Protein AF-A0A2H0S3C9-F1 (afdb_monomer_lite)

pLDDT: mean 88.2, std 12.89, range [34.41, 98.5]

Secondary structure (DSSP, 8-state):
-----------TTTS-STT-SEEEEETTEEEEEEEESSEEEEEEEEPBTEEPPPEEESS--EEEEEEES-EEEEETTEEEEE-TT-EEEE-TT--EEEEESSSEEEEEEEEPP-GGGEEESS--EESSHHHHHHHHHHHHGGGG-EEEEEE-EEEEEEEEEEEEEE-SSSSSEEEEEEEEEEEEEEHHHHHHHHHHTT-EEEEEEEE-SSHHHHHHHHHHHHTT-EEEEEE-TTSPPEEEEEEEETTTTEEEEEEEE---SPPPHHHHHHHHHHHHSTTTTTT-SEEEEE--SSSSS-HHHHHHHHHHHHHTT--EEEE----SSSGGGGGTT-SEE--BHHHHHHHH-TT--GGGHHHHHHTS-SSEEEEE-GGG-EEEEETTEEEEEE----SS-S--TTHHHHHHHHHHHHHHTT--HHHHHHHHHHHHHHHTTSSSS----HHHHHTT-

Foldseek 3Di:
DDPDDDDPDADPVGPPDPPPQPWDQFQQGIWGWPDADQKTKIKDFGAAQWKAFFKFFQQKKKKKAWQAAWKWKDKDHDIDIDHHGDMDTAGHPITMMIHGNHRTIIIMIMGGDDPVRIDGPGHIHGNCVVLLVVLLVLLVCLLVAEEEEEEAKAKEKEWEAAFDDADPVDRHTDGPPTDMDIAIDFSRLLQLQSLQSNHAYEYEYEAEPDPRVVVSVVRCVVSNYHYDYDYDPVWHGWYWYWYAHPVVRDTRDIDIRAALAADDPVSLVVSLVVLVPPPSQLSGLAYEYGYPSRRRDDPVNLVSNLVSCVVNVHAYEYADDDDDDCRLVSQASHQEYEYEQVRLDSQLDPPDDSVQSLLSSQLSHQHWYFYQHDQQATFIYHNSDGPDGDGQPADDQDAQAQLSSQLSSLLSSCSSSVHDVRSSRHLSSQQSSVCRNDPHSDHDHSVRSSVRD

Radius of gyration: 27.6 Å; chains: 1; bounding box: 65×61×86 Å

Structure (mmCIF, N/CA/C/O backbone):
data_AF-A0A2H0S3C9-F1
#
_entry.id   AF-A0A2H0S3C9-F1
#
loop_
_atom_site.group_PDB
_atom_site.id
_atom_site.type_symbol
_atom_site.label_atom_id
_atom_site.label_alt_id
_atom_site.label_comp_id
_atom_site.label_asym_id
_atom_site.label_entity_id
_atom_site.label_seq_id
_atom_site.pdbx_PDB_ins_code
_atom_site.Cartn_x
_atom_site.Cartn_y
_atom_site.Cartn_z
_atom_site.occupancy
_atom_site.B_iso_or_equiv
_atom_site.auth_seq_id
_atom_site.auth_comp_id
_atom_site.auth_asym_id
_atom_site.auth_atom_id
_atom_site.pdbx_PDB_model_num
ATOM 1 N N . MET A 1 1 ? -27.220 -30.182 58.171 1.00 41.06 1 MET A N 1
ATOM 2 C CA . MET A 1 1 ? -26.423 -30.740 57.059 1.00 41.06 1 MET A CA 1
ATOM 3 C C . MET A 1 1 ? -25.009 -30.215 57.213 1.00 41.06 1 MET A C 1
ATOM 5 O O . MET A 1 1 ? -24.832 -29.012 57.350 1.00 41.06 1 MET A O 1
ATOM 9 N N . THR A 1 2 ? -24.034 -31.103 57.353 1.00 39.31 2 THR A N 1
ATOM 10 C CA . THR A 1 2 ? -22.642 -30.779 57.681 1.00 39.31 2 THR A CA 1
ATOM 11 C C . THR A 1 2 ? -22.016 -29.982 56.534 1.00 39.31 2 THR A C 1
ATOM 13 O O . THR A 1 2 ? -21.840 -30.524 55.446 1.00 39.31 2 THR A O 1
ATOM 16 N N . LYS A 1 3 ? -21.692 -28.700 56.762 1.00 47.69 3 LYS A N 1
ATOM 17 C CA . LYS A 1 3 ? -20.822 -27.906 55.880 1.00 47.69 3 LYS A CA 1
ATOM 18 C C . LYS A 1 3 ? -19.419 -28.517 55.938 1.00 47.69 3 LYS A C 1
ATOM 20 O O . LYS A 1 3 ? -18.623 -28.173 56.806 1.00 47.69 3 LYS A O 1
ATOM 25 N N . GLY A 1 4 ? -19.166 -29.517 55.099 1.00 41.50 4 GLY A N 1
ATOM 26 C CA . GLY A 1 4 ? -17.850 -30.127 54.964 1.00 41.50 4 GLY A CA 1
ATOM 27 C C . GLY A 1 4 ? -16.903 -29.173 54.243 1.00 41.50 4 GLY A C 1
ATOM 28 O O . GLY A 1 4 ? -17.251 -28.630 53.199 1.00 41.50 4 GLY A O 1
ATOM 29 N N . LEU A 1 5 ? -15.705 -28.973 54.788 1.00 42.50 5 LEU A N 1
ATOM 30 C CA . LEU A 1 5 ? -14.590 -28.389 54.052 1.00 42.50 5 LEU A CA 1
ATOM 31 C C . LEU A 1 5 ? -14.176 -29.402 52.972 1.00 42.50 5 LEU A C 1
ATOM 33 O O . LEU A 1 5 ? -13.629 -30.457 53.295 1.00 42.50 5 LEU A O 1
ATOM 37 N N . PHE A 1 6 ? -14.457 -29.113 51.703 1.00 49.44 6 PHE A N 1
ATOM 38 C CA . PHE A 1 6 ? -14.046 -29.963 50.588 1.00 49.44 6 PHE A CA 1
ATOM 39 C C . PHE A 1 6 ? -12.880 -29.311 49.848 1.00 49.44 6 PHE A C 1
ATOM 41 O O . PHE A 1 6 ? -13.048 -28.319 49.148 1.00 49.44 6 PHE A O 1
ATOM 48 N N . VAL A 1 7 ? -11.693 -29.902 49.973 1.00 47.12 7 VAL A N 1
ATOM 49 C CA . VAL A 1 7 ? -10.601 -29.703 49.015 1.00 47.12 7 VAL A CA 1
ATOM 50 C C . VAL A 1 7 ? -10.644 -30.900 48.077 1.00 47.12 7 VAL A C 1
ATOM 52 O O . VAL A 1 7 ? -10.312 -32.016 48.486 1.00 47.12 7 VAL A O 1
ATOM 55 N N . GLN A 1 8 ? -11.065 -30.701 46.828 1.00 47.06 8 GLN A N 1
ATOM 56 C CA . GLN A 1 8 ? -10.957 -31.750 45.817 1.00 47.06 8 GLN A CA 1
ATOM 57 C C . GLN A 1 8 ? -9.477 -31.906 45.453 1.00 47.06 8 GLN A C 1
ATOM 59 O O . GLN A 1 8 ? -8.941 -31.182 44.619 1.00 47.06 8 GLN A O 1
ATOM 64 N N . LYS A 1 9 ? -8.781 -32.835 46.119 1.00 46.94 9 LYS A N 1
ATOM 65 C CA . LYS A 1 9 ? -7.435 -33.238 45.701 1.00 46.94 9 LYS A CA 1
ATOM 66 C C . LYS A 1 9 ? -7.552 -33.893 44.329 1.00 46.94 9 LYS A C 1
ATOM 68 O O . LYS A 1 9 ? -8.347 -34.819 44.172 1.00 46.94 9 LYS A O 1
ATOM 73 N N . GLY A 1 10 ? -6.783 -33.377 43.366 1.00 41.94 10 GLY A N 1
ATOM 74 C CA . GLY A 1 10 ? -6.819 -33.767 41.957 1.00 41.94 10 GLY A CA 1
ATOM 75 C C . GLY A 1 10 ? -6.985 -35.272 41.789 1.00 41.94 10 GLY A C 1
ATOM 76 O O . GLY A 1 10 ? -6.138 -36.061 42.212 1.00 41.94 10 GLY A O 1
ATOM 77 N N . SER A 1 11 ? -8.123 -35.667 41.223 1.00 38.72 11 SER A N 1
ATOM 78 C CA . SER A 1 11 ? -8.387 -37.063 40.918 1.00 38.72 11 SER A CA 1
ATOM 79 C C . SER A 1 11 ? -7.364 -37.525 39.874 1.00 38.72 11 SER A C 1
ATOM 81 O O . SER A 1 11 ? -7.056 -36.793 38.933 1.00 38.72 11 SER A O 1
ATOM 83 N N . LYS A 1 12 ? -6.826 -38.741 40.037 1.00 41.59 12 LYS A N 1
ATOM 84 C CA . LYS A 1 12 ? -5.917 -39.380 39.066 1.00 41.59 12 LYS A CA 1
ATOM 85 C C . LYS A 1 12 ? -6.598 -39.738 37.729 1.00 41.59 12 LYS A C 1
ATOM 87 O O . LYS A 1 12 ? -5.947 -40.306 36.862 1.00 41.59 12 LYS A O 1
ATOM 92 N N . ALA A 1 13 ? -7.864 -39.367 37.540 1.00 39.88 13 ALA A N 1
ATOM 93 C CA . ALA A 1 13 ? -8.445 -39.086 36.233 1.00 39.88 13 ALA A CA 1
ATOM 94 C C . ALA A 1 13 ? -8.419 -37.556 36.055 1.00 39.88 13 ALA A C 1
ATOM 96 O O . ALA A 1 13 ? -9.128 -36.831 36.755 1.00 39.88 13 ALA A O 1
ATOM 97 N N . GLY A 1 14 ? -7.482 -37.080 35.235 1.00 34.41 14 GLY A N 1
ATOM 98 C CA . GLY A 1 14 ? -6.967 -35.712 35.249 1.00 34.41 14 GLY A CA 1
ATOM 99 C C . GLY A 1 14 ? -8.024 -34.608 35.266 1.00 34.41 14 GLY A C 1
ATOM 100 O O . GLY A 1 14 ? -8.568 -34.258 34.232 1.00 34.41 14 GLY A O 1
ATOM 101 N N . PHE A 1 15 ? -8.185 -33.969 36.428 1.00 36.31 15 PHE A N 1
ATOM 102 C CA . PHE A 1 15 ? -8.797 -32.637 36.569 1.00 36.31 15 PHE A CA 1
ATOM 103 C C . PHE A 1 15 ? -7.746 -31.510 36.498 1.00 36.31 15 PHE A C 1
ATOM 105 O O . PHE A 1 15 ? -7.883 -30.454 37.101 1.00 36.31 15 PHE A O 1
ATOM 112 N N . PHE A 1 16 ? -6.670 -31.797 35.765 1.00 41.84 16 PHE A N 1
ATOM 113 C CA . PHE A 1 16 ? -5.716 -30.864 35.175 1.00 41.84 16 PHE A CA 1
ATOM 114 C C . PHE A 1 16 ? -5.230 -31.503 33.872 1.00 41.84 16 PHE A C 1
ATOM 116 O O . PHE A 1 16 ? -4.081 -31.913 33.733 1.00 41.84 16 PHE A O 1
ATOM 123 N N . SER A 1 17 ? -6.147 -31.656 32.923 1.00 35.12 17 SER A N 1
ATOM 124 C CA . SER A 1 17 ? -5.777 -31.443 31.531 1.00 35.12 17 SER A CA 1
ATOM 125 C C . SER A 1 17 ? -6.304 -30.056 31.174 1.00 35.12 17 SER A C 1
ATOM 127 O O . SER A 1 17 ? -7.373 -29.657 31.632 1.00 35.12 17 SER A O 1
ATOM 129 N N . ALA A 1 18 ? -5.533 -29.276 30.426 1.00 43.50 18 ALA A N 1
ATOM 130 C CA . ALA A 1 18 ? -5.880 -27.913 30.032 1.00 43.50 18 ALA A CA 1
ATOM 131 C C . ALA A 1 18 ? -7.098 -27.828 29.072 1.00 43.50 18 ALA A C 1
ATOM 133 O O . ALA A 1 18 ? -7.233 -26.838 28.355 1.00 43.50 18 ALA A O 1
ATOM 134 N N . SER A 1 19 ? -7.948 -28.863 29.010 1.00 38.41 19 SER A N 1
ATOM 135 C CA . SER A 1 19 ? -9.003 -29.029 28.005 1.00 38.41 19 SER A CA 1
ATOM 136 C C . SER A 1 19 ? -10.437 -28.837 28.503 1.00 38.41 19 SER A C 1
ATOM 138 O O . SER A 1 19 ? -11.306 -28.678 27.655 1.00 38.41 19 SER A O 1
ATOM 140 N N . ASP A 1 20 ? -10.697 -28.797 29.817 1.00 43.88 20 ASP A N 1
ATOM 141 C CA . ASP A 1 20 ? -12.077 -28.779 30.350 1.00 43.88 20 ASP A CA 1
ATOM 142 C C . ASP A 1 20 ? -12.478 -27.447 31.019 1.00 43.88 20 ASP A C 1
ATOM 144 O O . ASP A 1 20 ? -13.497 -27.368 31.705 1.00 43.88 20 ASP A O 1
ATOM 148 N N . THR A 1 21 ? -11.711 -26.368 30.828 1.00 56.44 21 THR A N 1
ATOM 149 C CA . THR A 1 21 ? -12.240 -25.015 31.056 1.00 56.44 21 THR A CA 1
ATOM 150 C C . THR A 1 21 ? -13.310 -24.757 30.003 1.00 56.44 21 THR A C 1
ATOM 152 O O . THR A 1 21 ? -13.019 -24.798 28.807 1.00 56.44 21 THR A O 1
ATOM 155 N N . HIS A 1 22 ? -14.549 -24.492 30.424 1.00 73.31 22 HIS A N 1
ATOM 156 C CA . HIS A 1 22 ? -15.570 -24.029 29.489 1.00 73.31 22 HIS A CA 1
ATOM 157 C C . HIS A 1 22 ? -15.107 -22.679 28.934 1.00 73.31 22 HIS A C 1
ATOM 159 O O . HIS A 1 22 ? -15.022 -21.689 29.666 1.00 73.31 22 HIS A O 1
ATOM 165 N N . LYS A 1 23 ? -14.714 -22.692 27.659 1.00 83.19 23 LYS A N 1
ATOM 166 C CA . LYS A 1 23 ? -14.299 -21.513 26.910 1.00 83.19 23 LYS A CA 1
ATOM 167 C C . LYS A 1 23 ? -15.485 -21.028 26.113 1.00 83.19 23 LYS A C 1
ATOM 169 O O . LYS A 1 23 ? -15.982 -21.744 25.245 1.00 83.19 23 LYS A O 1
ATOM 174 N N . GLU A 1 24 ? -15.904 -19.813 26.399 1.00 80.38 24 GLU A N 1
ATOM 175 C CA . GLU A 1 24 ? -16.979 -19.172 25.676 1.00 80.38 24 GLU A CA 1
ATOM 176 C C . GLU A 1 24 ? -16.401 -18.014 24.853 1.00 80.38 24 GLU A C 1
ATOM 178 O O . GLU A 1 24 ? -15.906 -17.039 25.430 1.00 80.38 24 GLU A O 1
ATOM 183 N N . PRO A 1 25 ? -16.407 -18.100 23.511 1.00 82.56 25 PRO A N 1
ATOM 184 C CA . PRO A 1 25 ? -15.967 -16.995 22.676 1.00 82.56 25 PRO A CA 1
ATOM 185 C C . PRO A 1 25 ? -16.966 -15.838 22.783 1.00 82.56 25 PRO A C 1
ATOM 187 O O . PRO A 1 25 ? -18.182 -16.030 22.711 1.00 82.56 25 PRO A O 1
ATOM 190 N N . LYS A 1 26 ? -16.455 -14.617 22.927 1.00 81.88 26 LYS A N 1
ATOM 191 C CA . LYS A 1 26 ? -17.243 -13.382 22.976 1.00 81.88 26 LYS A CA 1
ATOM 192 C C . LYS A 1 26 ? -16.775 -12.428 21.884 1.00 81.88 26 LYS A C 1
ATOM 194 O O . LYS A 1 26 ? -15.639 -12.470 21.430 1.00 81.88 26 LYS A O 1
ATOM 199 N N . VAL A 1 27 ? -17.631 -11.475 21.515 1.00 74.00 27 VAL A N 1
ATOM 200 C CA . VAL A 1 27 ? -17.269 -10.408 20.558 1.00 74.00 27 VAL A CA 1
ATOM 201 C C . VAL A 1 27 ? -16.033 -9.629 21.025 1.00 74.00 27 VAL A C 1
ATOM 203 O O . VAL A 1 27 ? -15.258 -9.152 20.197 1.00 74.00 27 VAL A O 1
ATOM 206 N N . TRP A 1 28 ? -15.830 -9.520 22.341 1.00 81.50 28 TRP A N 1
ATOM 207 C CA . TRP A 1 28 ? -14.723 -8.784 22.941 1.00 81.50 28 TRP A CA 1
ATOM 208 C C . TRP A 1 28 ? -13.484 -9.615 23.291 1.00 81.50 28 TRP A C 1
ATOM 210 O O . TRP A 1 28 ? -12.490 -9.045 23.738 1.00 81.50 28 TRP A O 1
ATOM 220 N N . GLY A 1 29 ? -13.520 -10.930 23.067 1.00 88.56 29 GLY A N 1
ATOM 221 C CA . GLY A 1 29 ? -12.441 -11.841 23.430 1.00 88.56 29 GLY A CA 1
ATOM 222 C C . GLY A 1 29 ? -12.974 -13.197 23.881 1.00 88.56 29 GLY A C 1
ATOM 223 O O . GLY A 1 29 ? -13.756 -13.815 23.165 1.00 88.56 29 GLY A O 1
ATOM 224 N N . GLU A 1 30 ? -12.566 -13.684 25.049 1.00 90.56 30 GLU A N 1
ATOM 225 C CA . GLU A 1 30 ? -12.957 -15.016 25.534 1.00 90.56 30 GLU A CA 1
ATOM 226 C C . GLU A 1 30 ? -13.251 -15.021 27.038 1.00 90.56 30 GLU A C 1
ATOM 228 O O . GLU A 1 30 ? -12.567 -14.360 27.819 1.00 90.56 30 GLU A O 1
ATOM 233 N N . GLU A 1 31 ? -14.223 -15.833 27.455 1.00 89.69 31 GLU A N 1
ATOM 234 C CA . GLU A 1 31 ? -14.450 -16.182 28.860 1.00 89.69 31 GLU A CA 1
ATOM 235 C C . GLU A 1 31 ? -13.984 -17.607 29.131 1.00 89.69 31 GLU A C 1
ATOM 237 O O . GLU A 1 31 ? -14.405 -18.550 28.464 1.00 89.69 31 GLU A O 1
ATOM 242 N N . HIS A 1 32 ? -13.116 -17.786 30.123 1.00 91.00 32 HIS A N 1
ATOM 243 C CA . HIS A 1 32 ? -12.655 -19.093 30.581 1.00 91.00 32 HIS A CA 1
ATOM 244 C C . HIS A 1 32 ? -13.202 -19.323 31.987 1.00 91.00 32 HIS A C 1
ATOM 246 O O . HIS A 1 32 ? -12.760 -18.701 32.956 1.00 91.00 32 HIS A O 1
ATOM 252 N N . TRP A 1 33 ? -14.178 -20.214 32.106 1.00 86.00 33 TRP A N 1
ATOM 253 C CA . TRP A 1 33 ? -14.859 -20.475 33.370 1.00 86.00 33 TRP A CA 1
ATOM 254 C C . TRP A 1 33 ? -14.067 -21.460 34.225 1.00 86.00 33 TRP A C 1
ATOM 256 O O . TRP A 1 33 ? -13.832 -22.598 33.818 1.00 86.00 33 TRP A O 1
ATOM 266 N N . ILE A 1 34 ? -13.674 -21.024 35.422 1.00 85.94 34 ILE A N 1
ATOM 267 C CA . ILE A 1 34 ? -12.892 -21.824 36.372 1.00 85.94 34 ILE A CA 1
ATOM 268 C C . ILE A 1 34 ? -13.839 -22.600 37.292 1.00 85.94 34 ILE A C 1
ATOM 270 O O . ILE A 1 34 ? -13.675 -23.800 37.504 1.00 85.94 34 ILE A O 1
ATOM 274 N N . VAL A 1 35 ? -14.841 -21.913 37.844 1.00 85.19 35 VAL A N 1
ATOM 275 C CA . VAL A 1 35 ? -15.861 -22.492 38.725 1.00 85.19 35 VAL A CA 1
ATOM 276 C C . VAL A 1 35 ? -17.133 -21.647 38.667 1.00 85.19 35 VAL A C 1
ATOM 278 O O . VAL A 1 35 ? -17.047 -20.432 38.544 1.00 85.19 35 VAL A O 1
ATOM 281 N N . ASN A 1 36 ? -18.302 -22.279 38.778 1.00 85.12 36 ASN A N 1
ATOM 282 C CA . ASN A 1 36 ? -19.572 -21.606 39.057 1.00 85.12 36 ASN A CA 1
ATOM 283 C C . ASN A 1 36 ? -20.455 -22.538 39.898 1.00 85.12 36 ASN A C 1
ATOM 285 O O . ASN A 1 36 ? -20.974 -23.532 39.389 1.00 85.12 36 ASN A O 1
ATOM 289 N N . LYS A 1 37 ? -20.516 -22.290 41.209 1.00 81.88 37 LYS A N 1
ATOM 290 C CA . LYS A 1 37 ? -21.350 -23.035 42.170 1.00 81.88 37 LYS A CA 1
ATOM 291 C C . LYS A 1 37 ? -22.003 -22.046 43.135 1.00 81.88 37 LYS A C 1
ATOM 293 O O . LYS A 1 37 ? -22.887 -21.316 42.740 1.00 81.88 37 LYS A O 1
ATOM 298 N N . GLU A 1 38 ? -21.524 -21.970 44.378 1.00 79.38 38 GLU A N 1
ATOM 299 C CA . GLU A 1 38 ? -21.907 -20.907 45.325 1.00 79.38 38 GLU A CA 1
ATOM 300 C C . GLU A 1 38 ? -21.187 -19.583 45.012 1.00 79.38 38 GLU A C 1
ATOM 302 O O . GLU A 1 38 ? -21.688 -18.503 45.312 1.00 79.38 38 GLU A O 1
ATOM 307 N N . TYR A 1 39 ? -20.019 -19.689 44.374 1.00 83.75 39 TYR A N 1
ATOM 308 C CA . TYR A 1 39 ? -19.199 -18.589 43.888 1.00 83.75 39 TYR A CA 1
ATOM 309 C C . TYR A 1 39 ? -18.767 -18.886 42.456 1.00 83.75 39 TYR A C 1
ATOM 311 O O . TYR A 1 39 ? -18.641 -20.056 42.061 1.00 83.75 39 TYR A O 1
ATOM 319 N N . CYS A 1 40 ? -18.531 -17.824 41.700 1.00 87.75 40 CYS A N 1
ATOM 320 C CA . CYS A 1 40 ? -18.060 -17.869 40.335 1.00 87.75 40 CYS A CA 1
ATOM 321 C C . CYS A 1 40 ? -16.635 -17.315 40.247 1.00 87.75 40 CYS A C 1
ATOM 323 O O . CYS A 1 40 ? -16.269 -16.343 40.906 1.00 87.75 40 CYS A O 1
ATOM 325 N N . GLY A 1 41 ? -15.815 -17.983 39.444 1.00 91.62 41 GLY A N 1
ATOM 326 C CA . GLY A 1 41 ? -14.475 -17.544 39.094 1.00 91.62 41 GLY A CA 1
ATOM 327 C C . GLY A 1 41 ? -14.297 -17.672 37.593 1.00 91.62 41 GLY A C 1
ATOM 328 O O . GLY A 1 41 ? -14.438 -18.774 37.049 1.00 91.62 41 GLY A O 1
ATOM 329 N N . LYS A 1 42 ? -13.977 -16.566 36.927 1.00 92.69 42 LYS A N 1
ATOM 330 C CA . LYS A 1 42 ? -13.713 -16.541 35.489 1.00 92.69 42 LYS A CA 1
ATOM 331 C C . LYS A 1 42 ? -12.397 -15.847 35.203 1.00 92.69 42 LYS A C 1
ATOM 333 O O . LYS A 1 42 ? -11.972 -14.945 35.919 1.00 92.69 42 LYS A O 1
ATOM 338 N N . LYS A 1 43 ? -11.783 -16.256 34.104 1.00 93.00 43 LYS A N 1
ATOM 339 C CA . LYS A 1 43 ? -10.698 -15.531 33.461 1.00 93.00 43 LYS A CA 1
ATOM 340 C C . LYS A 1 43 ? -11.238 -14.933 32.167 1.00 93.00 43 LYS A C 1
ATOM 342 O O . LYS A 1 43 ? -11.694 -15.669 31.295 1.00 93.00 43 LYS A O 1
ATOM 347 N N . LEU A 1 44 ? -11.219 -13.612 32.070 1.00 94.38 44 LEU A N 1
ATOM 348 C CA . LEU A 1 44 ? -11.687 -12.858 30.914 1.00 94.38 44 LEU A CA 1
ATOM 349 C C . LEU A 1 44 ? -10.461 -12.419 30.112 1.00 94.38 44 LEU A C 1
ATOM 351 O O . LEU A 1 44 ? -9.618 -11.673 30.612 1.00 94.38 44 LEU A O 1
ATOM 355 N N . LEU A 1 45 ? -10.353 -12.896 28.877 1.00 93.12 45 LEU A N 1
ATOM 356 C CA . LEU A 1 45 ? -9.323 -12.474 27.935 1.00 93.12 45 LEU A CA 1
ATOM 357 C C . LEU A 1 45 ? -9.923 -11.389 27.053 1.00 93.12 45 LEU A C 1
ATOM 359 O O . LEU A 1 45 ? -10.687 -11.693 26.141 1.00 93.12 45 LEU A O 1
ATOM 363 N N . VAL A 1 46 ? -9.618 -10.129 27.343 1.00 91.00 46 VAL A N 1
ATOM 364 C CA . VAL A 1 46 ? -10.165 -8.975 26.624 1.00 91.00 46 VAL A CA 1
ATOM 365 C C . VAL A 1 46 ? -9.192 -8.566 25.532 1.00 91.00 46 VAL A C 1
ATOM 367 O O . VAL A 1 46 ? -8.013 -8.347 25.799 1.00 91.00 46 VAL A O 1
ATOM 370 N N . LYS A 1 47 ? -9.674 -8.455 24.296 1.00 86.00 47 LYS A N 1
ATOM 371 C CA . LYS A 1 47 ? -8.857 -8.008 23.167 1.00 86.00 47 LYS A CA 1
ATOM 372 C C . LYS A 1 47 ? -8.763 -6.486 23.109 1.00 86.00 47 LYS A C 1
ATOM 374 O O . LYS A 1 47 ? -9.733 -5.788 23.421 1.00 86.00 47 LYS A O 1
ATOM 379 N N . LYS A 1 48 ? -7.608 -5.975 22.675 1.00 81.25 48 LYS A N 1
ATOM 380 C CA . LYS A 1 48 ? -7.388 -4.542 22.445 1.00 81.25 48 LYS A CA 1
ATOM 381 C C . LYS A 1 48 ? -8.493 -3.968 21.555 1.00 81.25 48 LYS A C 1
ATOM 383 O O . LYS A 1 48 ? -8.887 -4.575 20.562 1.00 81.25 48 LYS A O 1
ATOM 388 N N . ASN A 1 49 ? -8.978 -2.787 21.921 1.00 76.44 49 ASN A N 1
ATOM 389 C CA . ASN A 1 49 ? -10.065 -2.052 21.279 1.00 76.44 49 ASN A CA 1
ATOM 390 C C . ASN A 1 49 ? -11.400 -2.801 21.216 1.00 76.44 49 ASN A C 1
ATOM 392 O O . ASN A 1 49 ? -12.286 -2.423 20.449 1.00 76.44 49 ASN A O 1
ATOM 396 N N . ARG A 1 50 ? -11.596 -3.838 22.030 1.00 81.06 50 ARG A N 1
ATOM 397 C CA . ARG A 1 50 ? -12.899 -4.479 22.170 1.00 81.06 50 ARG A CA 1
ATOM 398 C C . ARG A 1 50 ? -13.509 -4.162 23.522 1.00 81.06 50 ARG A C 1
ATOM 400 O O . ARG A 1 50 ? -12.812 -4.040 24.526 1.00 81.06 50 ARG A O 1
ATOM 407 N N . ARG A 1 51 ? -14.831 -4.035 23.534 1.00 82.50 51 ARG A N 1
ATOM 408 C CA . ARG A 1 51 ? -15.619 -3.701 24.717 1.00 82.50 51 ARG A CA 1
ATOM 409 C C . ARG A 1 51 ? -16.746 -4.698 24.922 1.00 82.50 51 ARG A C 1
ATOM 411 O O . ARG A 1 51 ? -17.377 -5.149 23.958 1.00 82.50 51 ARG A O 1
ATOM 418 N N . CYS A 1 52 ? -17.028 -5.018 26.176 1.00 84.38 52 CYS A N 1
ATOM 419 C CA . CYS A 1 52 ? -18.238 -5.755 26.509 1.00 84.38 52 CYS A CA 1
ATOM 420 C C . CYS A 1 52 ? -19.479 -4.851 26.442 1.00 84.38 52 CYS A C 1
ATOM 422 O O . CYS A 1 52 ? -19.391 -3.629 26.299 1.00 84.38 52 CYS A O 1
ATOM 424 N N . SER A 1 53 ? -20.656 -5.469 26.492 1.00 79.00 53 SER A N 1
ATOM 425 C CA . SER A 1 53 ? -21.927 -4.767 26.653 1.00 79.00 53 SER A CA 1
ATOM 426 C C . SER A 1 53 ? -21.919 -3.920 27.921 1.00 79.00 53 SER A C 1
ATOM 428 O O . SER A 1 53 ? -21.441 -4.387 28.954 1.00 79.00 53 SER A O 1
ATOM 430 N N . VAL A 1 54 ? -22.549 -2.744 27.893 1.00 80.56 54 VAL A N 1
ATOM 431 C CA . VAL A 1 54 ? -22.959 -2.093 29.146 1.00 80.56 54 VAL A CA 1
ATOM 432 C C . VAL A 1 54 ? -24.020 -2.973 29.786 1.00 80.56 54 VAL A C 1
ATOM 434 O O . VAL A 1 54 ? -25.066 -3.229 29.176 1.00 80.56 54 VAL A O 1
ATOM 437 N N . HIS A 1 55 ? -23.745 -3.459 30.988 1.00 84.75 55 HIS A N 1
ATOM 438 C CA . HIS A 1 55 ? -24.643 -4.361 31.690 1.00 84.75 55 HIS A CA 1
ATOM 439 C C . HIS A 1 55 ? -24.641 -4.108 33.192 1.00 84.75 55 HIS A C 1
ATOM 441 O O . HIS A 1 55 ? -23.808 -3.375 33.720 1.00 84.75 55 HIS A O 1
ATOM 447 N N . LEU A 1 56 ? -25.635 -4.684 33.856 1.00 88.56 56 LEU A N 1
ATOM 448 C CA . LEU A 1 56 ? -25.725 -4.754 35.305 1.00 88.56 56 LEU A CA 1
ATOM 449 C C . LEU A 1 56 ? -26.203 -6.143 35.709 1.00 88.56 56 LEU A C 1
ATOM 451 O O . LEU A 1 56 ? -26.876 -6.831 34.931 1.00 88.56 56 LEU A O 1
ATOM 455 N N . HIS A 1 57 ? -25.905 -6.499 36.949 1.00 85.50 57 HIS A N 1
ATOM 456 C CA . HIS A 1 57 ? -26.422 -7.689 37.603 1.00 85.50 57 HIS A CA 1
ATOM 457 C C . HIS A 1 57 ? -27.306 -7.296 38.783 1.00 85.50 57 HIS A C 1
ATOM 459 O O . HIS A 1 57 ? -26.942 -6.375 39.503 1.00 85.50 57 HIS A O 1
ATOM 465 N N . LYS A 1 58 ? -28.477 -7.913 38.989 1.00 85.75 58 LYS A N 1
ATOM 466 C CA . LYS A 1 58 ? -29.353 -7.545 40.121 1.00 85.75 58 LYS A CA 1
ATOM 467 C C . LYS A 1 58 ? -28.920 -8.201 41.422 1.00 85.75 58 LYS A C 1
ATOM 469 O O . LYS A 1 58 ? -29.105 -7.600 42.478 1.00 85.75 58 LYS A O 1
ATOM 474 N N . GLU A 1 59 ? -28.405 -9.422 41.344 1.00 85.94 59 GLU A N 1
ATOM 475 C CA . GLU A 1 59 ? -28.038 -10.229 42.510 1.00 85.94 59 GLU A CA 1
ATOM 476 C C . GLU A 1 59 ? -26.531 -10.475 42.593 1.00 85.94 59 GLU A C 1
ATOM 478 O O . GLU A 1 59 ? -25.987 -10.571 43.696 1.00 85.94 59 GLU A O 1
ATOM 483 N N . LYS A 1 60 ? -25.851 -10.572 41.445 1.00 87.50 60 LYS A N 1
ATOM 484 C CA . LYS A 1 60 ? -24.414 -10.835 41.394 1.00 87.50 60 LYS A CA 1
ATOM 485 C C . LYS A 1 60 ? -23.615 -9.688 42.011 1.00 87.50 60 LYS A C 1
ATOM 487 O O . LYS A 1 60 ? -23.790 -8.528 41.648 1.00 87.50 60 LYS A O 1
ATOM 492 N N . ASP A 1 61 ? -22.711 -10.054 42.909 1.00 90.69 61 ASP A N 1
ATOM 493 C CA . ASP A 1 61 ? -21.713 -9.176 43.507 1.00 90.69 61 ASP A CA 1
ATOM 494 C C . ASP A 1 61 ? -20.345 -9.626 42.989 1.00 90.69 61 ASP A C 1
ATOM 496 O O . ASP A 1 61 ? -20.015 -10.814 43.104 1.00 90.69 61 ASP A O 1
ATOM 500 N N . GLU A 1 62 ? -19.588 -8.735 42.348 1.00 93.38 62 GLU A N 1
ATOM 501 C CA . GLU A 1 62 ? -18.394 -9.124 41.599 1.00 93.38 62 GLU A CA 1
ATOM 502 C C . GLU A 1 62 ? -17.199 -8.200 41.786 1.00 93.38 62 GLU A C 1
ATOM 504 O O . GLU A 1 62 ? -17.309 -6.995 41.987 1.00 93.38 62 GLU A O 1
ATOM 509 N N . VAL A 1 63 ? -16.014 -8.789 41.694 1.00 95.62 63 VAL A N 1
ATOM 510 C CA . VAL A 1 63 ? -14.736 -8.098 41.759 1.00 95.62 63 VAL A CA 1
ATOM 511 C C . VAL A 1 63 ? -13.927 -8.469 40.530 1.00 95.62 63 VAL A C 1
ATOM 513 O O . VAL A 1 63 ? -13.690 -9.647 40.255 1.00 95.62 63 VAL A O 1
ATOM 516 N N . PHE A 1 64 ? -13.452 -7.449 39.829 1.00 96.25 64 PHE A N 1
ATOM 517 C CA . PHE A 1 64 ? -12.471 -7.581 38.767 1.00 96.25 64 PHE A CA 1
ATOM 518 C C . PHE A 1 64 ? -11.085 -7.296 39.320 1.00 96.25 64 PHE A C 1
ATOM 520 O O . PHE A 1 64 ? -10.880 -6.287 39.985 1.00 96.25 64 PHE A O 1
ATOM 527 N N . TYR A 1 65 ? -10.125 -8.159 39.016 1.00 94.69 65 TYR A N 1
ATOM 528 C CA . TYR A 1 65 ? -8.707 -7.948 39.277 1.00 94.69 65 TYR A CA 1
ATOM 529 C C . TYR A 1 65 ? -7.951 -8.012 37.954 1.00 94.69 65 TYR A C 1
ATOM 531 O O . TYR A 1 65 ? -8.024 -9.019 37.247 1.00 94.69 65 TYR A O 1
ATOM 539 N N . LEU A 1 66 ? -7.231 -6.947 37.600 1.00 94.00 66 LEU A N 1
ATOM 540 C CA . LEU A 1 66 ? -6.479 -6.907 36.350 1.00 94.00 66 LEU A CA 1
ATOM 541 C C . LEU A 1 66 ? -5.118 -7.582 36.544 1.00 94.00 66 LEU A C 1
ATOM 543 O O . LEU A 1 66 ? -4.260 -7.085 37.272 1.00 94.00 66 LEU A O 1
ATOM 547 N N . GLN A 1 67 ? -4.907 -8.715 35.878 1.00 92.81 67 GLN A N 1
ATOM 548 C CA . GLN A 1 67 ? -3.678 -9.498 35.997 1.00 92.81 67 GLN A CA 1
ATOM 549 C C . GLN A 1 67 ? -2.590 -9.023 35.025 1.00 92.81 67 GLN A C 1
ATOM 551 O O . GLN A 1 67 ? -1.414 -8.985 35.387 1.00 92.81 67 GLN A O 1
ATOM 556 N N . SER A 1 68 ? -2.963 -8.663 33.796 1.00 90.69 68 SER A N 1
ATOM 557 C CA . SER A 1 68 ? -2.054 -8.120 32.780 1.00 90.69 68 SER A CA 1
ATOM 558 C C . SER A 1 68 ? -2.804 -7.269 31.753 1.00 90.69 68 SER A C 1
ATOM 560 O O . SER A 1 68 ? -4.020 -7.397 31.601 1.00 90.69 68 SER A O 1
ATOM 562 N N . GLY A 1 69 ? -2.067 -6.416 31.039 1.00 91.19 69 GLY A N 1
ATOM 563 C CA . GLY A 1 69 ? -2.614 -5.489 30.048 1.00 91.19 69 GLY A CA 1
ATOM 564 C C . GLY A 1 69 ? -3.129 -4.199 30.679 1.00 91.19 69 GLY A C 1
ATOM 565 O O . GLY A 1 69 ? -2.647 -3.767 31.729 1.00 91.19 69 GLY A O 1
ATOM 566 N N . LYS A 1 70 ? -4.109 -3.579 30.028 1.00 88.56 70 LYS A N 1
ATOM 567 C CA . LYS A 1 70 ? -4.663 -2.280 30.400 1.00 88.56 70 LYS A CA 1
ATOM 568 C C . LYS A 1 70 ? -6.124 -2.205 29.983 1.00 88.56 70 LYS A C 1
ATOM 570 O O . LYS A 1 70 ? -6.458 -2.426 28.817 1.00 88.56 70 LYS A O 1
ATOM 575 N N . VAL A 1 71 ? -6.997 -1.855 30.922 1.00 90.75 71 VAL A N 1
ATOM 576 C CA . VAL A 1 71 ? -8.451 -1.882 30.715 1.00 90.75 71 VAL A CA 1
ATOM 577 C C . VAL A 1 71 ? -9.060 -0.550 31.122 1.00 90.75 71 VAL A C 1
ATOM 579 O O . VAL A 1 71 ? -8.762 -0.025 32.188 1.00 90.75 71 VAL A O 1
ATOM 582 N N . LEU A 1 72 ? -9.930 -0.003 30.279 1.00 86.75 72 LEU A N 1
ATOM 583 C CA . LEU A 1 72 ? -10.827 1.078 30.662 1.00 86.75 72 LEU A CA 1
ATOM 584 C C . LEU A 1 72 ? -12.088 0.455 31.259 1.00 86.75 72 LEU A C 1
ATOM 586 O O . LEU A 1 72 ? -12.828 -0.227 30.552 1.00 86.75 72 LEU A O 1
ATOM 590 N N . LEU A 1 73 ? -12.316 0.680 32.545 1.00 89.00 73 LEU A N 1
ATOM 591 C CA . LEU A 1 73 ? -13.519 0.286 33.257 1.00 89.00 73 LEU A CA 1
ATOM 592 C C . LEU A 1 73 ? -14.426 1.505 33.421 1.00 89.00 73 LEU A C 1
ATOM 594 O O . LEU A 1 73 ? -14.038 2.512 34.002 1.00 89.00 73 LEU A O 1
ATOM 598 N N . GLU A 1 74 ? -15.643 1.410 32.918 1.00 85.69 74 GLU A N 1
ATOM 599 C CA . GLU A 1 74 ? -16.672 2.431 33.063 1.00 85.69 74 GLU A CA 1
ATOM 600 C C . GLU A 1 74 ? -17.694 1.937 34.078 1.00 85.69 74 GLU A C 1
ATOM 602 O O . GLU A 1 74 ? -18.204 0.826 33.937 1.00 85.69 74 GLU A O 1
ATOM 607 N N . ILE A 1 75 ? -17.968 2.747 35.098 1.00 87.00 75 ILE A N 1
ATOM 608 C CA . ILE A 1 75 ? -18.919 2.457 36.171 1.00 87.00 75 ILE A CA 1
ATOM 609 C C . ILE A 1 75 ? -19.871 3.645 36.258 1.00 87.00 75 ILE A C 1
ATOM 611 O O . ILE A 1 75 ? -19.447 4.763 36.547 1.00 87.00 75 ILE A O 1
ATOM 615 N N . GLU A 1 76 ? -21.157 3.412 36.004 1.00 85.12 76 GLU A N 1
ATOM 616 C CA . GLU A 1 76 ? -22.192 4.451 35.921 1.00 85.12 76 GLU A CA 1
ATOM 617 C C . GLU A 1 76 ? -21.827 5.602 34.956 1.00 85.12 76 GLU A C 1
ATOM 619 O O . GLU A 1 76 ? -22.061 5.504 33.751 1.00 85.12 76 GLU A O 1
ATOM 624 N N . HIS A 1 77 ? -21.270 6.700 35.476 1.00 77.50 77 HIS A N 1
ATOM 625 C CA . HIS A 1 77 ? -20.888 7.903 34.725 1.00 77.50 77 HIS A CA 1
ATOM 626 C C . HIS A 1 77 ? -19.392 8.221 34.815 1.00 77.50 77 HIS A C 1
ATOM 628 O O . HIS A 1 77 ? -18.951 9.261 34.327 1.00 77.50 77 HIS A O 1
ATOM 634 N N . GLU A 1 78 ? -18.618 7.347 35.452 1.00 74.69 78 GLU A N 1
ATOM 635 C CA . GLU A 1 78 ? -17.194 7.532 35.682 1.00 74.69 78 GLU A CA 1
ATOM 636 C C . GLU A 1 78 ? -16.383 6.495 34.906 1.00 74.69 78 GLU A C 1
ATOM 638 O O . GLU A 1 78 ? -16.835 5.381 34.633 1.00 74.69 78 GLU A O 1
ATOM 643 N N . SER A 1 79 ? -15.164 6.877 34.529 1.00 81.44 79 SER A N 1
ATOM 644 C CA . SER A 1 79 ? -14.254 6.034 33.760 1.00 81.44 79 SER A CA 1
ATOM 645 C C . SER A 1 79 ? -12.919 5.920 34.480 1.00 81.44 79 SER A C 1
ATOM 647 O O . SER A 1 79 ? -12.307 6.918 34.857 1.00 81.44 79 SER A O 1
ATOM 649 N N . TYR A 1 80 ? -12.454 4.687 34.626 1.00 85.69 80 TYR A N 1
ATOM 650 C CA . TYR A 1 80 ? -11.272 4.307 35.377 1.00 85.69 80 TYR A CA 1
ATOM 651 C C . TYR A 1 80 ? -10.334 3.517 34.473 1.00 85.69 80 TYR A C 1
ATOM 653 O O . TYR A 1 80 ? -10.728 2.529 33.862 1.00 85.69 80 TYR A O 1
ATOM 661 N N . THR A 1 81 ? -9.076 3.933 34.373 1.00 89.12 81 THR A N 1
ATOM 662 C CA . THR A 1 81 ? -8.057 3.129 33.687 1.00 89.12 81 THR A CA 1
ATOM 663 C C . THR A 1 81 ? -7.413 2.192 34.698 1.00 89.12 81 THR A C 1
ATOM 665 O O . THR A 1 81 ? -6.683 2.656 35.568 1.00 89.12 81 THR A O 1
ATOM 668 N N . MET A 1 82 ? -7.678 0.895 34.573 1.00 90.38 82 MET A N 1
ATOM 669 C CA . MET A 1 82 ? -7.065 -0.149 35.388 1.00 90.38 82 MET A CA 1
ATOM 670 C C . MET A 1 82 ? -5.700 -0.547 34.816 1.00 90.38 82 MET A C 1
ATOM 672 O O . MET A 1 82 ? -5.557 -0.763 33.607 1.00 90.38 82 MET A O 1
ATOM 676 N N . MET A 1 83 ? -4.723 -0.687 35.708 1.00 91.88 83 MET A N 1
ATOM 677 C CA . MET A 1 83 ? -3.376 -1.206 35.471 1.00 91.88 83 MET A CA 1
ATOM 678 C C . MET A 1 83 ? -3.186 -2.566 36.171 1.00 91.88 83 MET A C 1
ATOM 680 O O . MET A 1 83 ? -3.948 -2.900 37.081 1.00 91.88 83 MET A O 1
ATOM 684 N N . PRO A 1 84 ? -2.192 -3.386 35.776 1.00 94.12 84 PRO A N 1
ATOM 685 C CA . PRO A 1 84 ? -1.965 -4.680 36.412 1.00 94.12 84 PRO A CA 1
ATOM 686 C C . PRO A 1 84 ? -1.768 -4.544 37.927 1.00 94.12 84 PRO A C 1
ATOM 688 O O . PRO A 1 84 ? -0.912 -3.786 38.382 1.00 94.12 84 PRO A O 1
ATOM 691 N N . GLY A 1 85 ? -2.551 -5.297 38.700 1.00 89.12 85 GLY A N 1
ATOM 692 C CA . GLY A 1 85 ? -2.607 -5.215 40.160 1.00 89.12 85 GLY A CA 1
ATOM 693 C C . GLY A 1 85 ? -3.796 -4.426 40.710 1.00 89.12 85 GLY A C 1
ATOM 694 O O . GLY A 1 85 ? -4.129 -4.607 41.884 1.00 89.12 85 GLY A O 1
ATOM 695 N N . ASP A 1 86 ? -4.463 -3.616 39.887 1.00 91.50 86 ASP A N 1
ATOM 696 C CA . ASP A 1 86 ? -5.681 -2.914 40.284 1.00 91.50 86 ASP A CA 1
ATOM 697 C C . ASP A 1 86 ? -6.861 -3.883 40.397 1.00 91.50 86 ASP A C 1
ATOM 699 O O . ASP A 1 86 ? -6.959 -4.885 39.679 1.00 91.50 86 ASP A O 1
ATOM 703 N N . TYR A 1 87 ? -7.797 -3.549 41.282 1.00 95.25 87 TYR A N 1
ATOM 704 C CA . TYR A 1 87 ? -9.072 -4.240 41.392 1.00 95.25 87 TYR A CA 1
ATOM 705 C C . TYR A 1 87 ? -10.229 -3.249 41.453 1.00 95.25 87 TYR A C 1
ATOM 707 O O . TYR A 1 87 ? -10.079 -2.123 41.925 1.00 95.25 87 TYR A O 1
ATOM 715 N N . ALA A 1 88 ? -11.392 -3.691 40.994 1.00 92.62 88 ALA A N 1
ATOM 716 C CA . ALA A 1 88 ? -12.635 -2.946 41.061 1.00 92.62 88 ALA A CA 1
ATOM 717 C C . ALA A 1 88 ? -13.729 -3.852 41.611 1.00 92.62 88 ALA A C 1
ATOM 719 O O . ALA A 1 88 ? -13.943 -4.953 41.110 1.00 92.62 88 ALA A O 1
ATOM 720 N N . HIS A 1 89 ? -14.406 -3.384 42.653 1.00 95.44 89 HIS A N 1
ATOM 721 C CA . HIS A 1 89 ? -15.589 -4.032 43.200 1.00 95.44 89 HIS A CA 1
ATOM 722 C C . HIS A 1 89 ? -16.824 -3.413 42.551 1.00 95.44 89 HIS A C 1
ATOM 724 O O . HIS A 1 89 ? -16.976 -2.193 42.562 1.00 95.44 89 HIS A O 1
ATOM 730 N N . ILE A 1 90 ? -17.676 -4.255 41.977 1.00 93.75 90 ILE A N 1
ATOM 731 C CA . ILE A 1 90 ? -18.920 -3.894 41.312 1.00 93.75 90 ILE A CA 1
ATOM 732 C C . ILE A 1 90 ? -20.075 -4.494 42.123 1.00 93.75 90 ILE A C 1
ATOM 734 O O . ILE A 1 90 ? -20.353 -5.694 42.028 1.00 93.75 90 ILE A O 1
ATOM 738 N N . PRO A 1 91 ? -20.747 -3.674 42.945 1.00 92.19 91 PRO A N 1
ATOM 739 C CA . PRO A 1 91 ? -21.901 -4.123 43.704 1.00 92.19 91 PRO A CA 1
ATOM 740 C C . PRO A 1 91 ? -23.089 -4.502 42.802 1.00 92.19 91 PRO A C 1
ATOM 742 O O . PRO A 1 91 ? -23.210 -4.010 41.673 1.00 92.19 91 PRO A O 1
ATOM 745 N N . PRO A 1 92 ? -24.042 -5.296 43.321 1.00 93.06 92 PRO A N 1
ATOM 746 C CA . PRO A 1 92 ? -25.291 -5.556 42.621 1.00 93.06 92 PRO A CA 1
ATOM 747 C C . PRO A 1 92 ? -26.031 -4.257 42.272 1.00 93.06 92 PRO A C 1
ATOM 749 O O . PRO A 1 92 ? -26.150 -3.333 43.079 1.00 93.06 92 PRO A O 1
ATOM 752 N N . GLY A 1 93 ? -26.561 -4.200 41.056 1.00 88.88 93 GLY A N 1
ATOM 753 C CA . GLY A 1 93 ? -27.284 -3.069 40.481 1.00 88.88 93 GLY A CA 1
ATOM 754 C C . GLY A 1 93 ? -26.397 -2.046 39.773 1.00 88.88 93 GLY A C 1
ATOM 755 O O . GLY A 1 93 ? -26.939 -1.163 39.109 1.00 88.88 93 GLY A O 1
ATOM 756 N N . THR A 1 94 ? -25.071 -2.166 39.868 1.00 89.88 94 THR A N 1
ATOM 757 C CA . THR A 1 94 ? -24.130 -1.213 39.274 1.00 89.88 94 THR A CA 1
ATOM 758 C C . THR A 1 94 ? -23.934 -1.466 37.780 1.00 89.88 94 THR A C 1
ATOM 760 O O . THR A 1 94 ? -23.509 -2.546 37.354 1.00 89.88 94 THR A O 1
ATOM 763 N N . LYS A 1 95 ? -24.221 -0.447 36.964 1.00 88.94 95 LYS A N 1
ATOM 764 C CA . LYS A 1 95 ? -23.950 -0.475 35.526 1.00 88.94 95 LYS A CA 1
ATOM 765 C C . LYS A 1 95 ? -22.467 -0.342 35.274 1.00 88.94 95 LYS A C 1
ATOM 767 O O . LYS A 1 95 ? -21.841 0.612 35.734 1.00 88.94 95 LYS A O 1
ATOM 772 N N . HIS A 1 96 ? -21.931 -1.252 34.478 1.00 89.19 96 HIS A N 1
ATOM 773 C CA . HIS A 1 96 ? -20.522 -1.224 34.152 1.00 89.19 96 HIS A CA 1
ATOM 774 C C . HIS A 1 96 ? -20.216 -1.795 32.762 1.00 89.19 96 HIS A C 1
ATOM 776 O O . HIS A 1 96 ? -21.036 -2.470 32.126 1.00 89.19 96 HIS A O 1
ATOM 782 N N . ARG A 1 97 ? -19.017 -1.470 32.275 1.00 88.69 97 ARG A N 1
ATOM 783 C CA . ARG A 1 97 ? -18.425 -1.967 31.028 1.00 88.69 97 ARG A CA 1
ATOM 784 C C . ARG A 1 97 ? -16.909 -1.956 31.152 1.00 88.69 97 ARG A C 1
ATOM 786 O O . ARG A 1 97 ? -16.348 -1.017 31.699 1.00 88.69 97 ARG A O 1
ATOM 793 N N . PHE A 1 98 ? -16.247 -2.947 30.572 1.00 89.75 98 PHE A N 1
ATOM 794 C CA . PHE A 1 98 ? -14.809 -2.906 30.344 1.00 89.75 98 PHE A CA 1
ATOM 795 C C . PHE A 1 98 ? -14.494 -2.831 28.848 1.00 89.75 98 PHE A C 1
ATOM 797 O O . PHE A 1 98 ? -15.165 -3.448 28.013 1.00 89.75 98 PHE A O 1
ATOM 804 N N . THR A 1 99 ? -13.443 -2.084 28.529 1.00 86.56 99 THR A N 1
ATOM 805 C CA . THR A 1 99 ? -12.862 -1.948 27.195 1.00 86.56 99 THR A CA 1
ATOM 806 C C . THR A 1 99 ? -11.372 -2.253 27.283 1.00 86.56 99 THR A C 1
ATOM 808 O O . THR A 1 99 ? -10.658 -1.631 28.069 1.00 86.56 99 THR A O 1
ATOM 811 N N . GLY A 1 100 ? -10.884 -3.202 26.485 1.00 87.50 100 GLY A N 1
ATOM 812 C CA . GLY A 1 100 ? -9.454 -3.482 26.401 1.00 87.50 100 GLY A CA 1
ATOM 813 C C . GLY A 1 100 ? -8.734 -2.309 25.746 1.00 87.50 100 GLY A C 1
ATOM 814 O O . GLY A 1 100 ? -8.938 -2.053 24.563 1.00 87.50 100 GLY A O 1
ATOM 815 N N . LEU A 1 101 ? -7.893 -1.592 26.490 1.00 77.44 101 LEU A N 1
ATOM 816 C CA . LEU A 1 101 ? -6.947 -0.633 25.904 1.00 77.44 101 LEU A CA 1
ATOM 817 C C . LEU A 1 101 ? -5.709 -1.366 25.352 1.00 77.44 101 LEU A C 1
ATOM 819 O O . LEU A 1 101 ? -5.040 -0.876 24.443 1.00 77.44 101 LEU A O 1
ATOM 823 N N . GLU A 1 102 ? -5.450 -2.568 25.870 1.00 83.56 102 GLU A N 1
ATOM 824 C CA . GLU A 1 102 ? -4.476 -3.556 25.406 1.00 83.56 102 GLU A CA 1
ATOM 825 C C . GLU A 1 102 ? -5.114 -4.958 25.439 1.00 83.56 102 GLU A C 1
ATOM 827 O O . GLU A 1 102 ? -6.183 -5.141 26.031 1.00 83.56 102 GLU A O 1
ATOM 832 N N . ASP A 1 103 ? -4.460 -5.960 24.844 1.00 86.44 103 ASP A N 1
ATOM 833 C CA . ASP A 1 103 ? -4.804 -7.359 25.123 1.00 86.44 103 ASP A CA 1
ATOM 834 C C . ASP A 1 103 ? -4.585 -7.618 26.622 1.00 86.44 103 ASP A C 1
ATOM 836 O O . ASP A 1 103 ? -3.477 -7.466 27.136 1.00 86.44 103 ASP A O 1
ATOM 840 N N . SER A 1 104 ? -5.664 -7.942 27.330 1.00 92.94 104 SER A N 1
ATOM 841 C CA . SER A 1 104 ? -5.718 -7.895 28.789 1.00 92.94 104 SER A CA 1
ATOM 842 C C . SER A 1 104 ? -6.312 -9.161 29.384 1.00 92.94 104 SER A C 1
ATOM 844 O O . SER A 1 104 ? -7.189 -9.798 28.799 1.00 92.94 104 SER A O 1
ATOM 846 N N . GLU A 1 105 ? -5.852 -9.503 30.581 1.00 95.38 105 GLU A N 1
ATOM 847 C CA . GLU A 1 105 ? -6.342 -10.639 31.353 1.00 95.38 105 GLU A CA 1
ATOM 848 C C . GLU A 1 105 ? -6.957 -10.141 32.659 1.00 95.38 105 GLU A C 1
ATOM 850 O O . GLU A 1 105 ? -6.255 -9.614 33.524 1.00 95.38 105 GLU A O 1
ATOM 855 N N . ILE A 1 106 ? -8.270 -10.316 32.801 1.00 95.25 106 ILE A N 1
ATOM 856 C CA . ILE A 1 106 ? -9.013 -9.964 34.012 1.00 95.25 106 ILE A CA 1
ATOM 857 C C . ILE A 1 106 ? -9.411 -11.250 34.730 1.00 95.25 106 ILE A C 1
ATOM 859 O O . ILE A 1 106 ? -9.987 -12.160 34.132 1.00 95.25 106 ILE A O 1
ATOM 863 N N . MET A 1 107 ? -9.143 -11.304 36.028 1.00 95.94 107 MET A N 1
ATOM 864 C CA . MET A 1 107 ? -9.704 -12.309 36.919 1.00 95.94 107 MET A CA 1
ATOM 865 C C . MET A 1 107 ? -10.995 -11.757 37.518 1.00 95.94 107 MET A C 1
ATOM 867 O O . MET A 1 107 ? -10.974 -10.756 38.232 1.00 95.94 107 MET A O 1
ATOM 871 N N . GLU A 1 108 ? -12.116 -12.400 37.212 1.00 95.19 108 GLU A N 1
ATOM 872 C CA . GLU A 1 108 ? -13.415 -12.099 37.806 1.00 95.19 108 GLU A CA 1
ATOM 873 C C . GLU A 1 108 ? -13.686 -13.082 38.945 1.00 95.19 108 GLU A C 1
ATOM 875 O O . GLU A 1 108 ? -13.644 -14.303 38.754 1.00 95.19 108 GLU A O 1
ATOM 880 N N . PHE A 1 109 ? -14.017 -12.542 40.113 1.00 94.25 109 PHE A N 1
ATOM 881 C CA . PHE A 1 109 ? -14.504 -13.297 41.260 1.00 94.25 109 PHE A CA 1
ATOM 882 C C . PHE A 1 109 ? -15.870 -12.764 41.649 1.00 94.25 109 PHE A C 1
ATOM 884 O O . PHE A 1 109 ? -16.026 -11.565 41.853 1.00 94.25 109 PHE A O 1
ATOM 891 N N . SER A 1 110 ? -16.858 -13.639 41.766 1.00 91.31 110 SER A N 1
ATOM 892 C CA . SER A 1 110 ? -18.225 -13.209 42.024 1.00 91.31 110 SER A CA 1
ATOM 893 C C . SER A 1 110 ? -19.027 -14.224 42.827 1.00 91.31 110 SER A C 1
ATOM 895 O O . SER A 1 110 ? -18.596 -15.360 43.058 1.00 91.31 110 SER A O 1
ATOM 897 N N . THR A 1 111 ? -20.212 -13.819 43.278 1.00 90.38 111 THR A N 1
ATOM 898 C CA . THR A 1 111 ? -21.272 -14.776 43.625 1.00 90.38 111 THR A CA 1
ATOM 899 C C . THR A 1 111 ? -21.670 -15.605 42.392 1.00 90.38 111 THR A C 1
ATOM 901 O O . THR A 1 111 ? -21.172 -15.381 41.288 1.00 90.38 111 THR A O 1
ATOM 904 N N . GLU A 1 112 ? -22.504 -16.634 42.571 1.00 86.75 112 GLU A N 1
ATOM 905 C CA . GLU A 1 112 ? -22.956 -17.497 41.467 1.00 86.75 112 GLU A CA 1
ATOM 906 C C . GLU A 1 112 ? -23.404 -16.688 40.234 1.00 86.75 112 GLU A C 1
ATOM 908 O O . GLU A 1 112 ? -24.254 -15.803 40.323 1.00 86.75 112 GLU A O 1
ATOM 913 N N . HIS A 1 113 ? -22.854 -17.019 39.064 1.00 80.62 113 HIS A N 1
ATOM 914 C CA . HIS A 1 113 ? -23.248 -16.391 37.811 1.00 80.62 113 HIS A CA 1
ATOM 915 C C . HIS A 1 113 ? -24.481 -17.090 37.235 1.00 80.62 113 HIS A C 1
ATOM 917 O O . HIS A 1 113 ? -24.461 -18.301 36.997 1.00 80.62 113 HIS A O 1
ATOM 923 N N . ARG A 1 114 ? -25.526 -16.312 36.934 1.00 79.06 114 ARG A N 1
ATOM 924 C CA . ARG A 1 114 ? -26.744 -16.761 36.246 1.00 79.06 114 ARG A CA 1
ATOM 925 C C . ARG A 1 114 ? -27.024 -15.840 35.064 1.00 79.06 114 ARG A C 1
ATOM 927 O O . ARG A 1 114 ? -27.024 -14.624 35.231 1.00 79.06 114 ARG A O 1
ATOM 934 N N . GLU A 1 115 ? -27.287 -16.397 33.882 1.00 70.88 115 GLU A N 1
ATOM 935 C CA . GLU A 1 115 ? -27.546 -15.572 32.688 1.00 70.88 115 GLU A CA 1
ATOM 936 C C . GLU A 1 115 ? -28.785 -14.682 32.845 1.00 70.88 115 GLU A C 1
ATOM 938 O O . GLU A 1 115 ? -28.780 -13.532 32.414 1.00 70.88 115 GLU A O 1
ATOM 943 N N . GLU A 1 116 ? -29.816 -15.187 33.523 1.00 76.38 116 GLU A N 1
ATOM 944 C CA . GLU A 1 116 ? -31.072 -14.478 33.813 1.00 76.38 116 GLU A CA 1
ATOM 945 C C . GLU A 1 116 ? -30.875 -13.220 34.678 1.00 76.38 116 GLU A C 1
ATOM 947 O O . GLU A 1 116 ? -31.738 -12.341 34.702 1.00 76.38 116 GLU A O 1
ATOM 952 N N . ASP A 1 117 ? -29.737 -13.123 35.373 1.00 73.00 117 ASP A N 1
ATOM 953 C CA . ASP A 1 117 ? -29.367 -11.979 36.204 1.00 73.00 117 ASP A CA 1
ATOM 954 C C . ASP A 1 117 ? -28.595 -10.901 35.420 1.00 73.00 117 ASP A C 1
ATOM 956 O O . ASP A 1 117 ? -28.306 -9.839 35.956 1.00 73.00 117 ASP A O 1
ATOM 960 N N . SER A 1 118 ? -28.245 -11.129 34.149 1.00 72.56 118 SER A N 1
ATOM 961 C CA . SER A 1 118 ? -27.507 -10.158 33.331 1.00 72.56 118 SER A CA 1
ATOM 962 C C . SER A 1 118 ? -28.450 -9.301 32.484 1.00 72.56 118 SER A C 1
ATOM 964 O O . SER A 1 118 ? -29.042 -9.765 31.508 1.00 72.56 118 SER A O 1
ATOM 966 N N . PHE A 1 119 ? -28.555 -8.012 32.811 1.00 75.81 119 PHE A N 1
ATOM 967 C CA . PHE A 1 119 ? -29.370 -7.052 32.063 1.00 75.81 119 PHE A CA 1
ATOM 968 C C . PHE A 1 119 ? -28.470 -6.167 31.204 1.00 75.81 119 PHE A C 1
ATOM 970 O O . PHE A 1 119 ? -27.690 -5.369 31.723 1.00 75.81 119 PHE A O 1
ATOM 977 N N . ARG A 1 120 ? -28.573 -6.304 29.877 1.00 76.06 120 ARG A N 1
ATOM 978 C CA . ARG A 1 120 ? -27.733 -5.583 28.908 1.00 76.06 120 ARG A CA 1
ATOM 979 C C . ARG A 1 120 ? -28.470 -4.376 28.336 1.00 76.06 120 ARG A C 1
ATOM 981 O O . ARG A 1 120 ? -29.591 -4.505 27.851 1.00 76.06 120 ARG A O 1
ATOM 988 N N . HIS A 1 121 ? -27.818 -3.218 28.374 1.00 52.88 121 HIS A N 1
ATOM 989 C CA . HIS A 1 121 ? -28.321 -1.969 27.797 1.00 52.88 121 HIS A CA 1
ATOM 990 C C . HIS A 1 121 ? -27.762 -1.699 26.394 1.00 52.88 121 HIS A C 1
ATOM 992 O O . HIS A 1 121 ? -28.452 -1.109 25.569 1.00 52.88 121 HIS A O 1
ATOM 998 N N . GLU A 1 122 ? -26.544 -2.165 26.112 1.00 64.50 122 GLU A N 1
ATOM 999 C CA . GLU A 1 122 ? -25.880 -2.060 24.807 1.00 64.50 122 GLU A CA 1
ATOM 1000 C C . GLU A 1 122 ? -25.239 -3.398 24.428 1.00 64.50 122 GLU A C 1
ATOM 1002 O O . GLU A 1 122 ? -24.970 -4.225 25.296 1.00 64.50 122 GLU A O 1
ATOM 1007 N N . LEU A 1 123 ? -24.966 -3.622 23.141 1.00 68.56 123 LEU A N 1
ATOM 1008 C CA . LEU A 1 123 ? -24.259 -4.817 22.676 1.00 68.56 123 LEU A CA 1
ATOM 1009 C C . LEU A 1 123 ? -22.737 -4.662 22.819 1.00 68.56 123 LEU A C 1
ATOM 1011 O O . LEU A 1 123 ? -22.184 -3.568 22.694 1.00 68.56 123 LEU A O 1
ATOM 1015 N N . SER A 1 124 ? -22.059 -5.786 23.053 1.00 60.03 124 SER A N 1
ATOM 1016 C CA . SER A 1 124 ? -20.599 -5.896 22.958 1.00 60.03 124 SER A CA 1
ATOM 1017 C C . SER A 1 124 ? -20.110 -5.547 21.549 1.00 60.03 124 SER A C 1
ATOM 1019 O O . SER A 1 124 ? -20.808 -5.820 20.574 1.00 60.03 124 SER A O 1
ATOM 1021 N N . GLY A 1 125 ? -18.901 -5.000 21.417 1.00 60.16 125 GLY A N 1
ATOM 1022 C CA . GLY A 1 125 ? -18.389 -4.574 20.113 1.00 60.16 125 GLY A CA 1
ATOM 1023 C C . GLY A 1 125 ? -16.992 -3.965 20.164 1.00 60.16 125 GLY A C 1
ATOM 1024 O O . GLY A 1 125 ? -16.214 -4.241 21.075 1.00 60.16 125 GLY A O 1
ATOM 1025 N N . HIS A 1 126 ? -16.674 -3.132 19.178 1.00 59.28 126 HIS A N 1
ATOM 1026 C CA . HIS A 1 126 ? -15.443 -2.344 19.160 1.00 59.28 126 HIS A CA 1
ATOM 1027 C C . HIS A 1 126 ? -15.550 -1.142 20.119 1.00 59.28 126 HIS A C 1
ATOM 1029 O O . HIS A 1 126 ? -16.649 -0.646 20.374 1.00 59.28 126 HIS A O 1
ATOM 1035 N N . ALA A 1 127 ? -14.418 -0.671 20.646 1.00 59.25 127 ALA A N 1
ATOM 1036 C CA . ALA A 1 127 ? -14.311 0.511 21.506 1.00 59.25 127 ALA A CA 1
ATOM 1037 C C . ALA A 1 127 ? -14.836 1.779 20.807 1.00 59.25 127 ALA A C 1
ATOM 1039 O O . ALA A 1 127 ? -15.459 2.631 21.435 1.00 59.25 127 ALA A O 1
ATOM 1040 N N . GLU A 1 128 ? -14.651 1.838 19.487 1.00 68.00 128 GLU A N 1
ATOM 1041 C CA . GLU A 1 128 ? -15.119 2.903 18.595 1.00 68.00 128 GLU A CA 1
ATOM 1042 C C . GLU A 1 128 ? -16.104 2.328 17.556 1.00 68.00 128 GLU A C 1
ATOM 1044 O O . GLU A 1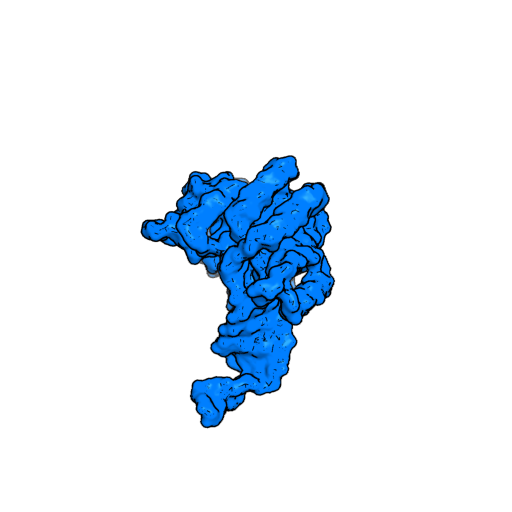 128 ? -15.736 2.126 16.395 1.00 68.00 128 GLU A O 1
ATOM 1049 N N . PRO A 1 129 ? -17.350 2.002 17.945 1.00 65.06 129 PRO A N 1
ATOM 1050 C CA . PRO A 1 129 ? -18.289 1.295 17.072 1.00 65.06 129 PRO A CA 1
ATOM 1051 C C . PRO A 1 129 ? -18.697 2.126 15.849 1.00 65.06 129 PRO A C 1
ATOM 1053 O O . PRO A 1 129 ? -18.886 1.575 14.769 1.00 65.06 129 PRO A O 1
ATOM 1056 N N . GLU A 1 130 ? -18.784 3.451 15.991 1.00 75.06 130 GLU A N 1
ATOM 1057 C CA . GLU A 1 130 ? -19.115 4.359 14.886 1.00 75.06 130 GLU A CA 1
ATOM 1058 C C . GLU A 1 130 ? -18.010 4.411 13.828 1.00 75.06 130 GLU A C 1
ATOM 1060 O O . GLU A 1 130 ? -18.295 4.444 12.632 1.00 75.06 130 GLU A O 1
ATOM 1065 N N . ARG A 1 131 ? -16.742 4.388 14.258 1.00 80.12 131 ARG A N 1
ATOM 1066 C CA . ARG A 1 131 ? -15.595 4.340 13.349 1.00 80.12 131 ARG A CA 1
ATOM 1067 C C . ARG A 1 131 ? -15.566 3.028 12.583 1.00 80.12 131 ARG A C 1
ATOM 1069 O O . ARG A 1 131 ? -15.478 3.065 11.362 1.00 80.12 131 ARG A O 1
ATOM 1076 N N . TYR A 1 132 ? -15.704 1.901 13.281 1.00 77.94 132 TYR A N 1
ATOM 1077 C CA . TYR A 1 132 ? -15.746 0.586 12.643 1.00 77.94 132 TYR A CA 1
ATOM 1078 C C . TYR A 1 132 ? -16.896 0.492 11.632 1.00 77.94 132 TYR A C 1
ATOM 1080 O O . TYR A 1 132 ? -16.676 0.137 10.478 1.00 77.94 132 TYR A O 1
ATOM 1088 N N . ALA A 1 133 ? -18.112 0.895 12.021 1.00 79.12 133 ALA A N 1
ATOM 1089 C CA . ALA A 1 133 ? -19.263 0.890 11.119 1.00 79.12 133 ALA A CA 1
ATOM 1090 C C . ALA A 1 133 ? -19.025 1.766 9.876 1.00 79.12 133 ALA A C 1
ATOM 1092 O O . ALA A 1 133 ? -19.362 1.366 8.763 1.00 79.12 133 ALA A O 1
ATOM 1093 N N . ARG A 1 134 ? -18.399 2.938 10.051 1.00 90.19 134 ARG A N 1
ATOM 1094 C CA . ARG A 1 134 ? -18.018 3.826 8.946 1.00 90.19 134 ARG A CA 1
ATOM 1095 C C . ARG A 1 134 ? -16.965 3.191 8.032 1.00 90.19 134 ARG A C 1
ATOM 1097 O O . ARG A 1 134 ? -17.134 3.232 6.819 1.00 90.19 134 ARG A O 1
ATOM 1104 N N . GLN A 1 135 ? -15.908 2.596 8.582 1.00 91.12 135 GLN A N 1
ATOM 1105 C CA . GLN A 1 135 ? -14.836 1.958 7.807 1.00 91.12 135 GLN A CA 1
ATOM 1106 C C . GLN A 1 135 ? -15.320 0.698 7.071 1.00 91.12 135 GLN A C 1
ATOM 1108 O O . GLN A 1 135 ? -14.981 0.507 5.906 1.00 91.12 135 GLN A O 1
ATOM 1113 N N . SER A 1 136 ? -16.177 -0.115 7.695 1.00 87.56 136 SER A N 1
ATOM 1114 C CA . SER A 1 136 ? -16.802 -1.274 7.045 1.00 87.56 136 SER A CA 1
ATOM 1115 C C . SER A 1 136 ? -17.743 -0.839 5.907 1.00 87.56 136 SER A C 1
ATOM 1117 O O . SER A 1 136 ? -17.714 -1.406 4.814 1.00 87.56 136 SER A O 1
ATOM 1119 N N . ALA A 1 137 ? -18.503 0.250 6.087 1.00 90.19 137 ALA A N 1
ATOM 1120 C CA . ALA A 1 137 ? -19.300 0.837 5.006 1.00 90.19 137 ALA A CA 1
ATOM 1121 C C . ALA A 1 137 ? -18.431 1.386 3.854 1.00 90.19 137 ALA A C 1
ATOM 1123 O O . ALA A 1 137 ? -18.775 1.211 2.685 1.00 90.19 137 ALA A O 1
ATOM 1124 N N . LEU A 1 138 ? -17.286 2.012 4.159 1.00 94.31 138 LEU A N 1
ATOM 1125 C CA . LEU A 1 138 ? -16.314 2.444 3.145 1.00 94.31 138 LEU A CA 1
ATOM 1126 C C . LEU A 1 138 ? -15.767 1.253 2.349 1.00 94.31 138 LEU A C 1
ATOM 1128 O O . LEU A 1 138 ? -15.705 1.318 1.123 1.00 94.31 138 LEU A O 1
ATOM 1132 N N . LEU A 1 139 ? -15.427 0.160 3.033 1.00 93.88 139 LEU A N 1
ATOM 1133 C CA . LEU A 1 139 ? -14.924 -1.064 2.416 1.00 93.88 139 LEU A CA 1
ATOM 1134 C C . LEU A 1 139 ? -15.939 -1.686 1.445 1.00 93.88 139 LEU A C 1
ATOM 1136 O O . LEU A 1 139 ? -15.573 -2.076 0.339 1.00 93.88 139 LEU A O 1
ATOM 1140 N N . GLN A 1 140 ? -17.227 -1.708 1.797 1.00 92.50 140 GLN A N 1
ATOM 1141 C CA . GLN A 1 140 ? -18.286 -2.178 0.889 1.00 92.50 140 GLN A CA 1
ATOM 1142 C C . GLN A 1 140 ? -18.354 -1.351 -0.409 1.00 92.50 140 GLN A C 1
ATOM 1144 O O . GLN A 1 140 ? -18.620 -1.891 -1.489 1.00 92.50 140 GLN A O 1
ATOM 1149 N N . ASN A 1 141 ? -18.040 -0.055 -0.327 1.00 94.62 141 ASN A N 1
ATOM 1150 C CA . ASN A 1 141 ? -18.034 0.854 -1.471 1.00 94.62 141 ASN A CA 1
ATOM 1151 C C . ASN A 1 141 ? -16.796 0.718 -2.369 1.00 94.62 141 ASN A C 1
ATOM 1153 O O . ASN A 1 141 ? -16.808 1.282 -3.466 1.00 94.62 141 ASN A O 1
ATOM 1157 N N . PHE A 1 142 ? -15.753 -0.026 -1.970 1.00 96.75 142 PHE A N 1
ATOM 1158 C CA . PHE A 1 142 ? -14.556 -0.235 -2.801 1.00 96.75 142 PHE A CA 1
ATOM 1159 C C . PHE A 1 142 ? -14.901 -0.869 -4.148 1.00 96.75 142 PHE A C 1
ATOM 1161 O O . PHE A 1 142 ? -14.352 -0.468 -5.172 1.00 96.75 142 PHE A O 1
ATOM 1168 N N . SER A 1 143 ? -15.889 -1.767 -4.161 1.00 95.06 143 SER A N 1
ATOM 1169 C CA . SER A 1 143 ? -16.394 -2.427 -5.372 1.00 95.06 143 SER A CA 1
ATOM 1170 C C . SER A 1 143 ? -16.948 -1.481 -6.444 1.00 95.06 143 SER A C 1
ATOM 1172 O O . SER A 1 143 ? -17.069 -1.857 -7.609 1.00 95.06 143 SER A O 1
ATOM 1174 N N . GLN A 1 144 ? -17.276 -0.244 -6.066 1.00 94.94 144 GLN A N 1
ATOM 1175 C CA . GLN A 1 144 ? -17.808 0.784 -6.962 1.00 94.94 144 GLN A CA 1
ATOM 1176 C C . GLN A 1 144 ? -16.737 1.782 -7.421 1.00 94.94 144 GLN A C 1
ATOM 1178 O O . GLN A 1 144 ? -17.033 2.663 -8.227 1.00 94.94 144 GLN A O 1
ATOM 1183 N N . GLN A 1 145 ? -15.505 1.668 -6.913 1.00 96.62 145 GLN A N 1
ATOM 1184 C CA . GLN A 1 145 ? -14.438 2.619 -7.205 1.00 96.62 145 GLN A CA 1
ATOM 1185 C C . GLN A 1 145 ? -13.617 2.195 -8.419 1.00 96.62 145 GLN A C 1
ATOM 1187 O O . GLN A 1 145 ? -13.223 1.037 -8.563 1.00 96.62 145 GLN A O 1
ATOM 1192 N N . ASN A 1 146 ? -13.313 3.181 -9.264 1.00 96.00 146 ASN A N 1
ATOM 1193 C CA . ASN A 1 146 ? -12.409 3.048 -10.400 1.00 96.00 146 ASN A CA 1
ATOM 1194 C C . ASN A 1 146 ? -11.137 3.851 -10.124 1.00 96.00 146 ASN A C 1
ATOM 1196 O O . ASN A 1 146 ? -11.207 5.070 -9.966 1.00 96.00 146 ASN A O 1
ATOM 1200 N N . ILE A 1 147 ? -9.981 3.198 -10.107 1.00 97.94 147 ILE A N 1
ATOM 1201 C CA . ILE A 1 147 ? -8.690 3.852 -9.878 1.00 97.94 147 ILE A CA 1
ATOM 1202 C C . ILE A 1 147 ? -7.886 3.877 -11.177 1.00 97.94 147 ILE A C 1
ATOM 1204 O O . ILE A 1 147 ? -7.725 2.850 -11.842 1.00 97.94 147 ILE A O 1
ATOM 1208 N N . LEU A 1 148 ? -7.348 5.044 -11.531 1.00 97.69 148 LEU A N 1
ATOM 1209 C CA . LEU A 1 148 ? -6.378 5.177 -12.616 1.00 97.69 148 LEU A CA 1
ATOM 1210 C C . LEU A 1 148 ? -4.967 5.179 -12.034 1.00 97.69 148 LEU A C 1
ATOM 1212 O O . LEU A 1 148 ? -4.545 6.164 -11.437 1.00 97.69 148 LEU A O 1
ATOM 1216 N N . VAL A 1 149 ? -4.229 4.093 -12.237 1.00 98.25 149 VAL A N 1
ATOM 1217 C CA . VAL A 1 149 ? -2.821 3.982 -11.847 1.00 98.25 149 VAL A CA 1
ATOM 1218 C C . VAL A 1 149 ? -1.944 4.394 -13.024 1.00 98.25 149 VAL A C 1
ATOM 1220 O O . VAL A 1 149 ? -2.088 3.870 -14.128 1.00 98.25 149 VAL A O 1
ATOM 1223 N N . ILE A 1 150 ? -1.020 5.321 -12.800 1.00 98.19 150 ILE A N 1
ATOM 1224 C CA . ILE A 1 150 ? -0.047 5.782 -13.790 1.00 98.19 150 ILE A CA 1
ATOM 1225 C C . ILE A 1 150 ? 1.330 5.667 -13.160 1.00 98.19 150 ILE A C 1
ATOM 1227 O O . ILE A 1 150 ? 1.562 6.207 -12.082 1.00 98.19 150 ILE A O 1
ATOM 1231 N N . GLY A 1 151 ? 2.255 4.969 -13.802 1.00 97.31 151 GLY A N 1
ATOM 1232 C CA . GLY A 1 151 ? 3.568 4.805 -13.196 1.00 97.31 151 GLY A CA 1
ATOM 1233 C C . GLY A 1 151 ? 4.376 3.669 -13.770 1.00 97.31 151 GLY A C 1
ATOM 1234 O O . GLY A 1 151 ? 4.074 3.146 -14.842 1.00 97.31 151 GLY A O 1
ATOM 1235 N N . ASP A 1 152 ? 5.409 3.294 -13.036 1.00 97.75 152 ASP A N 1
ATOM 1236 C CA . ASP A 1 152 ? 6.374 2.288 -13.449 1.00 97.75 152 ASP A CA 1
ATOM 1237 C C . ASP A 1 152 ? 5.843 0.879 -13.128 1.00 97.75 152 ASP A C 1
ATOM 1239 O O . ASP A 1 152 ? 5.760 0.466 -11.967 1.00 97.75 152 ASP A O 1
ATOM 1243 N N . ILE A 1 153 ? 5.478 0.119 -14.164 1.00 97.38 153 ILE A N 1
ATOM 1244 C CA . ILE A 1 153 ? 5.120 -1.295 -14.021 1.00 97.38 153 ILE A CA 1
ATOM 1245 C C . ILE A 1 153 ? 6.352 -2.180 -14.207 1.00 97.38 153 ILE A C 1
ATOM 1247 O O . ILE A 1 153 ? 7.225 -1.900 -15.032 1.00 97.38 153 ILE A O 1
ATOM 1251 N N . MET A 1 154 ? 6.425 -3.269 -13.447 1.00 96.69 154 MET A N 1
ATOM 1252 C CA . MET A 1 154 ? 7.517 -4.230 -13.552 1.00 96.69 154 MET A CA 1
ATOM 1253 C C . MET A 1 154 ? 7.033 -5.663 -13.370 1.00 96.69 154 MET A C 1
ATOM 1255 O O . MET A 1 154 ? 5.973 -5.903 -12.803 1.00 96.69 154 MET A O 1
ATOM 1259 N N . LEU A 1 155 ? 7.815 -6.618 -13.864 1.00 97.00 155 LEU A N 1
ATOM 1260 C CA . LEU A 1 155 ? 7.602 -8.046 -13.663 1.00 97.00 155 LEU A CA 1
ATOM 1261 C C . LEU A 1 155 ? 8.461 -8.518 -12.491 1.00 97.00 155 LEU A C 1
ATOM 1263 O O . LEU A 1 155 ? 9.688 -8.563 -12.594 1.00 97.00 155 LEU A O 1
ATOM 1267 N N . ASP A 1 156 ? 7.829 -8.898 -11.387 1.00 94.88 156 ASP A N 1
ATOM 1268 C CA . ASP A 1 156 ? 8.518 -9.573 -10.295 1.00 94.88 156 ASP A CA 1
ATOM 1269 C C . ASP A 1 156 ? 8.585 -11.073 -10.612 1.00 94.88 156 ASP A C 1
ATOM 1271 O O . ASP A 1 156 ? 7.566 -11.753 -10.756 1.00 94.88 156 ASP A O 1
ATOM 1275 N N . ALA A 1 157 ? 9.802 -11.596 -10.742 1.00 94.50 157 ALA A N 1
ATOM 1276 C CA . ALA A 1 157 ? 10.061 -13.004 -11.014 1.00 94.50 157 ALA A CA 1
ATOM 1277 C C . ALA A 1 157 ? 10.699 -13.666 -9.789 1.00 94.50 157 ALA A C 1
ATOM 1279 O O . ALA A 1 157 ? 11.560 -13.089 -9.130 1.00 94.50 157 ALA A O 1
ATOM 1280 N N . TYR A 1 158 ? 10.295 -14.893 -9.495 1.00 93.19 158 TYR A N 1
ATOM 1281 C CA . TYR A 1 158 ? 10.824 -15.703 -8.407 1.00 93.19 158 TYR A CA 1
ATOM 1282 C C . TYR A 1 158 ? 11.300 -17.026 -8.994 1.00 93.19 158 TYR A C 1
ATOM 1284 O O . TYR A 1 158 ? 10.491 -17.795 -9.513 1.00 93.19 158 TYR A O 1
ATOM 1292 N N . THR A 1 159 ? 12.606 -17.280 -8.929 1.00 94.69 159 THR A N 1
ATOM 1293 C CA . THR A 1 159 ? 13.189 -18.587 -9.250 1.00 94.69 159 THR A CA 1
ATOM 1294 C C . THR A 1 159 ? 13.513 -19.279 -7.930 1.00 94.69 159 THR A C 1
ATOM 1296 O O . THR A 1 159 ? 14.463 -18.918 -7.235 1.00 94.69 159 THR A O 1
ATOM 1299 N N . GLU A 1 160 ? 12.691 -20.256 -7.569 1.00 93.25 160 GLU A N 1
ATOM 1300 C CA . GLU A 1 160 ? 12.687 -20.917 -6.265 1.00 93.25 160 GLU A CA 1
ATOM 1301 C C . GLU A 1 160 ? 13.199 -22.354 -6.423 1.00 93.25 160 GLU A C 1
ATOM 1303 O O . GLU A 1 160 ? 12.692 -23.108 -7.254 1.00 93.25 160 GLU A O 1
ATOM 1308 N N . GLY A 1 161 ? 14.207 -22.746 -5.642 1.00 94.00 161 GLY A N 1
ATOM 1309 C CA . GLY A 1 161 ? 14.789 -24.094 -5.682 1.00 94.00 161 GLY A CA 1
ATOM 1310 C C . GLY A 1 161 ? 15.482 -24.465 -4.372 1.00 94.00 161 GLY A C 1
ATOM 1311 O O . GLY A 1 161 ? 15.302 -23.779 -3.365 1.00 94.00 161 GLY A O 1
ATOM 1312 N N . SER A 1 162 ? 16.263 -25.546 -4.362 1.00 93.62 162 SER A N 1
ATOM 1313 C CA . SER A 1 162 ? 17.055 -25.967 -3.197 1.00 93.62 162 SER A CA 1
ATOM 1314 C C . SER A 1 162 ? 18.554 -25.824 -3.450 1.00 93.62 162 SER A C 1
ATOM 1316 O O . SER A 1 162 ? 19.062 -26.195 -4.514 1.00 93.62 162 SER A O 1
ATOM 1318 N N . VAL A 1 163 ? 19.285 -25.302 -2.462 1.00 93.00 163 VAL A N 1
ATOM 1319 C CA . VAL A 1 163 ? 20.754 -25.320 -2.464 1.00 93.00 163 VAL A CA 1
ATOM 1320 C C . VAL A 1 163 ? 21.245 -26.526 -1.665 1.00 93.00 163 VAL A C 1
ATOM 1322 O O . VAL A 1 163 ? 21.034 -26.632 -0.459 1.00 93.00 163 VAL A O 1
ATOM 1325 N N . GLU A 1 164 ? 21.928 -27.447 -2.342 1.00 91.50 164 GLU A N 1
ATOM 1326 C CA . GLU A 1 164 ? 22.475 -28.666 -1.717 1.00 91.50 164 GLU A CA 1
ATOM 1327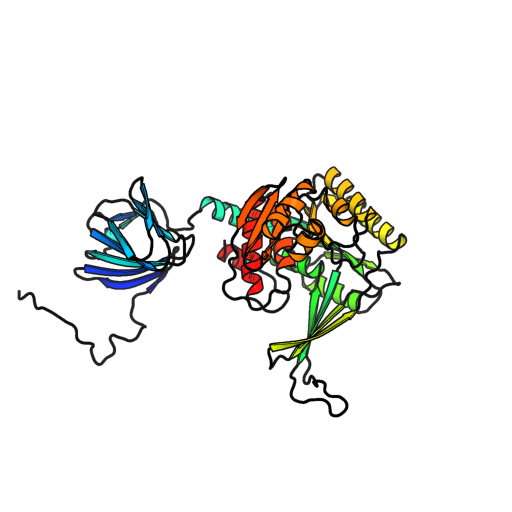 C C . GLU A 1 164 ? 23.999 -28.740 -1.776 1.00 91.50 164 GLU A C 1
ATOM 1329 O O . GLU A 1 164 ? 24.621 -29.468 -1.003 1.00 91.50 164 GLU A O 1
ATOM 1334 N N . ARG A 1 165 ? 24.610 -27.996 -2.700 1.00 93.00 165 ARG A N 1
ATOM 1335 C CA . ARG A 1 165 ? 26.054 -28.009 -2.923 1.00 93.00 165 ARG A CA 1
ATOM 1336 C C . ARG A 1 165 ? 26.564 -26.656 -3.400 1.00 93.00 165 ARG A C 1
ATOM 1338 O O . ARG A 1 165 ? 25.811 -25.833 -3.923 1.00 93.00 165 ARG A O 1
ATOM 1345 N N . ILE A 1 166 ? 27.871 -26.483 -3.266 1.00 93.94 166 ILE A N 1
ATOM 1346 C CA . ILE A 1 166 ? 28.637 -25.398 -3.879 1.00 93.94 166 ILE A CA 1
ATOM 1347 C C . ILE A 1 166 ? 29.143 -25.862 -5.251 1.00 93.94 166 ILE A C 1
ATOM 1349 O O . ILE A 1 166 ? 29.390 -27.053 -5.457 1.00 93.94 166 ILE A O 1
ATOM 1353 N N . SER A 1 167 ? 29.250 -24.934 -6.200 1.00 94.56 167 SER A N 1
ATOM 1354 C CA . SER A 1 167 ? 29.772 -25.218 -7.536 1.00 94.56 167 SER A CA 1
ATOM 1355 C C . SER A 1 167 ? 31.252 -25.640 -7.472 1.00 94.56 167 SER A C 1
ATOM 1357 O O . SER A 1 167 ? 32.023 -25.055 -6.712 1.00 94.56 167 SER A O 1
ATOM 1359 N N . PRO A 1 168 ? 31.691 -26.640 -8.262 1.00 93.06 168 PRO A N 1
ATOM 1360 C CA . PRO A 1 168 ? 33.109 -26.984 -8.376 1.00 93.06 168 PRO A CA 1
ATOM 1361 C C . PRO A 1 168 ? 33.910 -25.947 -9.186 1.00 93.06 168 PRO A C 1
ATOM 1363 O O . PRO A 1 168 ? 35.135 -25.957 -9.134 1.00 93.06 168 PRO A O 1
ATOM 1366 N N . GLU A 1 169 ? 33.234 -25.068 -9.935 1.00 96.12 169 GLU A N 1
ATOM 1367 C CA . GLU A 1 169 ? 33.857 -24.065 -10.814 1.00 96.12 169 GLU A CA 1
ATOM 1368 C C . GLU A 1 169 ? 34.140 -22.738 -10.094 1.00 96.12 169 GLU A C 1
ATOM 1370 O O . GLU A 1 169 ? 35.074 -22.020 -10.443 1.00 96.12 169 GLU A O 1
ATOM 1375 N N . ALA A 1 170 ? 33.337 -22.406 -9.081 1.00 93.88 170 ALA A N 1
ATOM 1376 C CA . ALA A 1 170 ? 33.460 -21.190 -8.284 1.00 93.88 170 ALA A CA 1
ATOM 1377 C C . ALA A 1 170 ? 32.794 -21.395 -6.911 1.00 93.88 170 ALA A C 1
ATOM 1379 O O . ALA A 1 170 ? 31.859 -22.188 -6.815 1.00 93.88 170 ALA A O 1
ATOM 1380 N N . PRO A 1 171 ? 33.200 -20.671 -5.850 1.00 93.12 171 PRO A N 1
ATOM 1381 C CA . PRO A 1 171 ? 32.633 -20.805 -4.504 1.00 93.12 171 PRO A CA 1
ATOM 1382 C C . PRO A 1 171 ? 31.239 -20.154 -4.391 1.00 93.12 171 PRO A C 1
ATOM 1384 O O . PRO A 1 171 ? 31.013 -19.269 -3.570 1.00 93.12 171 PRO A O 1
ATOM 1387 N N . VAL A 1 172 ? 30.302 -20.579 -5.240 1.00 93.69 172 VAL A N 1
ATOM 1388 C CA . VAL A 1 172 ? 28.924 -20.082 -5.320 1.00 93.69 172 VAL A CA 1
ATOM 1389 C C . VAL A 1 172 ? 27.915 -21.228 -5.162 1.00 93.69 172 VAL A C 1
ATOM 1391 O O . VAL A 1 172 ? 28.192 -22.351 -5.597 1.00 93.69 172 VAL A O 1
ATOM 1394 N N . PRO A 1 173 ? 26.743 -20.981 -4.550 1.00 92.44 173 PRO A N 1
ATOM 1395 C CA . PRO A 1 173 ? 25.663 -21.963 -4.456 1.00 92.44 173 PRO A CA 1
ATOM 1396 C C . PRO A 1 173 ? 25.182 -22.471 -5.820 1.00 92.44 173 PRO A C 1
ATOM 1398 O O . PRO A 1 173 ? 25.080 -21.697 -6.771 1.00 92.44 173 PRO A O 1
ATOM 1401 N N . VAL A 1 174 ? 24.807 -23.752 -5.898 1.00 92.94 174 VAL A N 1
ATOM 1402 C CA . VAL A 1 174 ? 24.066 -24.302 -7.045 1.00 92.94 174 VAL A CA 1
ATOM 1403 C C . VAL A 1 174 ? 22.609 -24.507 -6.649 1.00 92.94 174 VAL A C 1
ATOM 1405 O O . VAL A 1 174 ? 22.312 -25.352 -5.802 1.00 92.94 174 VAL A O 1
ATOM 1408 N N . LEU A 1 175 ? 21.704 -23.767 -7.292 1.00 93.75 175 LEU A N 1
ATOM 1409 C CA . LEU A 1 175 ? 20.264 -23.943 -7.125 1.00 93.75 175 LEU A CA 1
ATOM 1410 C C . LEU A 1 175 ? 19.773 -25.105 -8.003 1.00 93.75 175 LEU A C 1
ATOM 1412 O O . LEU A 1 175 ? 19.971 -25.094 -9.218 1.00 93.75 175 LEU A O 1
ATOM 1416 N N . SER A 1 176 ? 19.161 -26.115 -7.387 1.00 92.00 176 SER A N 1
ATOM 1417 C CA . SER A 1 176 ? 18.608 -27.299 -8.059 1.00 92.00 176 SER A CA 1
ATOM 1418 C C . SER A 1 176 ? 17.076 -27.317 -7.972 1.00 92.00 176 SER A C 1
ATOM 1420 O O . SER A 1 176 ? 16.496 -26.673 -7.099 1.00 92.00 176 SER A O 1
ATOM 1422 N N . SER A 1 177 ? 16.421 -28.066 -8.869 1.00 83.19 177 SER A N 1
ATOM 1423 C CA . SER A 1 177 ? 14.957 -28.263 -8.880 1.00 83.19 177 SER A CA 1
ATOM 1424 C C . SER A 1 177 ? 14.150 -26.958 -8.921 1.00 83.19 177 SER A C 1
ATOM 1426 O O . SER A 1 177 ? 13.214 -26.765 -8.149 1.00 83.19 177 SER A O 1
ATOM 1428 N N . CYS A 1 178 ? 14.535 -26.046 -9.815 1.00 86.25 178 CYS A N 1
ATOM 1429 C CA . CYS A 1 178 ? 13.970 -24.703 -9.866 1.00 86.25 178 CYS A CA 1
ATOM 1430 C C . CYS A 1 178 ? 12.535 -24.685 -10.409 1.00 86.25 178 CYS A C 1
ATOM 1432 O O . CYS A 1 178 ? 12.256 -25.211 -11.488 1.00 86.25 178 CYS A O 1
ATOM 1434 N N . THR A 1 179 ? 11.658 -23.972 -9.715 1.00 93.81 179 THR A N 1
ATOM 1435 C CA . THR A 1 179 ? 10.363 -23.515 -10.222 1.00 93.81 179 THR A CA 1
ATOM 1436 C C . THR A 1 179 ? 10.417 -22.009 -10.447 1.00 93.81 179 THR A C 1
ATOM 1438 O O . THR A 1 179 ? 11.172 -21.301 -9.779 1.00 93.81 179 THR A O 1
ATOM 1441 N N . ARG A 1 180 ? 9.659 -21.515 -11.430 1.00 93.12 180 ARG A N 1
ATOM 1442 C CA . ARG A 1 180 ? 9.562 -20.083 -11.717 1.00 93.12 180 ARG A CA 1
ATOM 1443 C C . ARG A 1 180 ? 8.139 -19.602 -11.531 1.00 93.12 180 ARG A C 1
ATOM 1445 O O . ARG A 1 180 ? 7.217 -20.167 -12.116 1.00 93.12 180 ARG A O 1
ATOM 1452 N N . ARG A 1 181 ? 7.986 -18.534 -10.762 1.00 92.81 181 ARG A N 1
ATOM 1453 C CA . ARG A 1 181 ? 6.723 -17.839 -10.528 1.00 92.81 181 ARG A CA 1
ATOM 1454 C C . ARG A 1 181 ? 6.886 -16.376 -10.903 1.00 92.81 181 ARG A C 1
ATOM 1456 O O . ARG A 1 181 ? 7.943 -15.791 -10.694 1.00 92.81 181 ARG A O 1
ATOM 1463 N N . PHE A 1 182 ? 5.832 -15.796 -11.453 1.00 94.25 182 PHE A N 1
ATOM 1464 C CA . PHE A 1 182 ? 5.826 -14.418 -11.917 1.00 94.25 182 PHE A CA 1
ATOM 1465 C C . PHE A 1 182 ? 4.593 -13.716 -11.380 1.00 94.25 182 PHE A C 1
ATOM 1467 O O . PHE A 1 182 ? 3.516 -14.309 -11.363 1.00 94.25 182 PHE A O 1
ATOM 1474 N N . VAL A 1 183 ? 4.761 -12.474 -10.948 1.00 94.19 183 VAL A N 1
ATOM 1475 C CA . VAL A 1 183 ? 3.677 -11.628 -10.449 1.00 94.19 183 VAL A CA 1
ATOM 1476 C C . VAL A 1 183 ? 3.865 -10.194 -10.954 1.00 94.19 183 VAL A C 1
ATOM 1478 O O . VAL A 1 183 ? 4.999 -9.779 -11.220 1.00 94.19 183 VAL A O 1
ATOM 1481 N N . PRO A 1 184 ? 2.778 -9.423 -11.118 1.00 95.44 184 PRO A N 1
ATOM 1482 C CA . PRO A 1 184 ? 2.882 -7.993 -11.375 1.00 95.44 184 PRO A CA 1
ATOM 1483 C C . PRO A 1 184 ? 3.568 -7.280 -10.201 1.00 95.44 184 PRO A C 1
ATOM 1485 O O . PRO A 1 184 ? 3.202 -7.491 -9.049 1.00 95.44 184 PRO A O 1
ATOM 1488 N N . GLY A 1 185 ? 4.543 -6.429 -10.505 1.00 94.75 185 GLY A N 1
ATOM 1489 C CA . GLY A 1 185 ? 5.300 -5.614 -9.558 1.00 94.75 185 GLY A CA 1
ATOM 1490 C C . GLY A 1 185 ? 5.129 -4.117 -9.819 1.00 94.75 185 GLY A C 1
ATOM 1491 O O . GLY A 1 185 ? 4.644 -3.698 -10.880 1.00 94.75 185 GLY A O 1
ATOM 1492 N N . GLY A 1 186 ? 5.541 -3.290 -8.859 1.00 95.38 186 GLY A N 1
ATOM 1493 C CA . GLY A 1 186 ? 5.407 -1.833 -8.939 1.00 95.38 186 GLY A CA 1
ATOM 1494 C C . GLY A 1 186 ? 3.951 -1.399 -9.079 1.00 95.38 186 GLY A C 1
ATOM 1495 O O . GLY A 1 186 ? 3.076 -1.917 -8.382 1.00 95.38 186 GLY A O 1
ATOM 1496 N N . ALA A 1 187 ? 3.662 -0.555 -10.074 1.00 97.38 187 ALA A N 1
ATOM 1497 C CA . ALA A 1 187 ? 2.291 -0.172 -10.425 1.00 97.38 187 ALA A CA 1
ATOM 1498 C C . ALA A 1 187 ? 1.359 -1.383 -10.671 1.00 97.38 187 ALA A C 1
ATOM 1500 O O . ALA A 1 187 ? 0.146 -1.290 -10.486 1.00 97.38 187 ALA A O 1
ATOM 1501 N N . GLY A 1 188 ? 1.915 -2.535 -11.066 1.00 97.06 188 GLY A N 1
ATOM 1502 C CA . GLY A 1 188 ? 1.175 -3.785 -11.231 1.00 97.06 188 GLY A CA 1
ATOM 1503 C C . GLY A 1 188 ? 0.750 -4.422 -9.905 1.00 97.06 188 GLY A C 1
ATOM 1504 O O . GLY A 1 188 ? -0.373 -4.910 -9.814 1.00 97.06 188 GLY A O 1
ATOM 1505 N N . ASN A 1 189 ? 1.604 -4.388 -8.874 1.00 96.00 189 ASN A N 1
ATOM 1506 C CA . ASN A 1 189 ? 1.272 -4.916 -7.544 1.00 96.00 189 ASN A CA 1
ATOM 1507 C C . ASN A 1 189 ? 0.234 -4.034 -6.838 1.00 96.00 189 ASN A C 1
ATOM 1509 O O . ASN A 1 189 ? -0.702 -4.529 -6.210 1.00 96.00 189 ASN A O 1
ATOM 1513 N N . VAL A 1 190 ? 0.362 -2.717 -7.006 1.00 97.50 190 VAL A N 1
ATOM 1514 C CA . VAL A 1 190 ? -0.656 -1.743 -6.600 1.00 97.50 190 VAL A CA 1
ATOM 1515 C C . VAL A 1 190 ? -2.007 -2.083 -7.237 1.00 97.50 190 VAL A C 1
ATOM 1517 O O . VAL A 1 190 ? -3.016 -2.249 -6.555 1.00 97.50 190 VAL A O 1
ATOM 1520 N N . ALA A 1 191 ? -2.033 -2.268 -8.558 1.00 97.81 191 ALA A N 1
ATOM 1521 C CA . ALA A 1 191 ? -3.258 -2.625 -9.263 1.00 97.81 191 ALA A CA 1
ATOM 1522 C C . ALA A 1 191 ? -3.836 -3.978 -8.810 1.00 97.81 191 ALA A C 1
ATOM 1524 O O . ALA A 1 191 ? -5.049 -4.101 -8.647 1.00 97.81 191 ALA A O 1
ATOM 1525 N N . ALA A 1 192 ? -2.982 -4.970 -8.542 1.00 96.94 192 ALA A N 1
ATOM 1526 C CA . ALA A 1 192 ? -3.406 -6.263 -8.013 1.00 96.94 192 ALA A CA 1
ATOM 1527 C C . ALA A 1 192 ? -4.063 -6.139 -6.629 1.00 96.94 192 ALA A C 1
ATOM 1529 O O . ALA A 1 192 ? -5.089 -6.774 -6.389 1.00 96.94 192 ALA A O 1
ATOM 1530 N N . ASN A 1 193 ? -3.529 -5.291 -5.744 1.00 97.06 193 ASN A N 1
ATOM 1531 C CA . ASN A 1 193 ? -4.134 -5.011 -4.441 1.00 97.06 193 ASN A CA 1
ATOM 1532 C C . ASN A 1 193 ? -5.498 -4.320 -4.572 1.00 97.06 193 ASN A C 1
ATOM 1534 O O . ASN A 1 193 ? -6.442 -4.704 -3.885 1.00 97.06 193 ASN A O 1
ATOM 1538 N N . ILE A 1 194 ? -5.627 -3.353 -5.485 1.00 98.00 194 ILE A N 1
ATOM 1539 C CA . ILE A 1 194 ? -6.907 -2.681 -5.756 1.00 98.00 194 ILE A CA 1
ATOM 1540 C C . ILE A 1 194 ? -7.967 -3.695 -6.217 1.00 98.00 194 ILE A C 1
ATOM 1542 O O . ILE A 1 194 ? -9.070 -3.713 -5.670 1.00 98.00 194 ILE A O 1
ATOM 1546 N N . CYS A 1 195 ? -7.622 -4.573 -7.167 1.00 97.12 195 CYS A N 1
ATOM 1547 C CA . CYS A 1 195 ? -8.520 -5.629 -7.642 1.00 97.12 195 CYS A CA 1
ATOM 1548 C C . CYS A 1 195 ? -8.871 -6.650 -6.556 1.00 97.12 195 CYS A C 1
ATOM 1550 O O . CYS A 1 195 ? -10.028 -7.054 -6.453 1.00 97.12 195 CYS A O 1
ATOM 1552 N N . ALA A 1 196 ? -7.900 -7.062 -5.736 1.00 96.06 196 ALA A N 1
ATOM 1553 C CA . ALA A 1 196 ? -8.128 -8.016 -4.650 1.00 96.06 196 ALA A CA 1
ATOM 1554 C C . ALA A 1 196 ? -9.130 -7.489 -3.610 1.00 96.06 196 ALA A C 1
ATOM 1556 O O . ALA A 1 196 ? -9.902 -8.269 -3.061 1.00 96.06 196 ALA A O 1
ATOM 1557 N N . LEU A 1 197 ? -9.171 -6.169 -3.409 1.00 96.38 197 LEU A N 1
ATOM 1558 C CA . LEU A 1 197 ? -10.120 -5.469 -2.540 1.00 96.38 197 LEU A CA 1
ATOM 1559 C C . LEU A 1 197 ? -11.467 -5.146 -3.220 1.00 96.38 197 LEU A C 1
ATOM 1561 O O . LEU A 1 197 ? -12.297 -4.438 -2.652 1.00 96.38 197 LEU A O 1
ATOM 1565 N N . GLY A 1 198 ? -11.695 -5.661 -4.431 1.00 95.75 198 GLY A N 1
ATOM 1566 C CA . GLY A 1 198 ? -12.937 -5.513 -5.191 1.00 95.75 198 GLY A CA 1
ATOM 1567 C C . GLY A 1 198 ? -13.002 -4.275 -6.086 1.00 95.75 198 GLY A C 1
ATOM 1568 O O . GLY A 1 198 ? -13.942 -4.154 -6.868 1.00 95.75 198 GLY A O 1
ATOM 1569 N N . GLY A 1 199 ? -12.019 -3.375 -6.012 1.00 96.81 199 GLY A N 1
ATOM 1570 C CA . GLY A 1 199 ? -11.966 -2.178 -6.844 1.00 96.81 199 GLY A CA 1
ATOM 1571 C C . GLY A 1 199 ? -11.654 -2.470 -8.309 1.00 96.81 199 GLY A C 1
ATOM 1572 O O . GLY A 1 199 ? -10.992 -3.448 -8.657 1.00 96.81 199 GLY A O 1
ATOM 1573 N N . SER A 1 200 ? -12.095 -1.575 -9.187 1.00 96.50 200 SER A N 1
ATOM 1574 C CA . SER A 1 200 ? -11.723 -1.597 -10.600 1.00 96.50 200 SER A CA 1
ATOM 1575 C C . SER A 1 200 ? -10.498 -0.720 -10.834 1.00 96.50 200 SER A C 1
ATOM 1577 O O . SER A 1 200 ? -10.395 0.385 -10.303 1.00 96.50 200 SER A O 1
ATOM 1579 N N . VAL A 1 201 ? -9.561 -1.188 -11.656 1.00 96.81 201 VAL A N 1
ATOM 1580 C CA . VAL A 1 201 ? -8.311 -0.465 -11.909 1.00 96.81 201 VAL A CA 1
ATOM 1581 C C . VAL A 1 201 ? -7.961 -0.439 -13.388 1.00 96.81 201 VAL A C 1
ATOM 1583 O O . VAL A 1 201 ? -8.075 -1.439 -14.103 1.00 96.81 201 VAL A O 1
ATOM 1586 N N . ARG A 1 202 ? -7.489 0.723 -13.839 1.00 95.94 202 ARG A N 1
ATOM 1587 C CA . ARG A 1 202 ? -6.825 0.892 -15.127 1.00 95.94 202 ARG A CA 1
ATOM 1588 C C . ARG A 1 202 ? -5.387 1.323 -14.895 1.00 95.94 202 ARG A C 1
ATOM 1590 O O . ARG A 1 202 ? -5.155 2.300 -14.195 1.00 95.94 202 ARG A O 1
ATOM 1597 N N . VAL A 1 203 ? -4.436 0.635 -15.517 1.00 97.25 203 VAL A N 1
ATOM 1598 C CA . VAL A 1 203 ? -3.012 0.978 -15.448 1.00 97.25 203 VAL A CA 1
ATOM 1599 C C . VAL A 1 203 ? -2.562 1.571 -16.775 1.00 97.25 203 VAL A C 1
ATOM 1601 O O . VAL A 1 203 ? -2.705 0.938 -17.822 1.00 97.25 203 VAL A O 1
ATOM 1604 N N . LEU A 1 204 ? -1.984 2.766 -16.730 1.00 96.62 204 LEU A N 1
ATOM 1605 C CA . LEU A 1 204 ? -1.293 3.397 -17.846 1.00 96.62 204 LEU A CA 1
ATOM 1606 C C . LEU A 1 204 ? 0.212 3.400 -17.557 1.00 96.62 204 LEU A C 1
ATOM 1608 O O . LEU A 1 204 ? 0.666 3.996 -16.584 1.00 96.62 204 LEU A O 1
ATOM 1612 N N . SER A 1 205 ? 0.992 2.720 -18.394 1.00 97.25 205 SER A N 1
ATOM 1613 C CA . SER A 1 205 ? 2.435 2.571 -18.180 1.00 97.25 205 SER A CA 1
ATOM 1614 C C . SER A 1 205 ? 3.186 2.395 -19.502 1.00 97.25 205 SER A C 1
ATOM 1616 O O . SER A 1 205 ? 2.586 2.390 -20.581 1.00 97.25 205 SER A O 1
ATOM 1618 N N . VAL A 1 206 ? 4.507 2.247 -19.419 1.00 97.62 206 VAL A N 1
ATOM 1619 C CA . VAL A 1 206 ? 5.395 1.994 -20.555 1.00 97.62 206 VAL A CA 1
ATOM 1620 C C . VAL A 1 206 ? 6.108 0.666 -20.351 1.00 97.62 206 VAL A C 1
ATOM 1622 O O . VAL A 1 206 ? 6.608 0.375 -19.268 1.00 97.62 206 VAL A O 1
ATOM 1625 N N . CYS A 1 207 ? 6.177 -0.139 -21.407 1.00 96.81 207 CYS A N 1
ATOM 1626 C CA . CYS A 1 207 ? 6.946 -1.382 -21.426 1.00 96.81 207 CYS A CA 1
ATOM 1627 C C . CYS A 1 207 ? 7.791 -1.472 -22.699 1.00 96.81 207 CYS A C 1
ATOM 1629 O O . CYS A 1 207 ? 7.550 -0.750 -23.670 1.00 96.81 207 CYS A O 1
ATOM 1631 N N . GLY A 1 208 ? 8.762 -2.384 -22.696 1.00 96.38 208 GLY A N 1
ATOM 1632 C CA . GLY A 1 208 ? 9.521 -2.735 -23.889 1.00 96.38 208 GLY A CA 1
ATOM 1633 C C . GLY A 1 208 ? 8.692 -3.531 -24.902 1.00 96.38 208 GLY A C 1
ATOM 1634 O O . GLY A 1 208 ? 7.578 -3.980 -24.627 1.00 96.38 208 GLY A O 1
ATOM 1635 N N . GLY A 1 209 ? 9.259 -3.749 -26.088 1.00 95.19 209 GLY A N 1
ATOM 1636 C CA . GLY A 1 209 ? 8.725 -4.658 -27.112 1.00 95.19 209 GLY A CA 1
ATOM 1637 C C . GLY A 1 209 ? 9.138 -6.122 -26.910 1.00 95.19 209 GLY A C 1
ATOM 1638 O O . GLY A 1 209 ? 9.445 -6.804 -27.884 1.00 95.19 209 GLY A O 1
ATOM 1639 N N . ASP A 1 210 ? 9.227 -6.587 -25.662 1.00 96.38 210 ASP A N 1
ATOM 1640 C CA . ASP A 1 210 ? 9.844 -7.866 -25.289 1.00 96.38 210 ASP A CA 1
ATOM 1641 C C . ASP A 1 210 ? 8.855 -8.878 -24.676 1.00 96.38 210 ASP A C 1
ATOM 1643 O O . ASP A 1 210 ? 7.676 -8.601 -24.449 1.00 96.38 210 ASP A O 1
ATOM 1647 N N . SER A 1 211 ? 9.334 -10.102 -24.424 1.00 96.38 211 SER A N 1
ATOM 1648 C CA . SER A 1 211 ? 8.509 -11.180 -23.863 1.00 96.38 211 SER A CA 1
ATOM 1649 C C . SER A 1 211 ? 8.016 -10.878 -22.448 1.00 96.38 211 SER A C 1
ATOM 1651 O O . SER A 1 211 ? 6.947 -11.349 -22.069 1.00 96.38 211 SER A O 1
ATOM 1653 N N . ALA A 1 212 ? 8.766 -10.089 -21.672 1.00 96.81 212 ALA A N 1
ATOM 1654 C CA . ALA A 1 212 ? 8.363 -9.690 -20.329 1.00 96.81 212 ALA A CA 1
ATOM 1655 C C . ALA A 1 212 ? 7.149 -8.748 -20.371 1.00 96.81 212 ALA A C 1
ATOM 1657 O O . ALA A 1 212 ? 6.237 -8.909 -19.562 1.00 96.81 212 ALA A O 1
ATOM 1658 N N . ALA A 1 213 ? 7.071 -7.842 -21.355 1.00 97.06 213 ALA A N 1
ATOM 1659 C CA . ALA A 1 213 ? 5.876 -7.027 -21.576 1.00 97.06 213 ALA A CA 1
ATOM 1660 C C . ALA A 1 213 ? 4.645 -7.886 -21.888 1.00 97.06 213 ALA A C 1
ATOM 1662 O O . ALA A 1 213 ? 3.568 -7.638 -21.349 1.00 97.06 213 ALA A O 1
ATOM 1663 N N . GLN A 1 214 ? 4.790 -8.901 -22.748 1.00 97.00 214 GLN A N 1
ATOM 1664 C CA . GLN A 1 214 ? 3.683 -9.807 -23.064 1.00 97.00 214 GLN A CA 1
ATOM 1665 C C . GLN A 1 214 ? 3.244 -10.596 -21.826 1.00 97.00 214 GLN A C 1
ATOM 1667 O O . GLN A 1 214 ? 2.057 -10.646 -21.518 1.00 97.00 214 GLN A O 1
ATOM 1672 N N . GLN A 1 215 ? 4.203 -11.124 -21.066 1.00 97.06 215 GLN A N 1
ATOM 1673 C CA . GLN A 1 215 ? 3.925 -11.851 -19.833 1.00 97.06 215 GLN A CA 1
ATOM 1674 C C . GLN A 1 215 ? 3.214 -10.979 -18.787 1.00 97.06 215 GLN A C 1
ATOM 1676 O O . GLN A 1 215 ? 2.297 -11.453 -18.122 1.00 97.06 215 GLN A O 1
ATOM 1681 N N . LEU A 1 216 ? 3.582 -9.698 -18.668 1.00 97.31 216 LEU A N 1
ATOM 1682 C CA . LEU A 1 216 ? 2.862 -8.740 -17.827 1.00 97.31 216 LEU A CA 1
ATOM 1683 C C . LEU A 1 216 ? 1.420 -8.534 -18.283 1.00 97.31 216 LEU A C 1
ATOM 1685 O O . LEU A 1 216 ? 0.532 -8.515 -17.438 1.00 97.31 216 LEU A O 1
ATOM 1689 N N . ARG A 1 217 ? 1.163 -8.402 -19.593 1.00 97.12 217 ARG A N 1
ATOM 1690 C CA . ARG A 1 217 ? -0.214 -8.278 -20.108 1.00 97.12 217 ARG A CA 1
ATOM 1691 C C . ARG A 1 217 ? -1.050 -9.493 -19.722 1.00 97.12 217 ARG A C 1
ATOM 1693 O O . ARG A 1 217 ? -2.165 -9.319 -19.238 1.00 97.12 217 ARG A O 1
ATOM 1700 N N . ASP A 1 218 ? -0.498 -10.691 -19.896 1.00 97.00 218 ASP A N 1
ATOM 1701 C CA . ASP A 1 218 ? -1.193 -11.944 -19.602 1.00 97.00 218 ASP A CA 1
ATOM 1702 C C . ASP A 1 218 ? -1.473 -12.088 -18.095 1.00 97.00 218 ASP A C 1
ATOM 1704 O O . ASP A 1 218 ? -2.591 -12.420 -17.700 1.00 97.00 218 ASP A O 1
ATOM 1708 N N . LEU A 1 219 ? -0.491 -11.764 -17.242 1.00 96.38 219 LEU A N 1
ATOM 1709 C CA . LEU A 1 219 ? -0.655 -11.756 -15.783 1.00 96.38 219 LEU A CA 1
ATOM 1710 C C . LEU A 1 219 ? -1.694 -10.725 -15.338 1.00 96.38 219 LEU A C 1
ATOM 1712 O O . LEU A 1 219 ? -2.604 -11.056 -14.584 1.00 96.38 219 LEU A O 1
ATOM 1716 N N . CYS A 1 220 ? -1.603 -9.486 -15.819 1.00 96.75 220 CYS A N 1
ATOM 1717 C CA . CYS A 1 220 ? -2.571 -8.448 -15.483 1.00 96.75 220 CYS A CA 1
ATOM 1718 C C . CYS A 1 220 ? -3.992 -8.837 -15.912 1.00 96.75 220 CYS A C 1
ATOM 1720 O O . CYS A 1 220 ? -4.921 -8.677 -15.125 1.00 96.75 220 CYS A O 1
ATOM 1722 N N . ALA A 1 221 ? -4.163 -9.420 -17.102 1.00 95.81 221 ALA A N 1
ATOM 1723 C CA . ALA A 1 221 ? -5.459 -9.920 -17.553 1.00 95.81 221 ALA A CA 1
ATOM 1724 C C . ALA A 1 221 ? -6.004 -11.035 -16.641 1.00 95.81 221 ALA A C 1
ATOM 1726 O O . ALA A 1 221 ? -7.189 -11.018 -16.306 1.00 95.81 221 ALA A O 1
ATOM 1727 N N . ALA A 1 222 ? -5.147 -11.959 -16.190 1.00 94.19 222 ALA A N 1
ATOM 1728 C CA . ALA A 1 222 ? -5.520 -13.012 -15.241 1.00 94.19 222 ALA A CA 1
ATOM 1729 C C . ALA A 1 222 ? -5.951 -12.462 -13.867 1.00 94.19 222 ALA A C 1
ATOM 1731 O O . ALA A 1 222 ? -6.765 -13.084 -13.190 1.00 94.19 222 ALA A O 1
ATOM 1732 N N . HIS A 1 223 ? -5.449 -11.286 -13.482 1.00 91.38 223 HIS A N 1
ATOM 1733 C CA . HIS A 1 223 ? -5.835 -10.563 -12.265 1.00 91.38 223 HIS A CA 1
ATOM 1734 C C . HIS A 1 223 ? -6.947 -9.521 -12.486 1.00 91.38 223 HIS A C 1
ATOM 1736 O O . HIS A 1 223 ? -7.214 -8.726 -11.590 1.00 91.38 223 HIS A O 1
ATOM 1742 N N . HIS A 1 224 ? -7.600 -9.507 -13.655 1.00 94.69 224 HIS A N 1
ATOM 1743 C CA . HIS A 1 224 ? -8.642 -8.534 -14.019 1.00 94.69 224 HIS A CA 1
ATOM 1744 C C . HIS A 1 224 ? -8.183 -7.061 -14.013 1.00 94.69 224 HIS A C 1
ATOM 1746 O O . HIS A 1 224 ? -8.992 -6.143 -13.888 1.00 94.69 224 HIS A O 1
ATOM 1752 N N . ILE A 1 225 ? -6.887 -6.824 -14.217 1.00 96.25 225 ILE A N 1
ATOM 1753 C CA . ILE A 1 225 ? -6.280 -5.494 -14.296 1.00 96.25 225 ILE A CA 1
ATOM 1754 C C . ILE A 1 225 ? -6.337 -5.008 -15.750 1.00 96.25 225 ILE A C 1
ATOM 1756 O O . ILE A 1 225 ? -5.722 -5.602 -16.642 1.00 96.25 225 ILE A O 1
ATOM 1760 N N . ALA A 1 226 ? -7.028 -3.894 -16.004 1.00 94.81 226 ALA A N 1
ATOM 1761 C CA . ALA A 1 226 ? -7.077 -3.295 -17.335 1.00 94.81 226 ALA A CA 1
ATOM 1762 C C . ALA A 1 226 ? -5.793 -2.498 -17.613 1.00 94.81 226 ALA A C 1
ATOM 1764 O O . ALA A 1 226 ? -5.589 -1.420 -17.059 1.00 94.81 226 ALA A O 1
ATOM 1765 N N . VAL A 1 227 ? -4.923 -3.002 -18.488 1.00 95.12 227 VAL A N 1
ATOM 1766 C CA . VAL A 1 227 ? -3.637 -2.357 -18.797 1.00 95.12 227 VAL A CA 1
ATOM 1767 C C . VAL A 1 227 ? -3.619 -1.683 -20.167 1.00 95.12 227 VAL A C 1
ATOM 1769 O O . VAL A 1 227 ? -4.052 -2.248 -21.171 1.00 95.12 227 VAL A O 1
ATOM 1772 N N . HIS A 1 228 ? -3.027 -0.493 -20.223 1.00 94.56 228 HIS A N 1
ATOM 1773 C CA . HIS A 1 228 ? -2.672 0.208 -21.451 1.00 94.56 228 HIS A CA 1
ATOM 1774 C C . HIS A 1 228 ? -1.172 0.501 -21.440 1.00 94.5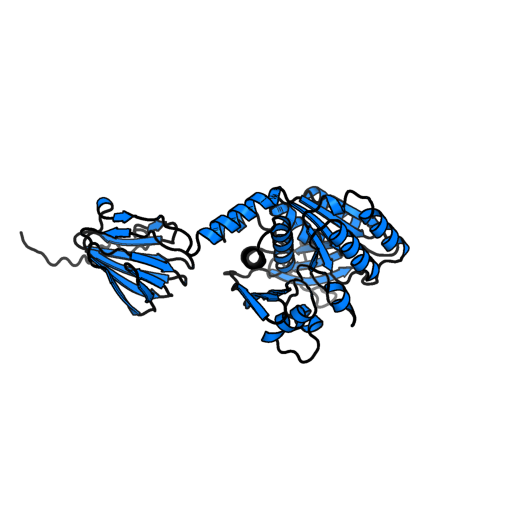6 228 HIS A C 1
ATOM 1776 O O . HIS A 1 228 ? -0.720 1.478 -20.846 1.00 94.56 228 HIS A O 1
ATOM 1782 N N . PHE A 1 229 ? -0.391 -0.358 -22.097 1.00 95.50 229 PHE A N 1
ATOM 1783 C CA . PHE A 1 229 ? 1.048 -0.138 -22.246 1.00 95.50 229 PHE A CA 1
ATOM 1784 C C . PHE A 1 229 ? 1.353 0.592 -23.544 1.00 95.50 229 PHE A C 1
ATOM 1786 O O . PHE A 1 229 ? 1.074 0.072 -24.630 1.00 95.50 229 PHE A O 1
ATOM 1793 N N . VAL A 1 230 ? 2.001 1.747 -23.424 1.00 96.56 230 VAL A N 1
ATOM 1794 C CA . VAL A 1 230 ? 2.733 2.341 -24.541 1.00 96.56 230 VAL A CA 1
ATOM 1795 C C . VAL A 1 230 ? 4.029 1.551 -24.710 1.00 96.56 230 VAL A C 1
ATOM 1797 O O . VAL A 1 230 ? 4.741 1.292 -23.743 1.00 96.56 230 VAL A O 1
ATOM 1800 N N . THR A 1 231 ? 4.302 1.092 -25.930 1.00 97.06 231 THR A N 1
ATOM 1801 C CA . THR A 1 231 ? 5.470 0.244 -26.202 1.00 97.06 231 THR A CA 1
ATOM 1802 C C . THR A 1 231 ? 6.637 1.109 -26.647 1.00 97.06 231 THR A C 1
ATOM 1804 O O . THR A 1 231 ? 6.558 1.754 -27.690 1.00 97.06 231 THR A O 1
ATOM 1807 N N . ASP A 1 232 ? 7.726 1.086 -25.888 1.00 96.56 232 ASP A N 1
ATOM 1808 C CA . ASP A 1 232 ? 8.976 1.754 -26.230 1.00 96.56 232 ASP A CA 1
ATOM 1809 C C . ASP A 1 232 ? 10.015 0.707 -26.653 1.00 96.56 232 ASP A C 1
ATOM 1811 O O . ASP A 1 232 ? 10.543 -0.044 -25.838 1.00 96.56 232 ASP A O 1
ATOM 1815 N N . GLN A 1 233 ? 10.309 0.658 -27.954 1.00 95.12 233 GLN A N 1
ATOM 1816 C CA . GLN A 1 233 ? 11.250 -0.303 -28.546 1.00 95.12 233 GLN A CA 1
ATOM 1817 C C . GLN A 1 233 ? 12.710 -0.062 -28.128 1.00 95.12 233 GLN A C 1
ATOM 1819 O O . GLN A 1 233 ? 13.562 -0.913 -28.376 1.00 95.12 233 GLN A O 1
ATOM 1824 N N . SER A 1 234 ? 13.016 1.094 -27.531 1.00 93.50 234 SER A N 1
ATOM 1825 C CA . SER A 1 234 ? 14.373 1.450 -27.109 1.00 93.50 234 SER A CA 1
ATOM 1826 C C . SER A 1 234 ? 14.722 0.985 -25.693 1.00 93.50 234 SER A C 1
ATOM 1828 O O . SER A 1 234 ? 15.907 0.907 -25.371 1.00 93.50 234 SER A O 1
ATOM 1830 N N . ARG A 1 235 ? 13.725 0.617 -24.873 1.00 94.00 235 ARG A N 1
ATOM 1831 C CA . ARG A 1 235 ? 13.920 0.154 -23.491 1.00 94.00 235 ARG A CA 1
ATOM 1832 C C . ARG A 1 235 ? 13.508 -1.300 -23.304 1.00 94.00 235 ARG A C 1
ATOM 1834 O O . ARG A 1 235 ? 12.703 -1.852 -24.052 1.00 94.00 235 ARG A O 1
ATOM 1841 N N . ARG A 1 236 ? 14.040 -1.910 -22.247 1.00 95.44 236 ARG A N 1
ATOM 1842 C CA . ARG A 1 236 ? 13.587 -3.217 -21.760 1.00 95.44 236 ARG A CA 1
ATOM 1843 C C . ARG A 1 236 ? 12.468 -3.030 -20.748 1.00 95.44 236 ARG A C 1
ATOM 1845 O O . ARG A 1 236 ? 12.492 -2.079 -19.970 1.00 95.44 236 ARG A O 1
ATOM 1852 N N . THR A 1 237 ? 11.519 -3.955 -20.727 1.00 97.62 237 THR A N 1
ATOM 1853 C CA . THR A 1 237 ? 10.546 -4.044 -19.636 1.00 97.62 237 THR A CA 1
ATOM 1854 C C . THR A 1 237 ? 11.275 -4.325 -18.325 1.00 97.62 237 THR A C 1
ATOM 1856 O O . THR A 1 237 ? 12.137 -5.202 -18.272 1.00 97.62 237 THR A O 1
ATOM 1859 N N . THR A 1 238 ? 10.927 -3.590 -17.267 1.00 98.00 238 THR A N 1
ATOM 1860 C CA . THR A 1 238 ? 11.535 -3.757 -15.944 1.00 98.00 238 THR A CA 1
ATOM 1861 C C . THR A 1 238 ? 11.217 -5.144 -15.385 1.00 98.00 238 THR A C 1
ATOM 1863 O O . THR A 1 238 ? 10.049 -5.493 -15.216 1.00 98.00 238 THR A O 1
ATOM 1866 N N . VAL A 1 239 ? 12.246 -5.930 -15.068 1.00 97.62 239 VAL A N 1
ATOM 1867 C CA . VAL A 1 239 ? 12.134 -7.251 -14.433 1.00 97.62 239 VAL A CA 1
ATOM 1868 C C . VAL A 1 239 ? 12.986 -7.289 -13.170 1.00 97.62 239 VAL A C 1
ATOM 1870 O O . VAL A 1 239 ? 14.154 -6.896 -13.184 1.00 97.62 239 VAL A O 1
ATOM 1873 N N . LYS A 1 240 ? 12.402 -7.789 -12.082 1.00 95.06 240 LYS A N 1
ATOM 1874 C CA . LYS A 1 240 ? 13.049 -7.991 -10.783 1.00 95.06 240 LYS A CA 1
ATOM 1875 C C . LYS A 1 240 ? 13.026 -9.477 -10.444 1.00 95.06 240 LYS A C 1
ATOM 1877 O O . LYS A 1 240 ? 12.061 -9.976 -9.865 1.00 95.06 240 LYS A O 1
ATOM 1882 N N . GLU A 1 241 ? 14.077 -10.200 -10.819 1.00 95.25 241 GLU A N 1
ATOM 1883 C CA . GLU A 1 241 ? 14.177 -11.636 -10.555 1.00 95.25 241 GLU A CA 1
ATOM 1884 C C . GLU A 1 241 ? 14.846 -11.896 -9.202 1.00 95.25 241 GLU A C 1
ATOM 1886 O O . GLU A 1 241 ? 15.980 -11.490 -8.967 1.00 95.25 241 GLU A O 1
ATOM 1891 N N . ARG A 1 242 ? 14.149 -12.585 -8.299 1.00 94.38 242 ARG A N 1
ATOM 1892 C CA . ARG A 1 242 ? 14.641 -13.015 -6.987 1.00 94.38 242 ARG A CA 1
ATOM 1893 C C . ARG A 1 242 ? 14.912 -14.512 -7.030 1.00 94.38 242 ARG A C 1
ATOM 1895 O O . ARG A 1 242 ? 14.014 -15.308 -7.296 1.00 94.38 242 ARG A O 1
ATOM 1902 N N . ILE A 1 243 ? 16.152 -14.893 -6.753 1.00 94.31 243 ILE A N 1
ATOM 1903 C CA . ILE A 1 243 ? 16.573 -16.290 -6.662 1.00 94.31 243 ILE A CA 1
ATOM 1904 C C . ILE A 1 243 ? 16.496 -16.713 -5.194 1.00 94.31 243 ILE A C 1
ATOM 1906 O O . ILE A 1 243 ? 17.157 -16.104 -4.351 1.00 94.31 243 ILE A O 1
ATOM 1910 N N . VAL A 1 244 ? 15.696 -17.731 -4.875 1.00 91.62 244 VAL A N 1
ATOM 1911 C CA . VAL A 1 244 ? 15.367 -18.099 -3.488 1.00 91.62 244 VAL A CA 1
ATOM 1912 C C . VAL A 1 244 ? 15.737 -19.550 -3.200 1.00 91.62 244 VAL A C 1
ATOM 1914 O O . VAL A 1 244 ? 15.314 -20.462 -3.914 1.00 91.62 244 VAL A O 1
ATOM 1917 N N . ASP A 1 245 ? 16.488 -19.765 -2.118 1.00 92.12 245 ASP A N 1
ATOM 1918 C CA . ASP A 1 245 ? 16.656 -21.085 -1.516 1.00 92.12 245 ASP A CA 1
ATOM 1919 C C . ASP A 1 245 ? 15.466 -21.380 -0.602 1.00 92.12 245 ASP A C 1
ATOM 1921 O O . ASP A 1 245 ? 15.329 -20.830 0.494 1.00 92.12 245 ASP A O 1
ATOM 1925 N N . THR A 1 246 ? 14.602 -22.278 -1.056 1.00 88.56 246 THR A N 1
ATOM 1926 C CA . THR A 1 246 ? 13.405 -22.718 -0.331 1.00 88.56 246 THR A CA 1
ATOM 1927 C C . THR A 1 246 ? 13.736 -23.484 0.949 1.00 88.56 246 THR A C 1
ATOM 1929 O O . THR A 1 246 ? 12.948 -23.455 1.896 1.00 88.56 246 THR A O 1
ATOM 1932 N N . ARG A 1 247 ? 14.909 -24.131 1.024 1.00 86.62 247 ARG A N 1
ATOM 1933 C CA . ARG A 1 247 ? 15.326 -24.902 2.201 1.00 86.62 247 ARG A CA 1
ATOM 1934 C C . ARG A 1 247 ? 15.801 -23.987 3.322 1.00 86.62 247 ARG A C 1
ATOM 1936 O O . ARG A 1 247 ? 15.370 -24.148 4.461 1.00 86.62 247 ARG A O 1
ATOM 1943 N N . ALA A 1 248 ? 16.669 -23.033 2.995 1.00 85.62 248 ALA A N 1
ATOM 1944 C CA . ALA A 1 248 ? 17.135 -22.021 3.940 1.00 85.62 248 ALA A CA 1
ATOM 1945 C C . ALA A 1 248 ? 16.120 -20.883 4.154 1.00 85.62 248 ALA A C 1
ATOM 1947 O O . ALA A 1 248 ? 16.314 -20.064 5.048 1.00 85.62 248 ALA A O 1
ATOM 1948 N N . ARG A 1 249 ? 15.048 -20.828 3.345 1.00 84.19 249 ARG A N 1
ATOM 1949 C CA . ARG A 1 249 ? 14.071 -19.725 3.297 1.00 84.19 249 ARG A CA 1
ATOM 1950 C C . ARG A 1 249 ? 14.755 -18.366 3.126 1.00 84.19 249 ARG A C 1
ATOM 1952 O O . ARG A 1 249 ? 14.410 -17.393 3.790 1.00 84.19 249 ARG A O 1
ATOM 1959 N N . GLN A 1 250 ? 15.746 -18.313 2.238 1.00 85.75 250 GLN A N 1
ATOM 1960 C CA . GLN A 1 250 ? 16.612 -17.152 2.055 1.00 85.75 250 GLN A CA 1
ATOM 1961 C C . GLN A 1 250 ? 16.680 -16.738 0.582 1.00 85.75 250 GLN A C 1
ATOM 1963 O O . GLN A 1 250 ? 16.823 -17.577 -0.307 1.00 85.75 250 GLN A O 1
ATOM 1968 N N . GLN A 1 251 ? 16.639 -15.429 0.321 1.00 88.62 251 GLN A N 1
ATOM 1969 C CA . GLN A 1 251 ? 16.974 -14.883 -0.996 1.00 88.62 251 GLN A CA 1
ATOM 1970 C C . GLN A 1 251 ? 18.495 -14.905 -1.197 1.00 88.62 251 GLN A C 1
ATOM 1972 O O . GLN A 1 251 ? 19.240 -14.359 -0.384 1.00 88.62 251 GLN A O 1
ATOM 1977 N N . ILE A 1 252 ? 18.948 -15.533 -2.281 1.00 91.94 252 ILE A N 1
ATOM 1978 C CA . ILE A 1 252 ? 20.367 -15.672 -2.629 1.00 91.94 252 ILE A CA 1
ATOM 1979 C C . ILE A 1 252 ? 20.849 -14.425 -3.371 1.00 91.94 252 ILE A C 1
ATOM 1981 O O . ILE A 1 252 ? 21.859 -13.829 -3.009 1.00 91.94 252 ILE A O 1
ATOM 1985 N N . VAL A 1 253 ? 20.135 -14.041 -4.432 1.00 93.44 253 VAL A N 1
ATOM 1986 C CA . VAL A 1 253 ? 20.491 -12.906 -5.289 1.00 93.44 253 VAL A CA 1
ATOM 1987 C C . VAL A 1 253 ? 19.246 -12.313 -5.936 1.00 93.44 253 VAL A C 1
ATOM 1989 O O . VAL A 1 253 ? 18.268 -13.021 -6.191 1.00 93.44 253 VAL A O 1
ATOM 1992 N N . ARG A 1 254 ? 19.302 -11.009 -6.216 1.00 94.94 254 ARG A N 1
ATOM 1993 C CA . ARG A 1 254 ? 18.320 -10.308 -7.039 1.00 94.94 254 ARG A CA 1
ATOM 1994 C C . ARG A 1 254 ? 18.975 -9.810 -8.323 1.00 94.94 254 ARG A C 1
ATOM 1996 O O . ARG A 1 254 ? 20.043 -9.203 -8.267 1.00 94.94 254 ARG A O 1
ATOM 2003 N N . ILE A 1 255 ? 18.344 -10.086 -9.457 1.00 96.31 255 ILE A N 1
ATOM 2004 C CA . ILE A 1 255 ? 18.785 -9.679 -10.788 1.00 96.31 255 ILE A CA 1
ATOM 2005 C C . ILE A 1 255 ? 17.771 -8.670 -11.317 1.00 96.31 255 ILE A C 1
ATOM 2007 O O . ILE A 1 255 ? 16.603 -8.995 -11.533 1.00 96.31 255 ILE A O 1
ATOM 2011 N N . ASP A 1 256 ? 18.237 -7.445 -11.536 1.00 96.31 256 ASP A N 1
ATOM 2012 C CA . ASP A 1 256 ? 17.408 -6.347 -12.013 1.00 96.31 256 ASP A CA 1
ATOM 2013 C C . ASP A 1 256 ? 17.722 -6.110 -13.501 1.00 96.31 256 ASP A C 1
ATOM 2015 O O . ASP A 1 256 ? 18.857 -5.808 -13.868 1.00 96.31 256 ASP A O 1
ATOM 2019 N N . THR A 1 257 ? 16.718 -6.262 -14.367 1.00 96.31 257 THR A N 1
ATOM 2020 C CA . THR A 1 257 ? 16.780 -5.844 -15.777 1.00 96.31 257 THR A CA 1
ATOM 2021 C C . THR A 1 257 ? 15.903 -4.621 -15.929 1.00 96.31 257 THR A C 1
ATOM 2023 O O . THR A 1 257 ? 14.686 -4.738 -15.848 1.00 96.31 257 THR A O 1
ATOM 2026 N N . GLU A 1 258 ? 16.497 -3.446 -16.107 1.00 94.56 258 GLU A N 1
ATOM 2027 C CA . GLU A 1 258 ? 15.737 -2.200 -16.121 1.00 94.56 258 GLU A CA 1
ATOM 2028 C C . GLU A 1 258 ? 16.419 -1.094 -16.918 1.00 94.56 258 GLU A C 1
ATOM 2030 O O . GLU A 1 258 ? 17.637 -1.101 -17.098 1.00 94.56 258 GLU A O 1
ATOM 2035 N N . ASP A 1 259 ? 15.604 -0.139 -17.361 1.00 93.38 259 ASP A N 1
ATOM 2036 C CA . ASP A 1 259 ? 16.039 1.177 -17.808 1.00 93.38 259 ASP A CA 1
ATOM 2037 C C . ASP A 1 259 ? 15.472 2.214 -16.831 1.00 93.38 259 ASP A C 1
ATOM 2039 O O . ASP A 1 259 ? 14.297 2.155 -16.466 1.00 93.38 259 ASP A O 1
ATOM 2043 N N . THR A 1 260 ? 16.320 3.125 -16.362 1.00 93.38 260 THR A N 1
ATOM 2044 C CA . THR A 1 260 ? 15.945 4.178 -15.409 1.00 93.38 260 THR A CA 1
ATOM 2045 C C . THR A 1 260 ? 15.922 5.561 -16.048 1.00 93.38 260 THR A C 1
ATOM 2047 O O . THR A 1 260 ? 15.717 6.552 -15.350 1.00 93.38 260 THR A O 1
ATOM 2050 N N . GLN A 1 261 ? 16.186 5.663 -17.353 1.00 94.31 261 GLN A N 1
ATOM 2051 C CA . GLN A 1 261 ? 16.136 6.934 -18.059 1.00 94.31 261 GLN A CA 1
ATOM 2052 C C . GLN A 1 261 ? 14.681 7.363 -18.304 1.00 94.31 261 GLN A C 1
ATOM 2054 O O . GLN A 1 261 ? 13.820 6.519 -18.599 1.00 94.31 261 GLN A O 1
ATOM 2059 N N . PRO A 1 262 ? 14.397 8.678 -18.240 1.00 94.12 262 PRO A N 1
ATOM 2060 C CA . PRO A 1 262 ? 13.109 9.220 -18.650 1.00 94.12 262 PRO A CA 1
ATOM 2061 C C . PRO A 1 262 ? 12.684 8.712 -20.030 1.00 94.12 262 PRO A C 1
ATOM 2063 O O . PRO A 1 262 ? 13.511 8.517 -20.924 1.00 94.12 262 PRO A O 1
ATOM 2066 N N . ILE A 1 263 ? 11.384 8.488 -20.210 1.00 96.19 263 ILE A N 1
ATOM 2067 C CA . ILE A 1 263 ? 10.808 8.187 -21.525 1.00 96.19 263 ILE A CA 1
ATOM 2068 C C . ILE A 1 263 ? 11.116 9.296 -22.528 1.00 96.19 263 ILE A C 1
ATOM 2070 O O . ILE A 1 263 ? 11.181 10.476 -22.184 1.00 96.19 263 ILE A O 1
ATOM 2074 N N . CYS A 1 264 ? 11.316 8.913 -23.789 1.00 94.62 264 CYS A N 1
ATOM 2075 C CA . CYS A 1 264 ? 11.539 9.892 -24.842 1.00 94.62 264 CYS A CA 1
ATOM 2076 C C . CYS A 1 264 ? 10.245 10.662 -25.155 1.00 94.62 264 CYS A C 1
ATOM 2078 O O . CYS A 1 264 ? 9.135 10.192 -24.891 1.00 94.62 264 CYS A O 1
ATOM 2080 N N . GLU A 1 265 ? 10.388 11.838 -25.767 1.00 95.69 265 GLU A N 1
ATOM 2081 C CA . GLU A 1 265 ? 9.272 12.752 -26.051 1.00 95.69 265 GLU A CA 1
ATOM 2082 C C . GLU A 1 265 ? 8.147 12.102 -26.879 1.00 95.69 265 GLU A C 1
ATOM 2084 O O . GLU A 1 265 ? 6.971 12.420 -26.706 1.00 95.69 265 GLU A O 1
ATOM 2089 N N . GLU A 1 266 ? 8.486 11.161 -27.763 1.00 96.38 266 GLU A N 1
ATOM 2090 C CA . GLU A 1 266 ? 7.505 10.418 -28.558 1.00 96.38 266 GLU A CA 1
ATOM 2091 C C . GLU A 1 266 ? 6.571 9.577 -27.680 1.00 96.38 266 GLU A C 1
ATOM 2093 O O . GLU A 1 266 ? 5.348 9.656 -27.804 1.00 96.38 266 GLU A O 1
ATOM 2098 N N . ILE A 1 267 ? 7.153 8.796 -26.771 1.00 96.94 267 ILE A N 1
ATOM 2099 C CA . ILE A 1 267 ? 6.428 7.914 -25.852 1.00 96.94 267 ILE A CA 1
ATOM 2100 C C . ILE A 1 267 ? 5.632 8.745 -24.847 1.00 96.94 267 ILE A C 1
ATOM 2102 O O . ILE A 1 267 ? 4.461 8.460 -24.592 1.00 96.94 267 ILE A O 1
ATOM 2106 N N . GLU A 1 268 ? 6.227 9.829 -24.348 1.00 96.62 268 GLU A N 1
ATOM 2107 C CA . GLU A 1 268 ? 5.543 10.800 -23.497 1.00 96.62 268 GLU A CA 1
ATOM 2108 C C . GLU A 1 268 ? 4.308 11.388 -24.198 1.00 96.62 268 GLU A C 1
ATOM 2110 O O . GLU A 1 268 ? 3.215 11.395 -23.632 1.00 96.62 268 GLU A O 1
ATOM 2115 N N . ARG A 1 269 ? 4.428 11.810 -25.464 1.00 95.81 269 ARG A N 1
ATOM 2116 C CA . ARG A 1 269 ? 3.302 12.356 -26.238 1.00 95.81 269 ARG A CA 1
ATOM 2117 C C . ARG A 1 269 ? 2.170 11.343 -26.414 1.00 95.81 269 ARG A C 1
ATOM 2119 O O . ARG A 1 269 ? 1.002 11.734 -26.378 1.00 95.81 269 ARG A O 1
ATOM 2126 N N . GLN A 1 270 ? 2.488 10.061 -26.578 1.00 95.12 270 GLN A N 1
ATOM 2127 C CA . GLN A 1 270 ? 1.484 8.997 -26.658 1.00 95.12 270 GLN A CA 1
ATOM 2128 C C . GLN A 1 270 ? 0.738 8.815 -25.328 1.00 95.12 270 GLN A C 1
ATOM 2130 O O . GLN A 1 270 ? -0.491 8.736 -25.337 1.00 95.12 270 GLN A O 1
ATOM 2135 N N . LEU A 1 271 ? 1.436 8.838 -24.186 1.00 94.31 271 LEU A N 1
ATOM 2136 C CA . LEU A 1 271 ? 0.793 8.816 -22.863 1.00 94.31 271 LEU A CA 1
ATOM 2137 C C . LEU A 1 271 ? -0.123 10.028 -22.653 1.00 94.31 271 LEU A C 1
ATOM 2139 O O . LEU A 1 271 ? -1.274 9.874 -22.244 1.00 94.31 271 LEU A O 1
ATOM 2143 N N . LEU A 1 272 ? 0.354 11.229 -22.992 1.00 93.56 272 LEU A N 1
ATOM 2144 C CA . LEU A 1 272 ? -0.431 12.463 -22.891 1.00 93.56 272 LEU A CA 1
ATOM 2145 C C . LEU A 1 272 ? -1.695 12.406 -23.762 1.00 93.56 272 LEU A C 1
ATOM 2147 O O . LEU A 1 272 ? -2.764 12.850 -23.333 1.00 93.56 272 LEU A O 1
ATOM 2151 N N . ALA A 1 273 ? -1.604 11.833 -24.965 1.00 92.19 273 ALA A N 1
ATOM 2152 C CA . ALA A 1 273 ? -2.752 11.639 -25.847 1.00 92.19 273 ALA A CA 1
ATOM 2153 C C . ALA A 1 273 ? -3.775 10.653 -25.255 1.00 92.19 273 ALA A C 1
ATOM 2155 O O . ALA A 1 273 ? -4.974 10.931 -25.291 1.00 92.19 273 ALA A O 1
ATOM 2156 N N . LEU A 1 274 ? -3.316 9.547 -24.656 1.00 90.75 274 LEU A N 1
ATOM 2157 C CA . LEU A 1 274 ? -4.180 8.567 -23.985 1.00 90.75 274 LEU A CA 1
ATOM 2158 C C . LEU A 1 274 ? -4.907 9.158 -22.769 1.00 90.75 274 LEU A C 1
ATOM 2160 O O . LEU A 1 274 ? -6.086 8.870 -22.562 1.00 90.75 274 LEU A O 1
ATOM 2164 N N . LEU A 1 275 ? -4.234 10.012 -21.995 1.00 89.69 275 LEU A N 1
ATOM 2165 C CA . LEU A 1 275 ? -4.847 10.735 -20.874 1.00 89.69 275 LEU A CA 1
ATOM 2166 C C . LEU A 1 275 ? -5.859 11.785 -21.340 1.00 89.69 275 LEU A C 1
ATOM 2168 O O . LEU A 1 275 ? -6.878 11.999 -20.689 1.00 89.69 275 LEU A O 1
ATOM 2172 N N . SER A 1 276 ? -5.587 12.429 -22.477 1.00 84.62 276 SER A N 1
ATOM 2173 C CA . SER A 1 276 ? -6.448 13.473 -23.047 1.00 84.62 276 SER A CA 1
ATOM 2174 C C . SER A 1 276 ? -7.685 12.915 -23.759 1.00 84.62 276 SER A C 1
ATOM 2176 O O . SER A 1 276 ? -8.641 13.657 -23.997 1.00 84.62 276 SER A O 1
ATOM 2178 N N . ALA A 1 277 ? -7.699 11.621 -24.096 1.00 79.25 277 ALA A N 1
ATOM 2179 C CA . ALA A 1 277 ? -8.898 10.941 -24.567 1.00 79.25 277 ALA A CA 1
ATOM 2180 C C . ALA A 1 277 ? -9.942 10.935 -23.431 1.00 79.25 277 ALA A C 1
ATOM 2182 O O . ALA A 1 277 ? -9.783 10.248 -22.423 1.00 79.25 277 ALA A O 1
ATOM 2183 N N . GLN A 1 278 ? -10.995 11.746 -23.596 1.00 56.31 278 GLN A N 1
ATOM 2184 C CA . GLN A 1 278 ? -11.879 12.320 -22.558 1.00 56.31 278 GLN A CA 1
ATOM 2185 C C . GLN A 1 278 ? -12.617 11.358 -21.596 1.00 56.31 278 GLN A C 1
ATOM 2187 O O . GLN A 1 278 ? -13.401 11.820 -20.770 1.00 56.31 278 GLN A O 1
ATOM 2192 N N . GLN A 1 279 ? -12.386 10.048 -21.650 1.00 68.12 279 GLN A N 1
ATOM 2193 C CA . GLN A 1 279 ? -13.048 9.056 -20.793 1.00 68.12 279 GLN A CA 1
ATOM 2194 C C . GLN A 1 279 ? -12.116 8.371 -19.791 1.00 68.12 279 GLN A C 1
ATOM 2196 O O . GLN A 1 279 ? -12.603 7.699 -18.893 1.00 68.12 279 GLN A O 1
ATOM 2201 N N . THR A 1 280 ? -10.793 8.500 -19.918 1.00 75.06 280 THR A N 1
ATOM 2202 C CA . THR A 1 280 ? -9.875 7.773 -19.026 1.00 75.06 280 THR A CA 1
ATOM 2203 C C . THR A 1 280 ? -9.826 8.383 -17.632 1.00 75.06 280 THR A C 1
ATOM 2205 O O . THR A 1 280 ? -9.924 7.670 -16.639 1.00 75.06 280 THR A O 1
ATOM 2208 N N . VAL A 1 281 ? -9.687 9.706 -17.565 1.00 82.50 281 VAL A N 1
ATOM 2209 C CA . VAL A 1 281 ? -9.583 10.423 -16.294 1.00 82.50 281 VAL A CA 1
ATOM 2210 C C . VAL A 1 281 ? -10.965 10.591 -15.667 1.00 82.50 281 VAL A C 1
ATOM 2212 O O . VAL A 1 281 ? -11.166 10.146 -14.549 1.00 82.50 281 VAL A O 1
ATOM 2215 N N . SER A 1 282 ? -11.941 11.113 -16.412 1.00 83.88 282 SER A N 1
ATOM 2216 C CA . SER A 1 282 ? -13.283 11.470 -15.916 1.00 83.88 282 SER A CA 1
ATOM 2217 C C . SER A 1 282 ? -14.106 10.325 -15.304 1.00 83.88 282 SER A C 1
ATOM 2219 O O . SER A 1 282 ? -15.039 10.598 -14.558 1.00 83.88 282 SER A O 1
ATOM 2221 N N . SER A 1 283 ? -13.791 9.059 -15.600 1.00 86.12 283 SER A N 1
ATOM 2222 C CA . SER A 1 283 ? -14.467 7.892 -15.012 1.00 86.12 283 SER A CA 1
ATOM 2223 C C . SER A 1 283 ? -13.814 7.368 -13.727 1.00 86.12 283 SER A C 1
ATOM 2225 O O . SER A 1 283 ? -14.265 6.352 -13.195 1.00 86.12 283 SER A O 1
ATOM 2227 N N . SER A 1 284 ? -12.716 7.983 -13.283 1.00 92.94 284 SER A N 1
ATOM 2228 C CA . SER A 1 284 ? -11.919 7.524 -12.142 1.00 92.94 284 SER A CA 1
ATOM 2229 C C . SER A 1 284 ? -12.316 8.268 -10.868 1.00 92.94 284 SER A C 1
ATOM 2231 O O . SER A 1 284 ? -12.483 9.482 -10.891 1.00 92.94 284 SER A O 1
ATOM 2233 N N . GLY A 1 285 ? -12.433 7.550 -9.751 1.00 95.25 285 GLY A N 1
ATOM 2234 C CA . GLY A 1 285 ? -12.645 8.146 -8.429 1.00 95.25 285 GLY A CA 1
ATOM 2235 C C . GLY A 1 285 ? -11.360 8.718 -7.821 1.00 95.25 285 GLY A C 1
ATOM 2236 O O . GLY A 1 285 ? -11.418 9.652 -7.031 1.00 95.25 285 GLY A O 1
ATOM 2237 N N . ALA A 1 286 ? -10.194 8.200 -8.219 1.00 97.69 286 ALA A N 1
ATOM 2238 C CA . ALA A 1 286 ? -8.887 8.760 -7.875 1.00 97.69 286 ALA A CA 1
ATOM 2239 C C . ALA A 1 286 ? -7.837 8.421 -8.945 1.00 97.69 286 ALA A C 1
ATOM 2241 O O . ALA A 1 286 ? -7.952 7.419 -9.662 1.00 97.69 286 ALA A O 1
ATOM 2242 N N . ILE A 1 287 ? -6.791 9.247 -9.024 1.00 98.25 287 ILE A N 1
ATOM 2243 C CA . ILE A 1 287 ? -5.583 8.973 -9.810 1.00 98.25 287 ILE A CA 1
ATOM 2244 C C . ILE A 1 287 ? -4.451 8.630 -8.849 1.00 98.25 287 ILE A C 1
ATOM 2246 O O . ILE A 1 287 ? -4.216 9.349 -7.881 1.00 98.25 287 ILE A O 1
ATOM 2250 N N . LEU A 1 288 ? -3.729 7.556 -9.140 1.00 98.50 288 LEU A N 1
ATOM 2251 C CA . LEU A 1 288 ? -2.588 7.096 -8.370 1.00 98.50 288 LEU A CA 1
ATOM 2252 C C . LEU A 1 288 ? -1.317 7.138 -9.218 1.00 98.50 288 LEU A C 1
ATOM 2254 O O . LEU A 1 288 ? -1.207 6.425 -10.214 1.00 98.50 288 LEU A O 1
ATOM 2258 N N . LEU A 1 289 ? -0.348 7.950 -8.804 1.00 98.50 289 LEU A N 1
ATOM 2259 C CA . LEU A 1 289 ? 0.982 8.015 -9.399 1.00 98.50 289 LEU A CA 1
ATOM 2260 C C . LEU A 1 289 ? 1.930 7.096 -8.633 1.00 98.50 289 LEU A C 1
ATOM 2262 O O . LEU A 1 289 ? 2.256 7.375 -7.484 1.00 98.50 289 LEU A O 1
ATOM 2266 N N . SER A 1 290 ? 2.335 5.994 -9.261 1.00 97.81 290 SER A N 1
ATOM 2267 C CA . SER A 1 290 ? 3.212 4.983 -8.662 1.00 97.81 290 SER A CA 1
ATOM 2268 C C . SER A 1 290 ? 4.625 5.131 -9.225 1.00 97.81 290 SER A C 1
ATOM 2270 O O . SER A 1 290 ? 4.941 4.615 -10.303 1.00 97.81 290 SER A O 1
ATOM 2272 N N . ASP A 1 291 ? 5.455 5.909 -8.533 1.00 97.12 291 ASP A N 1
ATOM 2273 C CA . ASP A 1 291 ? 6.806 6.231 -8.979 1.00 97.12 291 ASP A CA 1
ATOM 2274 C C . ASP A 1 291 ? 7.819 5.224 -8.435 1.00 97.12 291 ASP A C 1
ATOM 2276 O O . ASP A 1 291 ? 7.902 4.986 -7.234 1.00 97.12 291 ASP A O 1
ATOM 2280 N N . TYR A 1 292 ? 8.632 4.653 -9.319 1.00 95.62 292 TYR A N 1
ATOM 2281 C CA . TYR A 1 292 ? 9.768 3.806 -8.959 1.00 95.62 292 TYR A CA 1
ATOM 2282 C C . TYR A 1 292 ? 11.083 4.326 -9.552 1.00 95.62 292 TYR A C 1
ATOM 2284 O O . TYR A 1 292 ? 12.091 3.608 -9.547 1.00 95.62 292 TYR A O 1
ATOM 2292 N N . ALA A 1 293 ? 11.092 5.569 -10.041 1.00 95.38 293 ALA A N 1
ATOM 2293 C CA . ALA A 1 293 ? 12.191 6.195 -10.758 1.00 95.38 293 ALA A CA 1
ATOM 2294 C C . ALA A 1 293 ? 12.665 5.356 -11.965 1.00 95.38 293 ALA A C 1
ATOM 2296 O O . ALA A 1 293 ? 13.869 5.182 -12.179 1.00 95.38 293 ALA A O 1
ATOM 2297 N N . LYS A 1 294 ? 11.721 4.798 -12.747 1.00 95.62 294 LYS A N 1
ATOM 2298 C CA . LYS A 1 294 ? 11.992 4.102 -14.032 1.00 95.62 294 LYS A CA 1
ATOM 2299 C C . LYS A 1 294 ? 11.643 4.942 -15.263 1.00 95.62 294 LYS A C 1
ATOM 2301 O O . LYS A 1 294 ? 11.747 4.488 -16.404 1.00 95.62 294 LYS A O 1
ATOM 2306 N N . GLY A 1 295 ? 11.304 6.208 -15.029 1.00 94.31 295 GLY A N 1
ATOM 2307 C CA . GLY A 1 295 ? 11.254 7.241 -16.053 1.00 94.31 295 GLY A CA 1
ATOM 2308 C C . GLY A 1 295 ? 9.906 7.412 -16.746 1.00 94.31 295 GLY A C 1
ATOM 2309 O O . GLY A 1 295 ? 9.839 8.226 -17.665 1.00 94.31 295 GLY A O 1
ATOM 2310 N N . VAL A 1 296 ? 8.845 6.697 -16.337 1.00 96.62 296 VAL A N 1
ATOM 2311 C CA . VAL A 1 296 ? 7.486 6.926 -16.868 1.00 96.62 296 VAL A CA 1
ATOM 2312 C C . VAL A 1 296 ? 6.945 8.284 -16.421 1.00 96.62 296 VAL A C 1
ATOM 2314 O O . VAL A 1 296 ? 6.401 9.028 -17.237 1.00 96.62 296 VAL A O 1
ATOM 2317 N N . LEU A 1 297 ? 7.099 8.620 -15.138 1.00 96.50 297 LEU A N 1
ATOM 2318 C CA . LEU A 1 297 ? 6.597 9.865 -14.558 1.00 96.50 297 LEU A CA 1
ATOM 2319 C C . LEU A 1 297 ? 7.576 11.017 -14.803 1.00 96.50 297 LEU A C 1
ATOM 2321 O O . LEU A 1 297 ? 8.462 11.302 -14.002 1.00 96.50 297 LEU A O 1
ATOM 2325 N N . THR A 1 298 ? 7.415 11.686 -15.941 1.00 95.50 298 THR A N 1
ATOM 2326 C CA . THR A 1 298 ? 8.191 12.880 -16.293 1.00 95.50 298 THR A CA 1
ATOM 2327 C C . THR A 1 298 ? 7.582 14.151 -15.684 1.00 95.50 298 THR A C 1
ATOM 2329 O O . THR A 1 298 ? 6.376 14.194 -15.414 1.00 95.50 298 THR A O 1
ATOM 2332 N N . PRO A 1 299 ? 8.357 15.247 -15.549 1.00 94.50 299 PRO A N 1
ATOM 2333 C CA . PRO A 1 299 ? 7.835 16.540 -15.096 1.00 94.50 299 PRO A CA 1
ATOM 2334 C C . PRO A 1 299 ? 6.608 17.027 -15.882 1.00 94.50 299 PRO A C 1
ATOM 2336 O O . PRO A 1 299 ? 5.640 17.518 -15.305 1.00 94.50 299 PRO A O 1
ATOM 2339 N N . ARG A 1 300 ? 6.618 16.861 -17.210 1.00 95.06 300 ARG A N 1
ATOM 2340 C CA . ARG A 1 300 ? 5.501 17.266 -18.074 1.00 95.06 300 ARG A CA 1
ATOM 2341 C C . ARG A 1 300 ? 4.280 16.370 -17.875 1.00 95.06 300 ARG A C 1
ATOM 2343 O O . ARG A 1 300 ? 3.157 16.868 -17.935 1.00 95.06 300 ARG A O 1
ATOM 2350 N N . LEU A 1 301 ? 4.484 15.073 -17.632 1.00 95.38 301 LEU A N 1
ATOM 2351 C CA . LEU A 1 301 ? 3.396 14.146 -17.350 1.00 95.38 301 LEU A CA 1
ATOM 2352 C C . LEU A 1 301 ? 2.728 14.467 -16.005 1.00 95.38 301 LEU A C 1
ATOM 2354 O O . LEU A 1 301 ? 1.501 14.524 -15.965 1.00 95.38 301 LEU A O 1
ATOM 2358 N N . PHE A 1 302 ? 3.501 14.772 -14.953 1.00 95.75 302 PHE A N 1
ATOM 2359 C CA . PHE A 1 302 ? 2.966 15.269 -13.676 1.00 95.75 302 PHE A CA 1
ATOM 2360 C C . PHE A 1 302 ? 2.066 16.494 -13.881 1.00 95.75 302 PHE A C 1
ATOM 2362 O O . PHE A 1 302 ? 0.899 16.474 -13.491 1.00 95.75 302 PHE A O 1
ATOM 2369 N N . GLU A 1 303 ? 2.572 17.542 -14.540 1.00 95.69 303 GLU A N 1
ATOM 2370 C CA . GLU A 1 303 ? 1.805 18.776 -14.764 1.00 95.69 303 GLU A CA 1
ATOM 2371 C C . GLU A 1 303 ? 0.518 18.543 -15.565 1.00 95.69 303 GLU A C 1
ATOM 2373 O O . GLU A 1 303 ? -0.541 19.097 -15.238 1.00 95.69 303 GLU A O 1
ATOM 2378 N N . HIS A 1 304 ? 0.582 17.696 -16.596 1.00 95.44 304 HIS A N 1
ATOM 2379 C CA . HIS A 1 304 ? -0.584 17.369 -17.415 1.00 95.44 304 HIS A CA 1
ATOM 2380 C C . HIS A 1 304 ? -1.635 16.590 -16.625 1.00 95.44 304 HIS A C 1
ATOM 2382 O O . HIS A 1 304 ? -2.823 16.901 -16.715 1.00 95.44 304 HIS A O 1
ATOM 2388 N N . ILE A 1 305 ? -1.206 15.614 -15.818 1.00 95.88 305 ILE A N 1
ATOM 2389 C CA . ILE A 1 305 ? -2.100 14.831 -14.963 1.00 95.88 305 ILE A CA 1
ATOM 2390 C C . ILE A 1 305 ? -2.806 15.737 -13.963 1.00 95.88 305 ILE A C 1
ATOM 2392 O O . ILE A 1 305 ? -4.030 15.690 -13.902 1.00 95.88 305 ILE A O 1
ATOM 2396 N N . TYR A 1 306 ? -2.085 16.589 -13.229 1.00 96.25 306 TYR A N 1
ATOM 2397 C CA . TYR A 1 306 ? -2.734 17.486 -12.270 1.00 96.25 306 TYR A CA 1
ATOM 2398 C C . TYR A 1 306 ? -3.712 1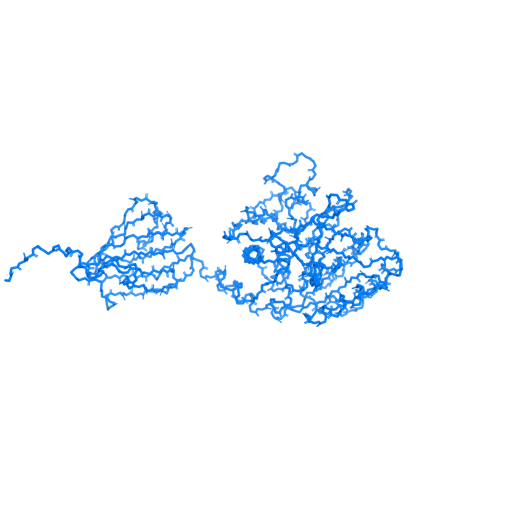8.449 -12.943 1.00 96.25 306 TYR A C 1
ATOM 2400 O O . TYR A 1 306 ? -4.801 18.671 -12.428 1.00 96.25 306 TYR A O 1
ATOM 2408 N N . THR A 1 307 ? -3.368 18.978 -14.120 1.00 95.25 307 THR A N 1
ATOM 2409 C CA . THR A 1 307 ? -4.273 19.856 -14.881 1.00 95.25 307 THR A CA 1
ATOM 2410 C C . THR A 1 307 ? -5.572 19.141 -15.258 1.00 95.25 307 THR A C 1
ATOM 2412 O O . THR A 1 307 ? -6.654 19.721 -15.162 1.00 95.25 307 THR A O 1
ATOM 2415 N N . LEU A 1 308 ? -5.492 17.873 -15.673 1.00 93.88 308 LEU A N 1
ATOM 2416 C CA . LEU A 1 308 ? -6.678 17.062 -15.952 1.00 93.88 308 LEU A CA 1
ATOM 2417 C C . LEU A 1 308 ? -7.448 16.704 -14.676 1.00 93.88 308 LEU A C 1
ATOM 2419 O O . LEU A 1 308 ? -8.674 16.778 -14.672 1.00 93.88 308 LEU A O 1
ATOM 2423 N N . ALA A 1 309 ? -6.740 16.335 -13.611 1.00 94.81 309 ALA A N 1
ATOM 2424 C CA . ALA A 1 309 ? -7.316 15.962 -12.329 1.00 94.81 309 ALA A CA 1
ATOM 2425 C C . ALA A 1 309 ? -8.125 17.118 -11.725 1.00 94.81 309 ALA A C 1
ATOM 2427 O O . ALA A 1 309 ? -9.288 16.937 -11.389 1.00 94.81 309 ALA A O 1
ATOM 2428 N N . GLU A 1 310 ? -7.566 18.330 -11.701 1.00 94.56 310 GLU A N 1
ATOM 2429 C CA . GLU A 1 310 ? -8.251 19.538 -11.225 1.00 94.56 310 GLU A CA 1
ATOM 2430 C C . GLU A 1 310 ? -9.466 19.894 -12.082 1.00 94.56 310 GLU A C 1
ATOM 2432 O O . GLU A 1 310 ? -10.516 20.240 -11.549 1.00 94.56 310 GLU A O 1
ATOM 2437 N N . ARG A 1 311 ? -9.362 19.762 -13.411 1.00 93.38 311 ARG A N 1
ATOM 2438 C CA . ARG A 1 311 ? -10.489 20.008 -14.322 1.00 93.38 311 ARG A CA 1
ATOM 2439 C C . ARG A 1 311 ? -11.678 19.078 -14.058 1.00 93.38 311 ARG A C 1
ATOM 2441 O O . ARG A 1 311 ? -12.812 19.466 -14.329 1.00 93.38 311 ARG A O 1
ATOM 2448 N N . HIS A 1 312 ? -11.408 17.856 -13.613 1.00 93.12 312 HIS A N 1
ATOM 2449 C CA . HIS A 1 312 ? -12.417 16.833 -13.346 1.00 93.12 312 HIS A CA 1
ATOM 2450 C C . HIS A 1 312 ? -12.711 16.643 -11.853 1.00 93.12 312 HIS A C 1
ATOM 2452 O O . HIS A 1 312 ? -13.506 15.772 -11.521 1.00 93.12 312 HIS A O 1
ATOM 2458 N N . GLU A 1 313 ? -12.094 17.446 -10.980 1.00 94.19 313 GLU A N 1
ATOM 2459 C CA . GLU A 1 313 ? -12.216 17.356 -9.518 1.00 94.19 313 GLU A CA 1
ATOM 2460 C C . GLU A 1 313 ? -11.835 15.973 -8.956 1.00 94.19 313 GLU A C 1
ATOM 2462 O O . GLU A 1 313 ? -12.407 15.496 -7.979 1.00 94.19 313 GLU A O 1
ATOM 2467 N N . ILE A 1 314 ? -10.843 15.324 -9.571 1.00 95.81 314 ILE A N 1
ATOM 2468 C CA . ILE A 1 314 ? -10.376 13.992 -9.175 1.00 95.81 314 ILE A CA 1
ATOM 2469 C C . ILE A 1 314 ? -9.129 14.129 -8.298 1.00 95.81 314 ILE A C 1
ATOM 2471 O O . ILE A 1 314 ? -8.158 14.771 -8.708 1.00 95.81 314 ILE A O 1
ATOM 2475 N N . PRO A 1 315 ? -9.101 13.517 -7.105 1.00 96.81 315 PRO A N 1
ATOM 2476 C CA . PRO A 1 315 ? -7.944 13.589 -6.230 1.00 96.81 315 PRO A CA 1
ATOM 2477 C C . PRO A 1 315 ? -6.774 12.749 -6.765 1.00 96.81 315 PRO A C 1
ATOM 2479 O O . PRO A 1 315 ? -6.954 11.658 -7.314 1.00 96.81 315 PRO A O 1
ATOM 2482 N N . VAL A 1 316 ? -5.557 13.262 -6.568 1.00 98.06 316 VAL A N 1
ATOM 2483 C CA . VAL A 1 316 ? -4.308 12.599 -6.971 1.00 98.06 316 VAL A CA 1
ATOM 2484 C C . VAL A 1 316 ? -3.547 12.129 -5.736 1.00 98.06 316 VAL A C 1
ATOM 2486 O O . VAL A 1 316 ? -3.201 12.940 -4.874 1.00 98.06 316 VAL A O 1
ATOM 2489 N N . LEU A 1 317 ? -3.258 10.832 -5.672 1.00 98.31 317 LEU A N 1
ATOM 2490 C CA . LEU A 1 317 ? -2.345 10.227 -4.710 1.00 98.31 317 LEU A CA 1
ATOM 2491 C C . LEU A 1 317 ? -1.001 9.958 -5.387 1.00 98.31 317 LEU A C 1
ATOM 2493 O O . LEU A 1 317 ? -0.967 9.510 -6.532 1.00 98.31 317 LEU A O 1
ATOM 2497 N N . VAL A 1 318 ? 0.100 10.217 -4.687 1.00 98.38 318 VAL A N 1
ATOM 2498 C CA . VAL A 1 318 ? 1.451 9.938 -5.186 1.00 98.38 318 VAL A CA 1
ATOM 2499 C C . VAL A 1 318 ? 2.196 9.039 -4.212 1.00 98.38 318 VAL A C 1
ATOM 2501 O O . VAL A 1 318 ? 2.367 9.401 -3.047 1.00 98.38 318 VAL A O 1
ATOM 2504 N N . ASP A 1 319 ? 2.668 7.903 -4.716 1.00 97.81 319 ASP A N 1
ATOM 2505 C CA . ASP A 1 319 ? 3.671 7.066 -4.068 1.00 97.81 319 ASP A CA 1
ATOM 2506 C C . ASP A 1 319 ? 5.059 7.497 -4.562 1.00 97.81 319 ASP A C 1
ATOM 2508 O O . ASP A 1 319 ? 5.391 7.265 -5.731 1.00 97.81 319 ASP A O 1
ATOM 2512 N N . PRO A 1 320 ? 5.824 8.247 -3.748 1.00 96.75 320 PRO A N 1
ATOM 2513 C CA . PRO A 1 320 ? 6.979 8.973 -4.240 1.00 96.75 320 PRO A CA 1
ATOM 2514 C C . PRO A 1 320 ? 8.236 8.103 -4.301 1.00 96.75 320 PRO A C 1
ATOM 2516 O O . PRO A 1 320 ? 8.582 7.397 -3.355 1.00 96.75 320 PRO A O 1
ATOM 2519 N N . LYS A 1 321 ? 9.049 8.322 -5.337 1.00 96.19 321 LYS A N 1
ATOM 2520 C CA . LYS A 1 321 ? 10.450 7.892 -5.369 1.00 96.19 321 LYS A CA 1
ATOM 2521 C C . LYS A 1 321 ? 11.352 9.098 -5.580 1.00 96.19 321 LYS A C 1
ATOM 2523 O O . LYS A 1 321 ? 11.659 9.415 -6.724 1.00 96.19 321 LYS A O 1
ATOM 2528 N N . PRO A 1 322 ? 11.776 9.794 -4.511 1.00 92.50 322 PRO A N 1
ATOM 2529 C CA . PRO A 1 322 ? 12.572 11.004 -4.635 1.00 92.50 322 PRO A CA 1
ATOM 2530 C C . PRO A 1 322 ? 13.817 10.769 -5.489 1.00 92.50 322 PRO A C 1
ATOM 2532 O O . PRO A 1 322 ? 14.627 9.888 -5.204 1.00 92.50 322 PRO A O 1
ATOM 2535 N N . HIS A 1 323 ? 13.950 11.556 -6.553 1.00 87.69 323 HIS A N 1
ATOM 2536 C CA . HIS A 1 323 ? 15.088 11.521 -7.460 1.00 87.69 323 HIS A CA 1
ATOM 2537 C C . HIS A 1 323 ? 15.370 12.924 -8.005 1.00 87.69 323 HIS A C 1
ATOM 2539 O O . HIS A 1 323 ? 14.471 13.628 -8.452 1.00 87.69 323 HIS A O 1
ATOM 2545 N N . GLY A 1 324 ? 16.635 13.343 -7.983 1.00 83.00 324 GLY A N 1
ATOM 2546 C CA . GLY A 1 324 ? 16.996 14.722 -8.325 1.00 83.00 324 GLY A CA 1
ATOM 2547 C C . GLY A 1 324 ? 16.532 15.749 -7.279 1.00 83.00 324 GLY A C 1
ATOM 2548 O O . GLY A 1 324 ? 15.801 15.435 -6.342 1.00 83.00 324 GLY A O 1
ATOM 2549 N N . SER A 1 325 ? 16.997 16.991 -7.415 1.00 79.19 325 SER A N 1
ATOM 2550 C CA . SER A 1 325 ? 16.726 18.064 -6.444 1.00 79.19 325 SER A CA 1
ATOM 2551 C C . SER A 1 325 ? 15.296 18.600 -6.501 1.00 79.19 325 SER A C 1
ATOM 2553 O O . SER A 1 325 ? 14.776 19.070 -5.492 1.00 79.19 325 SER A O 1
ATOM 2555 N N . ASP A 1 326 ? 14.655 18.525 -7.667 1.00 85.88 326 ASP A N 1
ATOM 2556 C CA . ASP A 1 326 ? 13.417 19.264 -7.938 1.00 85.88 326 ASP A CA 1
ATOM 2557 C C . ASP A 1 326 ? 12.158 18.407 -7.747 1.00 85.88 326 ASP A C 1
ATOM 2559 O O . ASP A 1 326 ? 11.043 18.909 -7.879 1.00 85.88 326 ASP A O 1
ATOM 2563 N N . TYR A 1 327 ? 12.312 17.131 -7.379 1.00 91.81 327 TYR A N 1
ATOM 2564 C CA . TYR A 1 327 ? 11.219 16.159 -7.295 1.00 91.81 327 TYR A CA 1
ATOM 2565 C C . TYR A 1 327 ? 10.053 16.611 -6.413 1.00 91.81 327 TYR A C 1
ATOM 2567 O O . TYR A 1 327 ? 8.888 16.475 -6.779 1.00 91.81 327 TYR A O 1
ATOM 2575 N N . LEU A 1 328 ? 10.365 17.218 -5.266 1.00 91.69 328 LEU A N 1
ATOM 2576 C CA . LEU A 1 328 ? 9.365 17.724 -4.328 1.00 91.69 328 LEU A CA 1
ATOM 2577 C C . LEU A 1 328 ? 8.421 18.753 -4.978 1.00 91.69 328 LEU A C 1
ATOM 2579 O O . LEU A 1 328 ? 7.261 18.860 -4.582 1.00 91.69 328 LEU A O 1
ATOM 2583 N N . SER A 1 329 ? 8.875 19.481 -6.006 1.00 92.88 329 SER A N 1
ATOM 2584 C CA . SER A 1 329 ? 8.024 20.423 -6.742 1.00 92.88 329 SER A CA 1
ATOM 2585 C C . SER A 1 329 ? 6.852 19.734 -7.450 1.00 92.88 329 SER A C 1
ATOM 2587 O O . SER A 1 329 ? 5.761 20.302 -7.486 1.00 92.88 329 SER A O 1
ATOM 2589 N N . HIS A 1 330 ? 7.037 18.490 -7.905 1.00 94.38 330 HIS A N 1
ATOM 2590 C CA . HIS A 1 330 ? 6.005 17.679 -8.555 1.00 94.38 330 HIS A CA 1
ATOM 2591 C C . HIS A 1 330 ? 4.968 17.128 -7.570 1.00 94.38 330 HIS A C 1
ATOM 2593 O O . HIS A 1 330 ? 3.904 16.677 -7.981 1.00 94.38 330 HIS A O 1
ATOM 2599 N N . LEU A 1 331 ? 5.230 17.178 -6.263 1.00 95.81 331 LEU A N 1
ATOM 2600 C CA . LEU A 1 331 ? 4.318 16.659 -5.237 1.00 95.81 331 LEU A CA 1
ATOM 2601 C C . LEU A 1 331 ? 3.368 17.731 -4.683 1.00 95.81 331 LEU A C 1
ATOM 2603 O O . LEU A 1 331 ? 2.421 17.415 -3.968 1.00 95.81 331 LEU A O 1
ATOM 2607 N N . LYS A 1 332 ? 3.588 19.010 -5.017 1.00 95.06 332 LYS A N 1
ATOM 2608 C CA . LYS A 1 332 ? 2.888 20.159 -4.412 1.00 95.06 332 LYS A CA 1
ATOM 2609 C C . LYS A 1 332 ? 1.365 20.105 -4.529 1.00 95.06 332 LYS A C 1
ATOM 2611 O O . LYS A 1 332 ? 0.677 20.593 -3.632 1.00 95.06 332 LYS A O 1
ATOM 2616 N N . ARG A 1 333 ? 0.858 19.546 -5.631 1.00 96.19 333 ARG A N 1
ATOM 2617 C CA . ARG A 1 333 ? -0.573 19.471 -5.984 1.00 96.19 333 ARG A CA 1
ATOM 2618 C C . ARG A 1 333 ? -1.218 18.132 -5.603 1.00 96.19 333 ARG A C 1
ATOM 2620 O O . ARG A 1 333 ? -2.414 17.961 -5.810 1.00 96.19 333 ARG A O 1
ATOM 2627 N N . ALA A 1 334 ? -0.458 17.192 -5.038 1.00 97.12 334 ALA A N 1
ATOM 2628 C CA . ALA A 1 334 ? -0.996 15.912 -4.593 1.00 97.12 334 ALA A CA 1
ATOM 2629 C C . ALA A 1 334 ? -1.976 16.100 -3.426 1.00 97.12 334 ALA A C 1
ATOM 2631 O O . ALA A 1 334 ? -1.715 16.873 -2.499 1.00 97.12 334 ALA A O 1
ATOM 2632 N N . ALA A 1 335 ? -3.085 15.360 -3.456 1.00 97.38 335 ALA A N 1
ATOM 2633 C CA . ALA A 1 335 ? -4.033 15.277 -2.349 1.00 97.38 335 ALA A CA 1
ATOM 2634 C C . ALA A 1 335 ? -3.464 14.427 -1.203 1.00 97.38 335 ALA A C 1
ATOM 2636 O O . ALA A 1 335 ? -3.645 14.766 -0.031 1.00 97.38 335 ALA A O 1
ATOM 2637 N N . ILE A 1 336 ? -2.747 13.350 -1.545 1.00 97.88 336 ILE A N 1
ATOM 2638 C CA . ILE A 1 336 ? -2.031 12.491 -0.599 1.00 97.88 336 ILE A CA 1
ATOM 2639 C C . ILE A 1 336 ? -0.651 12.146 -1.170 1.00 97.88 336 ILE A C 1
ATOM 2641 O O . ILE A 1 336 ? -0.535 11.798 -2.344 1.00 97.88 336 ILE A O 1
ATOM 2645 N N . VAL A 1 337 ? 0.385 12.203 -0.333 1.00 98.12 337 VAL A N 1
ATOM 2646 C CA . VAL A 1 337 ? 1.721 11.661 -0.630 1.00 98.12 337 VAL A CA 1
ATOM 2647 C C . VAL A 1 337 ? 2.064 10.600 0.412 1.00 98.12 337 VAL A C 1
ATOM 2649 O O . VAL A 1 337 ? 1.890 10.856 1.603 1.00 98.12 337 VAL A O 1
ATOM 2652 N N . THR A 1 338 ? 2.558 9.433 -0.003 1.00 97.56 338 THR A N 1
ATOM 2653 C CA . THR A 1 338 ? 2.739 8.261 0.879 1.00 97.56 338 THR A CA 1
ATOM 2654 C C . THR A 1 338 ? 4.202 7.824 1.060 1.00 97.56 338 THR A C 1
ATOM 2656 O O . THR A 1 338 ? 4.527 6.668 0.799 1.00 97.56 338 THR A O 1
ATOM 2659 N N . PRO A 1 339 ? 5.130 8.698 1.491 1.00 97.38 339 PRO A N 1
ATOM 2660 C CA . PRO A 1 339 ? 6.532 8.313 1.591 1.00 97.38 339 PRO A CA 1
ATOM 2661 C C . PRO A 1 339 ? 6.761 7.311 2.731 1.00 97.38 339 PRO A C 1
ATOM 2663 O O . PRO A 1 339 ? 6.162 7.418 3.809 1.00 97.38 339 PRO A O 1
ATOM 2666 N N . ASN A 1 340 ? 7.712 6.395 2.552 1.00 96.44 340 ASN A N 1
ATOM 2667 C CA . ASN A 1 340 ? 8.340 5.710 3.685 1.00 96.44 340 ASN A CA 1
ATOM 2668 C C . ASN A 1 340 ? 9.386 6.604 4.373 1.00 96.44 340 ASN A C 1
ATOM 2670 O O . ASN A 1 340 ? 9.721 7.683 3.893 1.00 96.44 340 ASN A O 1
ATOM 2674 N N . THR A 1 341 ? 9.950 6.169 5.503 1.00 95.31 341 THR A N 1
ATOM 2675 C CA . THR A 1 341 ? 10.976 6.943 6.233 1.00 95.31 341 THR A CA 1
ATOM 2676 C C . THR A 1 341 ? 12.189 7.337 5.385 1.00 95.31 341 THR A C 1
ATOM 2678 O O . THR A 1 341 ? 12.700 8.443 5.542 1.00 95.31 341 THR A O 1
ATOM 2681 N N . SER A 1 342 ? 12.659 6.468 4.485 1.00 94.38 342 SER A N 1
ATOM 2682 C CA . SER A 1 342 ? 13.809 6.786 3.631 1.00 94.38 342 SER A CA 1
ATOM 2683 C C . SER A 1 342 ? 13.457 7.842 2.584 1.00 94.38 342 SER A C 1
ATOM 2685 O O . SER A 1 342 ? 14.241 8.758 2.344 1.00 94.38 342 SER A O 1
ATOM 2687 N N . GLU A 1 343 ? 12.269 7.750 1.992 1.00 96.19 343 GLU A N 1
ATOM 2688 C CA . GLU A 1 343 ? 11.761 8.730 1.030 1.00 96.19 343 GLU A CA 1
ATOM 2689 C C . GLU A 1 343 ? 11.441 10.059 1.71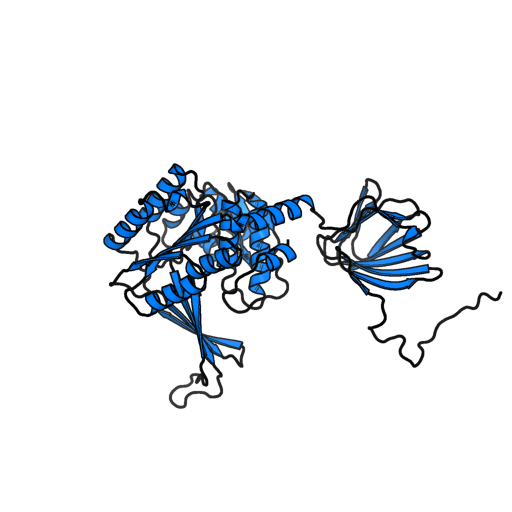6 1.00 96.19 343 GLU A C 1
ATOM 2691 O O . GLU A 1 343 ? 11.838 11.111 1.227 1.00 96.19 343 GLU A O 1
ATOM 2696 N N . ALA A 1 344 ? 10.825 10.030 2.899 1.00 96.31 344 ALA A N 1
ATOM 2697 C CA . ALA A 1 344 ? 10.543 11.218 3.697 1.00 96.31 344 ALA A CA 1
ATOM 2698 C C . ALA A 1 344 ? 11.834 11.952 4.092 1.00 96.31 344 ALA A C 1
ATOM 2700 O O . ALA A 1 344 ? 11.876 13.177 4.030 1.00 96.31 344 ALA A O 1
ATOM 2701 N N . GLN A 1 345 ? 12.907 11.222 4.422 1.00 95.56 345 GLN A N 1
ATOM 2702 C CA . GLN A 1 345 ? 14.226 11.813 4.674 1.00 95.56 345 GLN A CA 1
ATOM 2703 C C . GLN A 1 345 ? 14.785 12.521 3.437 1.00 95.56 345 GLN A C 1
ATOM 2705 O O . GLN A 1 345 ? 15.328 13.619 3.550 1.00 95.56 345 GLN A O 1
ATOM 2710 N N . GLN A 1 346 ? 14.651 11.906 2.261 1.00 94.88 346 GLN A N 1
ATOM 2711 C CA . GLN A 1 346 ? 15.119 12.495 1.005 1.00 94.88 346 GLN A CA 1
ATOM 2712 C C . GLN A 1 346 ? 14.300 13.733 0.616 1.00 94.88 346 GLN A C 1
ATOM 2714 O O . GLN A 1 346 ? 14.879 14.725 0.185 1.00 94.88 346 GLN A O 1
ATOM 2719 N N . LEU A 1 347 ? 12.979 13.702 0.818 1.00 95.19 347 LEU A N 1
ATOM 2720 C CA . LEU A 1 347 ? 12.080 14.829 0.548 1.00 95.19 347 LEU A CA 1
ATOM 2721 C C . LEU A 1 347 ? 12.279 15.995 1.522 1.00 95.19 347 LEU A C 1
ATOM 2723 O O . LEU A 1 347 ? 12.230 17.148 1.104 1.00 95.19 347 LEU A O 1
ATOM 2727 N N . ALA A 1 348 ? 12.488 15.712 2.811 1.00 93.31 348 ALA A N 1
ATOM 2728 C CA . ALA A 1 348 ? 12.701 16.738 3.832 1.00 93.31 348 ALA A CA 1
ATOM 2729 C C . ALA A 1 348 ? 14.070 17.426 3.698 1.00 93.31 348 ALA A C 1
ATOM 2731 O O . ALA A 1 348 ? 14.231 18.572 4.116 1.00 93.31 348 ALA A O 1
ATOM 2732 N N . GLY A 1 349 ? 15.047 16.732 3.110 1.00 89.00 349 GLY A N 1
ATOM 2733 C CA . GLY A 1 349 ? 16.414 17.208 2.954 1.00 89.00 349 GLY A CA 1
ATOM 2734 C C . GLY A 1 349 ? 17.342 16.798 4.103 1.00 89.00 349 GLY A C 1
ATOM 2735 O O . GLY A 1 349 ? 16.953 16.184 5.101 1.00 89.00 349 GLY A O 1
ATOM 2736 N N . ALA A 1 350 ? 18.626 17.113 3.932 1.00 85.88 350 ALA A N 1
ATOM 2737 C CA . ALA A 1 350 ? 19.661 16.780 4.905 1.00 85.88 350 ALA A CA 1
ATOM 2738 C C . ALA A 1 350 ? 19.497 17.587 6.206 1.00 85.88 350 ALA A C 1
ATOM 2740 O O . ALA A 1 350 ? 19.221 18.783 6.172 1.00 85.88 350 ALA A O 1
ATOM 2741 N N . GLY A 1 351 ? 19.731 16.937 7.350 1.00 86.81 351 GLY A N 1
ATOM 2742 C CA . GLY A 1 351 ? 19.747 17.590 8.666 1.00 86.81 351 GLY A CA 1
ATOM 2743 C C . GLY A 1 351 ? 18.395 17.681 9.379 1.00 86.81 351 GLY A C 1
ATOM 2744 O O . GLY A 1 351 ? 18.342 18.237 10.470 1.00 86.81 351 GLY A O 1
ATOM 2745 N N . VAL A 1 352 ? 17.321 17.131 8.804 1.00 90.75 352 VAL A N 1
ATOM 2746 C CA . VAL A 1 352 ? 16.036 16.981 9.502 1.00 90.75 352 VAL A CA 1
ATOM 2747 C C . VAL A 1 352 ? 16.036 15.675 10.290 1.00 90.75 352 VAL A C 1
ATOM 2749 O O . VAL A 1 352 ? 16.259 14.607 9.714 1.00 90.75 352 VAL A O 1
ATOM 2752 N N . ASP A 1 353 ? 15.763 15.761 11.592 1.00 89.00 353 ASP A N 1
ATOM 2753 C CA . ASP A 1 353 ? 15.662 14.587 12.456 1.00 89.00 353 ASP A CA 1
ATOM 2754 C C . ASP A 1 353 ? 14.428 13.747 12.121 1.00 89.00 353 ASP A C 1
ATOM 2756 O O . ASP A 1 353 ? 13.347 14.265 11.823 1.00 89.00 353 ASP A O 1
ATOM 2760 N N . THR A 1 354 ? 14.574 12.426 12.257 1.00 88.38 354 THR A N 1
ATOM 2761 C CA . THR A 1 354 ? 13.540 11.450 11.896 1.00 88.38 354 THR A CA 1
ATOM 2762 C C . THR A 1 354 ? 12.142 11.787 12.434 1.00 88.38 354 THR A C 1
ATOM 2764 O O . THR A 1 354 ? 11.211 11.704 11.643 1.00 88.38 354 THR A O 1
ATOM 2767 N N . PRO A 1 355 ? 11.935 12.196 13.706 1.00 89.94 355 PRO A N 1
ATOM 2768 C CA . PRO A 1 355 ? 10.594 12.481 14.231 1.00 89.94 355 PRO A CA 1
ATOM 2769 C C . PRO A 1 355 ? 9.837 13.609 13.512 1.00 89.94 355 PRO A C 1
ATOM 2771 O O . PRO A 1 355 ? 8.613 13.652 13.595 1.00 89.94 355 PRO A O 1
ATOM 2774 N N . PHE A 1 356 ? 10.540 14.503 12.810 1.00 93.00 356 PHE A N 1
ATOM 2775 C CA . PHE A 1 356 ? 9.959 15.690 12.175 1.00 93.00 356 PHE A CA 1
ATOM 2776 C C . PHE A 1 356 ? 9.834 15.571 10.650 1.00 93.00 356 PHE A C 1
ATOM 2778 O O . PHE A 1 356 ? 9.330 16.491 10.007 1.00 93.00 356 PHE A O 1
ATOM 2785 N N . LEU A 1 357 ? 10.252 14.448 10.054 1.00 95.56 357 LEU A N 1
ATOM 2786 C CA . LEU A 1 357 ? 10.274 14.273 8.597 1.00 95.56 357 LEU A CA 1
ATOM 2787 C C . LEU A 1 357 ? 8.908 14.511 7.954 1.00 95.56 357 LEU A C 1
ATOM 2789 O O . LEU A 1 357 ? 8.788 15.355 7.068 1.00 95.56 357 LEU A O 1
ATOM 2793 N N . GLY A 1 358 ? 7.869 13.818 8.427 1.00 94.19 358 GLY A N 1
ATOM 2794 C CA . GLY A 1 358 ? 6.517 13.968 7.883 1.00 94.19 358 GLY A CA 1
ATOM 2795 C C . GLY A 1 358 ? 5.990 15.401 7.998 1.00 94.19 358 GLY A C 1
ATOM 2796 O O . GLY A 1 358 ? 5.380 15.913 7.061 1.00 94.19 358 GLY A O 1
ATOM 2797 N N . GLN A 1 359 ? 6.292 16.086 9.105 1.00 95.88 359 GLN A N 1
ATOM 2798 C CA . GLN A 1 359 ? 5.904 17.479 9.321 1.00 95.88 359 GLN A CA 1
ATOM 2799 C C . GLN A 1 359 ? 6.577 18.403 8.305 1.00 95.88 359 GLN A C 1
ATOM 2801 O O . GLN A 1 359 ? 5.878 19.154 7.627 1.00 95.88 359 GLN A O 1
ATOM 2806 N N . VAL A 1 360 ? 7.896 18.293 8.129 1.00 96.00 360 VAL A N 1
ATOM 2807 C CA . VAL A 1 360 ? 8.650 19.106 7.162 1.00 96.00 360 VAL A CA 1
ATOM 2808 C C . VAL A 1 360 ? 8.163 18.869 5.733 1.00 96.00 360 VAL A C 1
ATOM 2810 O O . VAL A 1 360 ? 7.884 19.832 5.019 1.00 96.00 360 VAL A O 1
ATOM 2813 N N . VAL A 1 361 ? 7.975 17.611 5.320 1.00 96.06 361 VAL A N 1
ATOM 2814 C CA . VAL A 1 361 ? 7.441 17.299 3.981 1.00 96.06 361 VAL A CA 1
ATOM 2815 C C . VAL A 1 361 ? 6.033 17.880 3.811 1.00 96.06 361 VAL A C 1
ATOM 2817 O O . VAL A 1 361 ? 5.731 18.481 2.781 1.00 96.06 361 VAL A O 1
ATOM 2820 N N . SER A 1 362 ? 5.184 17.791 4.840 1.00 96.88 362 SER A N 1
ATOM 2821 C CA . SER A 1 362 ? 3.801 18.289 4.792 1.00 96.88 362 SER A CA 1
ATOM 2822 C C . SER A 1 362 ? 3.662 19.814 4.701 1.00 96.88 362 SER A C 1
ATOM 2824 O O . SER A 1 362 ? 2.575 20.303 4.409 1.00 96.88 362 SER A O 1
ATOM 2826 N N . GLN A 1 363 ? 4.731 20.578 4.947 1.00 95.50 363 GLN A N 1
ATOM 2827 C CA . GLN A 1 363 ? 4.748 22.030 4.721 1.00 95.50 363 GLN A CA 1
ATOM 2828 C C . GLN A 1 363 ? 4.916 22.387 3.239 1.00 95.50 363 GLN A C 1
ATOM 2830 O O . GLN A 1 363 ? 4.647 23.517 2.842 1.00 95.50 363 GLN A O 1
ATOM 2835 N N . GLN A 1 364 ? 5.388 21.437 2.430 1.00 92.69 364 GLN A N 1
ATOM 2836 C CA . GLN A 1 364 ? 5.758 21.644 1.031 1.00 92.69 364 GLN A CA 1
ATOM 2837 C C . GLN A 1 364 ? 4.730 21.059 0.056 1.00 92.69 364 GLN A C 1
ATOM 2839 O O . GLN A 1 364 ? 4.855 21.256 -1.150 1.00 92.69 364 GLN A O 1
ATOM 2844 N N . VAL A 1 365 ? 3.710 20.359 0.560 1.00 94.12 365 VAL A N 1
ATOM 2845 C CA . VAL A 1 365 ? 2.611 19.793 -0.231 1.00 94.12 365 VAL A CA 1
ATOM 2846 C C . VAL A 1 365 ? 1.273 20.376 0.217 1.00 94.12 365 VAL A C 1
ATOM 2848 O O . VAL A 1 365 ? 1.091 20.700 1.387 1.00 94.12 365 VAL A O 1
ATOM 2851 N N . SER A 1 366 ? 0.330 20.531 -0.716 1.00 91.44 366 SER A N 1
ATOM 2852 C CA . SER A 1 366 ? -0.991 21.109 -0.411 1.00 91.44 366 SER A CA 1
ATOM 2853 C C . SER A 1 366 ? -1.920 20.115 0.294 1.00 91.44 366 SER A C 1
ATOM 2855 O O . SER A 1 366 ? -2.788 20.510 1.080 1.00 91.44 366 SER A O 1
ATOM 2857 N N . GLY A 1 367 ? -1.751 18.827 -0.011 1.00 94.69 367 GLY A N 1
ATOM 2858 C CA . GLY A 1 367 ? -2.493 17.720 0.578 1.00 94.69 367 GLY A CA 1
ATOM 2859 C C . GLY A 1 367 ? -1.937 17.233 1.917 1.00 94.69 367 GLY A C 1
ATOM 2860 O O . GLY A 1 367 ? -1.261 17.957 2.649 1.00 94.69 367 GLY A O 1
ATOM 2861 N N . SER A 1 368 ? -2.247 15.982 2.242 1.00 97.31 368 SER A N 1
ATOM 2862 C CA . SER A 1 368 ? -1.739 15.297 3.432 1.00 97.31 368 SER A CA 1
ATOM 2863 C C . SER A 1 368 ? -0.559 14.392 3.082 1.00 97.31 368 SER A C 1
ATOM 2865 O O . SER A 1 368 ? -0.496 13.812 2.001 1.00 97.31 368 SER A O 1
ATOM 2867 N N . VAL A 1 369 ? 0.362 14.217 4.023 1.00 98.12 369 VAL A N 1
ATOM 2868 C CA . VAL A 1 369 ? 1.433 13.222 3.941 1.00 98.12 369 VAL A CA 1
ATOM 2869 C C . VAL A 1 369 ? 1.049 12.039 4.823 1.00 98.12 369 VAL A C 1
ATOM 2871 O O . VAL A 1 369 ? 0.953 12.192 6.039 1.00 98.12 369 VAL A O 1
ATOM 2874 N N . LEU A 1 370 ? 0.828 10.875 4.214 1.00 97.75 370 LEU A N 1
ATOM 2875 C CA . LEU A 1 370 ? 0.681 9.592 4.902 1.00 97.75 370 LEU A CA 1
ATOM 2876 C C . LEU A 1 370 ? 2.079 8.986 5.069 1.00 97.75 370 LEU A C 1
ATOM 2878 O O . LEU A 1 370 ? 2.585 8.271 4.206 1.00 97.75 370 LEU A O 1
ATOM 2882 N N . TRP A 1 371 ? 2.756 9.328 6.157 1.00 97.38 371 TRP A N 1
ATOM 2883 C CA . TRP A 1 371 ? 4.125 8.888 6.381 1.00 97.38 371 TRP A CA 1
ATOM 2884 C C . TRP A 1 371 ? 4.142 7.483 6.989 1.00 97.38 371 TRP A C 1
ATOM 2886 O O . TRP A 1 371 ? 3.769 7.287 8.148 1.00 97.38 371 TRP A O 1
ATOM 2896 N N . THR A 1 372 ? 4.600 6.499 6.211 1.00 95.44 372 THR A N 1
ATOM 2897 C CA . THR A 1 372 ? 4.737 5.113 6.674 1.00 95.44 372 THR A CA 1
ATOM 2898 C C . THR A 1 372 ? 6.060 4.917 7.416 1.00 95.44 372 THR A C 1
ATOM 2900 O O . THR A 1 372 ? 7.145 5.243 6.924 1.00 95.44 372 THR A O 1
ATOM 2903 N N . ARG A 1 373 ? 5.984 4.376 8.637 1.00 93.19 373 ARG A N 1
ATOM 2904 C CA . ARG A 1 373 ? 7.118 4.280 9.574 1.00 93.19 373 ARG A CA 1
ATOM 2905 C C . ARG A 1 373 ? 7.427 2.841 9.998 1.00 93.19 373 ARG A C 1
ATOM 2907 O O . ARG A 1 373 ? 8.008 2.615 11.064 1.00 93.19 373 ARG A O 1
ATOM 2914 N N . GLY A 1 374 ? 7.044 1.862 9.177 1.00 88.50 374 GLY A N 1
ATOM 2915 C CA . GLY A 1 374 ? 7.240 0.437 9.453 1.00 88.50 374 GLY A CA 1
ATOM 2916 C C . GLY A 1 374 ? 6.601 0.027 10.781 1.00 88.50 374 GLY A C 1
ATOM 2917 O O . GLY A 1 374 ? 5.423 0.276 11.007 1.00 88.50 374 GLY A O 1
ATOM 2918 N N . ALA A 1 375 ? 7.391 -0.533 11.702 1.00 83.19 375 ALA A N 1
ATOM 2919 C CA . ALA A 1 375 ? 6.912 -0.966 13.020 1.00 83.19 375 ALA A CA 1
ATOM 2920 C C . ALA A 1 375 ? 6.299 0.162 13.873 1.00 83.19 375 ALA A C 1
ATOM 2922 O O . ALA A 1 375 ? 5.534 -0.113 14.791 1.00 83.19 375 ALA A O 1
ATOM 2923 N N . LYS A 1 376 ? 6.609 1.430 13.571 1.00 84.69 376 LYS A N 1
ATOM 2924 C CA . LYS A 1 376 ? 6.007 2.590 14.237 1.00 84.69 376 LYS A CA 1
ATOM 2925 C C . LYS A 1 376 ? 4.682 3.026 13.600 1.00 84.69 376 LYS A C 1
ATOM 2927 O O . LYS A 1 376 ? 4.253 4.137 13.888 1.00 84.69 376 LYS A O 1
ATOM 2932 N N . GLY A 1 377 ? 4.090 2.234 12.708 1.00 88.06 377 GLY A N 1
ATOM 2933 C CA . GLY A 1 377 ? 2.794 2.511 12.087 1.00 88.06 377 GLY A CA 1
ATOM 2934 C C . GLY A 1 377 ? 2.816 3.662 11.080 1.00 88.06 377 GLY A C 1
ATOM 2935 O O . GLY A 1 377 ? 3.796 3.830 10.346 1.00 88.06 377 GLY A O 1
ATOM 2936 N N . VAL A 1 378 ? 1.741 4.451 11.042 1.00 93.31 378 VAL A N 1
ATOM 2937 C CA . VAL A 1 378 ? 1.524 5.524 10.058 1.00 93.31 378 VAL A CA 1
ATOM 2938 C C . VAL A 1 378 ? 1.168 6.836 10.753 1.00 93.31 378 VAL A C 1
ATOM 2940 O O . VAL A 1 378 ? 0.314 6.870 11.638 1.00 93.31 378 VAL A O 1
ATOM 2943 N N . ASP A 1 379 ? 1.802 7.923 10.314 1.00 95.88 379 ASP A N 1
ATOM 2944 C CA . ASP A 1 379 ? 1.450 9.288 10.711 1.00 95.88 379 ASP A CA 1
ATOM 2945 C C . ASP A 1 379 ? 0.740 10.003 9.561 1.00 95.88 379 ASP A C 1
ATOM 2947 O O . ASP A 1 379 ? 1.176 9.935 8.411 1.00 95.88 379 ASP A O 1
ATOM 2951 N N . VAL A 1 380 ? -0.307 10.760 9.877 1.00 97.62 380 VAL A N 1
ATOM 2952 C CA . VAL A 1 380 ? -0.874 11.754 8.962 1.00 97.62 380 VAL A CA 1
ATOM 2953 C C . VAL A 1 380 ? -0.301 13.111 9.329 1.00 97.62 380 VAL A C 1
ATOM 2955 O O . VAL A 1 380 ? -0.603 13.652 10.395 1.00 97.62 380 VAL A O 1
ATOM 2958 N N . CYS A 1 381 ? 0.498 13.687 8.439 1.00 97.62 381 CYS A N 1
ATOM 2959 C CA . CYS A 1 381 ? 1.041 15.030 8.594 1.00 97.62 381 CYS A CA 1
ATOM 2960 C C . CYS A 1 381 ? 0.385 15.988 7.598 1.00 97.62 381 CYS A C 1
ATOM 2962 O O . CYS A 1 381 ? 0.257 15.678 6.415 1.00 97.62 381 CYS A O 1
ATOM 2964 N N . ARG A 1 382 ? -0.018 17.175 8.055 1.00 96.56 382 ARG A N 1
ATOM 2965 C CA . ARG A 1 382 ? -0.607 18.212 7.199 1.00 96.56 382 ARG A CA 1
ATOM 2966 C C . ARG A 1 382 ? -0.222 19.591 7.713 1.00 96.56 382 ARG A C 1
ATOM 2968 O O . ARG A 1 382 ? -0.439 19.878 8.888 1.00 96.56 382 ARG A O 1
ATOM 2975 N N . GLN A 1 383 ? 0.292 20.449 6.828 1.00 94.06 383 GLN A N 1
ATOM 2976 C CA . GLN A 1 383 ? 0.668 21.832 7.154 1.00 94.06 383 GLN A CA 1
ATOM 2977 C C . GLN A 1 383 ? 1.657 21.941 8.333 1.00 94.06 383 GLN A C 1
ATOM 2979 O O . GLN A 1 383 ? 1.566 22.851 9.150 1.00 94.06 383 GLN A O 1
ATOM 2984 N N . GLY A 1 384 ? 2.607 21.008 8.435 1.00 94.62 384 GLY A N 1
ATOM 2985 C CA . GLY A 1 384 ? 3.627 21.013 9.487 1.00 94.62 384 GLY A CA 1
ATOM 2986 C C . GLY A 1 384 ? 3.209 20.372 10.808 1.00 94.62 384 GLY A C 1
ATOM 2987 O O . GLY A 1 384 ? 4.025 20.322 11.721 1.00 94.62 384 GLY A O 1
ATOM 2988 N N . GLU A 1 385 ? 1.988 19.850 10.919 1.00 94.25 385 GLU A N 1
ATOM 2989 C CA . GLU A 1 385 ? 1.487 19.215 12.141 1.00 94.25 385 GLU A CA 1
ATOM 2990 C C . GLU A 1 385 ? 1.173 17.736 11.905 1.00 94.25 385 GLU A C 1
ATOM 2992 O O . GLU A 1 385 ? 0.623 17.361 10.866 1.00 94.25 385 GLU A O 1
ATOM 2997 N N . THR A 1 386 ? 1.479 16.890 12.890 1.00 94.12 386 THR A N 1
ATOM 2998 C CA . THR A 1 386 ? 0.972 15.511 12.931 1.00 94.12 386 THR A CA 1
ATOM 2999 C C . THR A 1 386 ? -0.479 15.550 13.403 1.00 94.12 386 THR A C 1
ATOM 3001 O O . THR A 1 386 ? -0.750 15.883 14.553 1.00 94.12 386 THR A O 1
ATOM 3004 N N . ARG A 1 387 ? -1.415 15.251 12.499 1.00 93.38 387 ARG A N 1
ATOM 3005 C CA . ARG A 1 387 ? -2.868 15.294 12.730 1.00 93.38 387 ARG A CA 1
ATOM 3006 C C . ARG A 1 387 ? -3.404 14.006 13.336 1.00 93.38 387 ARG A C 1
ATOM 3008 O O . ARG A 1 387 ? -4.335 14.050 14.131 1.00 93.38 387 ARG A O 1
ATOM 3015 N N . PHE A 1 388 ? -2.822 12.878 12.949 1.00 91.62 388 PHE A N 1
ATOM 3016 C CA . PHE A 1 388 ? -3.270 11.558 13.362 1.00 91.62 388 PHE A CA 1
ATOM 3017 C C . PHE A 1 388 ? -2.095 10.582 13.378 1.00 91.62 388 PHE A C 1
ATOM 3019 O O . PHE A 1 388 ? -1.142 10.733 12.612 1.00 91.62 388 PHE A O 1
ATOM 3026 N N . HIS A 1 389 ? -2.178 9.593 14.260 1.00 88.81 389 HIS A N 1
ATOM 3027 C CA . HIS A 1 389 ? -1.206 8.521 14.390 1.00 88.81 389 HIS A CA 1
ATOM 3028 C C . HIS A 1 389 ? -1.945 7.190 14.558 1.00 88.81 389 HIS A C 1
ATOM 3030 O O . HIS A 1 389 ? -2.820 7.080 15.417 1.00 88.81 389 HIS A O 1
ATOM 3036 N N . ALA A 1 390 ? -1.568 6.191 13.763 1.00 81.38 390 ALA A N 1
ATOM 3037 C CA . ALA A 1 390 ? -1.997 4.809 13.930 1.00 81.38 390 ALA A CA 1
ATOM 3038 C C . ALA A 1 390 ? -0.781 3.925 14.220 1.00 81.38 390 ALA A C 1
ATOM 3040 O O . ALA A 1 390 ? 0.152 3.874 13.416 1.00 81.38 390 ALA A O 1
ATOM 3041 N N . ASP A 1 391 ? -0.807 3.211 15.346 1.00 79.19 391 ASP A N 1
ATOM 3042 C CA . ASP A 1 391 ? 0.199 2.202 15.687 1.00 79.19 391 ASP A CA 1
ATOM 3043 C C . ASP A 1 391 ? 0.169 1.041 14.688 1.00 79.19 391 ASP A C 1
ATOM 3045 O O . ASP A 1 391 ? -0.899 0.639 14.226 1.00 79.19 391 ASP A O 1
ATOM 3049 N N . SER A 1 392 ? 1.326 0.441 14.397 1.00 77.25 392 SER A N 1
ATOM 3050 C CA . SER A 1 392 ? 1.370 -0.795 13.606 1.00 77.25 392 SER A CA 1
ATOM 3051 C C . SER A 1 392 ? 0.561 -1.896 14.298 1.00 77.25 392 SER A C 1
ATOM 3053 O O . SER A 1 392 ? 0.738 -2.144 15.490 1.00 77.25 392 SER A O 1
ATOM 3055 N N . VAL A 1 393 ? -0.289 -2.588 13.538 1.00 70.81 393 VAL A N 1
ATOM 3056 C CA . VAL A 1 393 ? -1.066 -3.743 14.028 1.00 70.81 393 VAL A CA 1
ATOM 3057 C C . VAL A 1 393 ? -0.440 -5.088 13.643 1.00 70.81 393 VAL A C 1
ATOM 3059 O O . VAL A 1 393 ? -1.035 -6.135 13.876 1.00 70.81 393 VAL A O 1
ATOM 3062 N N . ALA A 1 394 ? 0.754 -5.077 13.042 1.00 70.12 394 ALA A N 1
ATOM 3063 C CA . ALA A 1 394 ? 1.455 -6.296 12.652 1.00 70.12 394 ALA A CA 1
ATOM 3064 C C . ALA A 1 394 ? 1.894 -7.098 13.889 1.00 70.12 394 ALA A C 1
ATOM 3066 O O . ALA A 1 394 ? 2.720 -6.623 14.671 1.00 70.12 394 ALA A O 1
ATOM 3067 N N . CYS A 1 395 ? 1.367 -8.314 14.049 1.00 55.88 395 CYS A N 1
ATOM 3068 C CA . CYS A 1 395 ? 1.767 -9.225 15.127 1.00 55.88 395 CYS A CA 1
ATOM 3069 C C . CYS A 1 395 ? 2.967 -10.099 14.729 1.00 55.88 395 CYS A C 1
ATOM 3071 O O . CYS A 1 395 ? 3.950 -10.146 15.463 1.00 55.88 395 CYS A O 1
ATOM 3073 N N . ASP A 1 396 ? 2.912 -10.725 13.547 1.00 64.62 396 ASP A N 1
ATOM 3074 C CA . ASP A 1 396 ? 3.929 -11.655 13.045 1.00 64.62 396 ASP A CA 1
ATOM 3075 C C . ASP A 1 396 ? 4.437 -11.186 11.676 1.00 64.62 396 ASP A C 1
ATOM 3077 O O . ASP A 1 396 ? 3.764 -11.346 10.661 1.00 64.62 396 ASP A O 1
ATOM 3081 N N . VAL A 1 397 ? 5.624 -10.573 11.636 1.00 71.00 397 VAL A N 1
ATOM 3082 C CA . VAL A 1 397 ? 6.221 -10.083 10.382 1.00 71.00 397 VAL A CA 1
ATOM 3083 C C . VAL A 1 397 ? 6.973 -11.220 9.695 1.00 71.00 397 VAL A C 1
ATOM 3085 O O . VAL A 1 397 ? 8.001 -11.685 10.186 1.00 71.00 397 VAL A O 1
ATOM 3088 N N . VAL A 1 398 ? 6.463 -11.643 8.541 1.00 73.00 398 VAL A N 1
ATOM 3089 C CA . VAL A 1 398 ? 7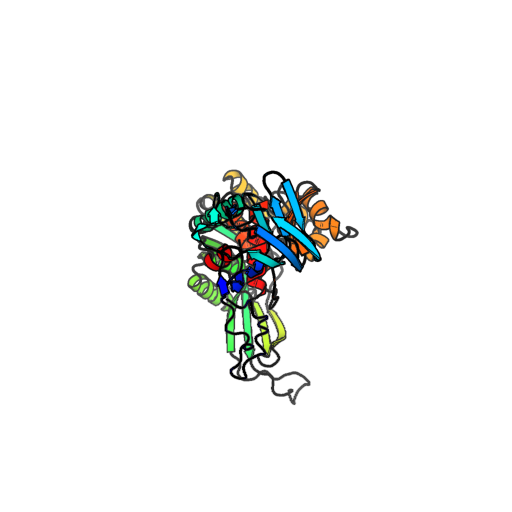.029 -12.703 7.701 1.00 73.00 398 VAL A CA 1
ATOM 3090 C C . VAL A 1 398 ? 7.823 -12.110 6.537 1.00 73.00 398 VAL A C 1
ATOM 3092 O O . VAL A 1 398 ? 8.976 -12.485 6.326 1.00 73.00 398 VAL A O 1
ATOM 3095 N N . ASP A 1 399 ? 7.229 -11.176 5.793 1.00 74.38 399 ASP A N 1
ATOM 3096 C CA . ASP A 1 399 ? 7.851 -10.505 4.650 1.00 74.38 399 ASP A CA 1
ATOM 3097 C C . ASP A 1 399 ? 7.283 -9.088 4.516 1.00 74.38 399 ASP A C 1
ATOM 3099 O O . ASP A 1 399 ? 6.077 -8.886 4.518 1.00 74.38 399 ASP A O 1
ATOM 3103 N N . VAL A 1 400 ? 8.148 -8.080 4.403 1.00 78.12 400 VAL A N 1
ATOM 3104 C CA . VAL A 1 400 ? 7.725 -6.672 4.261 1.00 78.12 400 VAL A CA 1
ATOM 3105 C C . VAL A 1 400 ? 7.546 -6.243 2.801 1.00 78.12 400 VAL A C 1
ATOM 3107 O O . VAL A 1 400 ? 7.196 -5.095 2.519 1.00 78.12 400 VAL A O 1
ATOM 3110 N N . SER A 1 401 ? 7.816 -7.145 1.857 1.00 78.81 401 SER A N 1
ATOM 3111 C CA . SER A 1 401 ? 7.727 -6.878 0.423 1.00 78.81 401 SER A CA 1
ATOM 3112 C C . SER A 1 401 ? 6.294 -6.521 0.011 1.00 78.81 401 SER A C 1
ATOM 3114 O O . SER A 1 401 ? 5.372 -7.297 0.221 1.00 78.81 401 SER A O 1
ATOM 3116 N N . GLY A 1 402 ? 6.096 -5.354 -0.609 1.00 81.88 402 GLY A N 1
ATOM 3117 C CA . GLY A 1 402 ? 4.776 -4.920 -1.096 1.00 81.88 402 GLY A CA 1
ATOM 3118 C C . GLY A 1 402 ? 3.842 -4.331 -0.028 1.00 81.88 402 GLY A C 1
ATOM 3119 O O . GLY A 1 402 ? 2.715 -3.953 -0.349 1.00 81.88 402 GLY A O 1
ATOM 3120 N N . ALA A 1 403 ? 4.297 -4.180 1.223 1.00 88.31 403 ALA A N 1
ATOM 3121 C CA . ALA A 1 403 ? 3.510 -3.513 2.264 1.00 88.31 403 ALA A CA 1
ATOM 3122 C C . ALA A 1 403 ? 3.197 -2.049 1.901 1.00 88.31 403 ALA A C 1
ATOM 3124 O O . ALA A 1 403 ? 2.077 -1.589 2.106 1.00 88.31 403 ALA A O 1
ATOM 3125 N N . GLY A 1 404 ? 4.164 -1.340 1.302 1.00 92.12 404 GLY A N 1
ATOM 3126 C CA . GLY A 1 404 ? 3.965 0.013 0.770 1.00 92.12 404 GLY A CA 1
ATOM 3127 C C . GLY A 1 404 ? 2.880 0.052 -0.307 1.00 92.12 404 GLY A C 1
ATOM 3128 O O . GLY A 1 404 ? 1.919 0.800 -0.170 1.00 92.12 404 GLY A O 1
ATOM 3129 N N . ASP A 1 405 ? 2.955 -0.840 -1.299 1.00 95.00 405 ASP A N 1
ATOM 3130 C CA . ASP A 1 405 ? 1.941 -0.937 -2.358 1.00 95.00 405 ASP A CA 1
ATOM 3131 C C . ASP A 1 405 ? 0.537 -1.192 -1.794 1.00 95.00 405 ASP A C 1
ATOM 3133 O O . ASP A 1 405 ? -0.440 -0.637 -2.292 1.00 95.00 405 ASP A O 1
ATOM 3137 N N . THR A 1 406 ? 0.428 -1.988 -0.725 1.00 95.38 406 THR A N 1
ATOM 3138 C CA . THR A 1 406 ? -0.844 -2.232 -0.026 1.00 95.38 406 THR A CA 1
ATOM 3139 C C . THR A 1 406 ? -1.380 -0.947 0.605 1.00 95.38 406 THR A C 1
ATOM 3141 O O . THR A 1 406 ? -2.544 -0.602 0.389 1.00 95.38 406 THR A O 1
ATOM 3144 N N . VAL A 1 407 ? -0.535 -0.204 1.336 1.00 95.81 407 VAL A N 1
ATOM 3145 C CA . VAL A 1 407 ? -0.911 1.088 1.942 1.00 95.81 407 VAL A CA 1
ATOM 3146 C C . VAL A 1 407 ? -1.438 2.039 0.875 1.00 95.81 407 VAL A C 1
ATOM 3148 O O . VAL A 1 407 ? -2.505 2.630 1.035 1.00 95.81 407 VAL A O 1
ATOM 3151 N N . VAL A 1 408 ? -0.701 2.169 -0.223 1.00 97.19 408 VAL A N 1
ATOM 3152 C CA . VAL A 1 408 ? -1.015 3.071 -1.331 1.00 97.19 408 VAL A CA 1
ATOM 3153 C C . VAL A 1 408 ? -2.326 2.667 -2.014 1.00 97.19 408 VAL A C 1
ATOM 3155 O O . VAL A 1 408 ? -3.170 3.520 -2.287 1.00 97.19 408 VAL A O 1
ATOM 3158 N N . SER A 1 409 ? -2.537 1.368 -2.230 1.00 97.88 409 SER A N 1
ATOM 3159 C CA . SER A 1 409 ? -3.740 0.819 -2.872 1.00 97.88 409 SER A CA 1
ATOM 3160 C C . SER A 1 409 ? -5.002 1.058 -2.050 1.00 97.88 409 SER A C 1
ATOM 3162 O O . SER A 1 409 ? -5.998 1.560 -2.574 1.00 97.88 409 SER A O 1
ATOM 3164 N N . VAL A 1 410 ? -4.951 0.755 -0.748 1.00 97.88 410 VAL A N 1
ATOM 3165 C CA . VAL A 1 410 ? -6.058 1.036 0.178 1.00 97.88 410 VAL A CA 1
ATOM 3166 C C . VAL A 1 410 ? -6.292 2.537 0.266 1.00 97.88 410 VAL A C 1
ATOM 3168 O O . VAL A 1 410 ? -7.436 2.978 0.232 1.00 97.88 410 VAL A O 1
ATOM 3171 N N . SER A 1 411 ? -5.222 3.334 0.287 1.00 98.06 411 SER A N 1
ATOM 3172 C CA . SER A 1 411 ? -5.345 4.789 0.333 1.00 98.06 411 SER A CA 1
ATOM 3173 C C . SER A 1 411 ? -6.047 5.358 -0.897 1.00 98.06 411 SER A C 1
ATOM 3175 O O . SER A 1 411 ? -6.901 6.229 -0.758 1.00 98.06 411 SER A O 1
ATOM 3177 N N . ALA A 1 412 ? -5.746 4.842 -2.091 1.00 98.19 412 ALA A N 1
ATOM 3178 C CA . ALA A 1 412 ? -6.419 5.248 -3.321 1.00 98.19 412 ALA A CA 1
ATOM 3179 C C . ALA A 1 412 ? -7.910 4.868 -3.321 1.00 98.19 412 ALA A C 1
ATOM 3181 O O . ALA A 1 412 ? -8.743 5.682 -3.720 1.00 98.19 412 ALA A O 1
ATOM 3182 N N . LEU A 1 413 ? -8.258 3.672 -2.831 1.00 98.38 413 LEU A N 1
ATOM 3183 C CA . LEU A 1 413 ? -9.649 3.221 -2.701 1.00 98.38 413 LEU A CA 1
ATOM 3184 C C . LEU A 1 413 ? -10.440 4.039 -1.674 1.00 98.38 413 LEU A C 1
ATOM 3186 O O . LEU A 1 413 ? -11.547 4.483 -1.972 1.00 98.38 413 LEU A O 1
ATOM 3190 N N . CYS A 1 414 ? -9.866 4.292 -0.496 1.00 97.75 414 CYS A N 1
ATOM 3191 C CA . CYS A 1 414 ? -10.454 5.154 0.529 1.00 97.75 414 CYS A CA 1
ATOM 3192 C C . CYS A 1 414 ? -10.679 6.574 0.001 1.00 97.75 414 CYS A C 1
ATOM 3194 O O . CYS A 1 414 ? -11.760 7.134 0.177 1.00 97.75 414 CYS A O 1
ATOM 3196 N N . LEU A 1 415 ? -9.684 7.137 -0.687 1.00 96.38 415 LEU A N 1
ATOM 3197 C CA . LEU A 1 415 ? -9.763 8.476 -1.261 1.00 96.38 415 LEU A CA 1
ATOM 3198 C C . LEU A 1 415 ? -10.863 8.573 -2.327 1.00 96.38 415 LEU A C 1
ATOM 3200 O O . LEU A 1 415 ? -11.656 9.510 -2.292 1.00 96.38 415 LEU A O 1
ATOM 3204 N N . ALA A 1 416 ? -10.958 7.582 -3.219 1.00 96.94 416 ALA A N 1
ATOM 3205 C CA . ALA A 1 416 ? -12.027 7.495 -4.215 1.00 96.94 416 ALA A CA 1
ATOM 3206 C C . ALA A 1 416 ? -13.418 7.336 -3.574 1.00 96.94 416 ALA A C 1
ATOM 3208 O O . ALA A 1 416 ? -14.383 7.950 -4.023 1.00 96.94 416 ALA A O 1
ATOM 3209 N N . ALA A 1 417 ? -13.514 6.575 -2.481 1.00 95.94 417 ALA A N 1
ATOM 3210 C CA . ALA A 1 417 ? -14.744 6.398 -1.711 1.00 95.94 417 ALA A CA 1
ATOM 3211 C C . ALA A 1 417 ? -15.115 7.612 -0.829 1.00 95.94 417 ALA A C 1
ATOM 3213 O O . ALA A 1 417 ? -16.125 7.564 -0.125 1.00 95.94 417 ALA A O 1
ATOM 3214 N N . GLY A 1 418 ? -14.322 8.692 -0.844 1.00 94.44 418 GLY A N 1
ATOM 3215 C CA . GLY A 1 418 ? -14.579 9.906 -0.064 1.00 94.44 418 GLY A CA 1
ATOM 3216 C C . GLY A 1 418 ? -14.294 9.766 1.434 1.00 94.44 418 GLY A C 1
ATOM 3217 O O . GLY A 1 418 ? -14.893 10.477 2.243 1.00 94.44 418 GLY A O 1
ATOM 3218 N N . ALA A 1 419 ? -13.413 8.843 1.823 1.00 95.50 419 ALA A N 1
ATOM 3219 C CA . ALA A 1 419 ? -13.024 8.643 3.214 1.00 95.50 419 ALA A CA 1
ATOM 3220 C C . ALA A 1 419 ? -12.270 9.854 3.792 1.00 95.50 419 ALA A C 1
ATOM 3222 O O . ALA A 1 419 ? -11.601 10.607 3.080 1.00 95.50 419 ALA A O 1
ATOM 3223 N N . SER A 1 420 ? -12.322 9.999 5.119 1.00 95.38 420 SER A N 1
ATOM 3224 C CA . SER A 1 420 ? -11.432 10.915 5.838 1.00 95.38 420 SER A CA 1
ATOM 3225 C C . SER A 1 420 ? -9.974 10.450 5.733 1.00 95.38 420 SER A C 1
ATOM 3227 O O . SER A 1 420 ? -9.696 9.270 5.490 1.00 95.38 420 SER A O 1
ATOM 3229 N N . ILE A 1 421 ? -9.020 11.360 5.935 1.00 95.12 421 ILE A N 1
ATOM 3230 C CA . ILE A 1 421 ? -7.596 11.003 5.885 1.00 95.12 421 ILE A CA 1
ATOM 3231 C C . ILE A 1 421 ? -7.196 10.108 7.068 1.00 95.12 421 ILE A C 1
ATOM 3233 O O . ILE A 1 421 ? -6.321 9.258 6.934 1.00 95.12 421 ILE A O 1
ATOM 3237 N N . GLU A 1 422 ? -7.869 10.258 8.206 1.00 93.56 422 GLU A N 1
ATOM 3238 C CA . GLU A 1 422 ? -7.686 9.453 9.410 1.00 93.56 422 GLU A CA 1
ATOM 3239 C C . GLU A 1 422 ? -8.187 8.019 9.205 1.00 93.56 422 GLU A C 1
ATOM 3241 O O . GLU A 1 422 ? -7.471 7.067 9.517 1.00 93.56 422 GLU A O 1
ATOM 3246 N N . ASP A 1 423 ? -9.380 7.849 8.618 1.00 94.12 423 ASP A N 1
ATOM 3247 C CA . ASP A 1 423 ? -9.879 6.518 8.254 1.00 94.12 423 ASP A CA 1
ATOM 3248 C C . ASP A 1 423 ? -8.983 5.876 7.197 1.00 94.12 423 ASP A C 1
ATOM 3250 O O . ASP A 1 423 ? -8.653 4.699 7.311 1.00 94.12 423 ASP A O 1
ATOM 3254 N N . THR A 1 424 ? -8.538 6.667 6.217 1.00 96.25 424 THR A N 1
ATOM 3255 C CA . THR A 1 424 ? -7.609 6.218 5.178 1.00 96.25 424 THR A CA 1
ATOM 3256 C C . THR A 1 424 ? -6.317 5.674 5.789 1.00 96.25 424 THR A C 1
ATOM 3258 O O . THR A 1 424 ? -5.915 4.553 5.482 1.00 96.25 424 THR A O 1
ATOM 3261 N N . ALA A 1 425 ? -5.684 6.436 6.686 1.00 94.81 425 ALA A N 1
ATOM 3262 C CA . ALA A 1 425 ? -4.444 6.035 7.342 1.00 94.81 425 ALA A CA 1
ATOM 3263 C C . ALA A 1 425 ? -4.606 4.766 8.179 1.00 94.81 425 ALA A C 1
ATOM 3265 O O . ALA A 1 425 ? -3.755 3.881 8.126 1.00 94.81 425 ALA A O 1
ATOM 3266 N N . ASP A 1 426 ? -5.697 4.662 8.933 1.00 92.00 426 ASP A N 1
ATOM 3267 C CA . ASP A 1 426 ? -5.951 3.504 9.783 1.00 92.00 426 ASP A CA 1
ATOM 3268 C C . ASP A 1 426 ? -6.252 2.235 8.983 1.00 92.00 426 ASP A C 1
ATOM 3270 O O . ASP A 1 426 ? -5.629 1.203 9.232 1.00 92.00 426 ASP A O 1
ATOM 3274 N N . MET A 1 427 ? -7.146 2.315 7.991 1.00 94.50 427 MET A N 1
ATOM 3275 C CA . MET A 1 427 ? -7.474 1.180 7.125 1.00 94.50 427 MET A CA 1
ATOM 3276 C C . MET A 1 427 ? -6.233 0.706 6.360 1.00 94.50 427 MET A C 1
ATOM 3278 O O . MET A 1 427 ? -5.962 -0.493 6.307 1.00 94.50 427 MET A O 1
ATOM 3282 N N . ALA A 1 428 ? -5.435 1.634 5.821 1.00 95.44 428 ALA A N 1
ATOM 3283 C CA . ALA A 1 428 ? -4.207 1.308 5.101 1.00 95.44 428 ALA A CA 1
ATOM 3284 C C . ALA A 1 428 ? -3.137 0.680 6.014 1.00 95.44 428 ALA A C 1
ATOM 3286 O O . ALA A 1 428 ? -2.486 -0.293 5.630 1.00 95.44 428 ALA A O 1
ATOM 3287 N N . ASN A 1 429 ? -2.979 1.187 7.239 1.00 92.62 429 ASN A N 1
ATOM 3288 C CA . ASN A 1 429 ? -2.059 0.628 8.230 1.00 92.62 429 ASN A CA 1
ATOM 3289 C C . ASN A 1 429 ? -2.482 -0.781 8.683 1.00 92.62 429 ASN A C 1
ATOM 3291 O O . ASN A 1 429 ? -1.638 -1.671 8.805 1.00 92.62 429 ASN A O 1
ATOM 3295 N N . ARG A 1 430 ? -3.786 -1.015 8.873 1.00 89.12 430 ARG A N 1
ATOM 3296 C CA . ARG A 1 430 ? -4.330 -2.339 9.208 1.00 89.12 430 ARG A CA 1
ATOM 3297 C C . ARG A 1 430 ? -4.143 -3.342 8.078 1.00 89.12 430 ARG A C 1
ATOM 3299 O O . ARG A 1 430 ? -3.655 -4.444 8.318 1.00 89.12 430 ARG A O 1
ATOM 3306 N N . ALA A 1 431 ? -4.422 -2.928 6.845 1.00 91.75 431 ALA A N 1
ATOM 3307 C CA . ALA A 1 431 ? -4.172 -3.731 5.655 1.00 91.75 431 ALA A CA 1
ATOM 3308 C C . ALA A 1 431 ? -2.695 -4.133 5.524 1.00 91.75 431 ALA A C 1
ATOM 3310 O O . ALA A 1 431 ? -2.385 -5.308 5.320 1.00 91.75 431 ALA A O 1
ATOM 3311 N N . ALA A 1 432 ? -1.775 -3.181 5.712 1.00 90.94 432 ALA A N 1
ATOM 3312 C CA . ALA A 1 432 ? -0.344 -3.461 5.714 1.00 90.94 432 ALA A CA 1
ATOM 3313 C C . ALA A 1 432 ? 0.037 -4.462 6.813 1.00 90.94 432 ALA A C 1
ATOM 3315 O O . ALA A 1 432 ? 0.800 -5.388 6.549 1.00 90.94 432 ALA A O 1
ATOM 3316 N N . GLY A 1 433 ? -0.535 -4.325 8.015 1.00 85.50 433 GLY A N 1
ATOM 3317 C CA . GLY A 1 433 ? -0.320 -5.248 9.131 1.00 85.50 433 GLY A CA 1
ATOM 3318 C C . GLY A 1 433 ? -0.705 -6.700 8.829 1.00 85.50 433 GLY A C 1
ATOM 3319 O O . GLY A 1 433 ? -0.035 -7.612 9.308 1.00 85.50 433 GLY A O 1
ATOM 3320 N N . VAL A 1 434 ? -1.723 -6.922 7.993 1.00 86.12 434 VAL A N 1
ATOM 3321 C CA . VAL A 1 434 ? -2.105 -8.265 7.523 1.00 86.12 434 VAL A CA 1
ATOM 3322 C C . VAL A 1 434 ? -1.145 -8.774 6.450 1.00 86.12 434 VAL A C 1
ATOM 3324 O O . VAL A 1 434 ? -0.687 -9.915 6.519 1.00 86.12 434 VAL A O 1
ATOM 3327 N N . VAL A 1 435 ? -0.822 -7.943 5.454 1.00 87.38 435 VAL A N 1
ATOM 3328 C CA . VAL A 1 435 ? 0.010 -8.359 4.312 1.00 87.38 435 VAL A CA 1
ATOM 3329 C C . VAL A 1 435 ? 1.439 -8.689 4.736 1.00 87.38 435 VAL A C 1
ATOM 3331 O O . VAL A 1 435 ? 2.002 -9.648 4.215 1.00 87.38 435 VAL A O 1
ATOM 3334 N N . VAL A 1 436 ? 2.005 -7.993 5.729 1.00 83.88 436 VAL A N 1
ATOM 3335 C CA . VAL A 1 436 ? 3.360 -8.314 6.217 1.00 83.88 436 VAL A CA 1
ATOM 3336 C C . VAL A 1 436 ? 3.468 -9.686 6.892 1.00 83.88 436 VAL A C 1
ATOM 3338 O O . VAL A 1 436 ? 4.573 -10.203 7.055 1.00 83.88 436 VAL A O 1
ATOM 3341 N N . GLY A 1 437 ? 2.340 -10.291 7.276 1.00 80.69 437 GLY A N 1
ATOM 3342 C CA . GLY A 1 437 ? 2.272 -11.667 7.777 1.00 80.69 437 GLY A CA 1
ATOM 3343 C C . GLY A 1 437 ? 2.232 -12.733 6.676 1.00 80.69 437 GLY A C 1
ATOM 3344 O O . GLY A 1 437 ? 2.218 -13.927 6.973 1.00 80.69 437 GLY A O 1
ATOM 3345 N N . LYS A 1 438 ? 2.216 -12.329 5.402 1.00 82.00 438 LYS A N 1
ATOM 3346 C CA . LYS A 1 438 ? 2.190 -13.215 4.233 1.00 82.00 438 LYS A CA 1
ATOM 3347 C C . LYS A 1 438 ? 3.565 -13.233 3.551 1.00 82.00 438 LYS A C 1
ATOM 3349 O O . LYS A 1 438 ? 4.404 -12.374 3.785 1.00 82.00 438 LYS A O 1
ATOM 3354 N N . HIS A 1 439 ? 3.819 -14.240 2.715 1.00 78.12 439 HIS A N 1
ATOM 3355 C CA . HIS A 1 439 ? 5.067 -14.345 1.949 1.00 78.12 439 HIS A CA 1
ATOM 3356 C C . HIS A 1 439 ? 4.964 -13.635 0.589 1.00 78.12 439 HIS A C 1
ATOM 3358 O O . HIS A 1 439 ? 4.007 -13.868 -0.152 1.00 78.12 439 HIS A O 1
ATOM 3364 N N . GLY A 1 440 ? 5.999 -12.877 0.208 1.00 75.69 440 GLY A N 1
ATOM 3365 C CA . GLY A 1 440 ? 6.081 -12.186 -1.081 1.00 75.69 440 GLY A CA 1
ATOM 3366 C C . GLY A 1 440 ? 5.172 -10.957 -1.182 1.00 75.69 440 GLY A C 1
ATOM 3367 O O . GLY A 1 440 ? 4.653 -10.473 -0.183 1.00 75.69 440 GLY A O 1
ATOM 3368 N N . THR A 1 441 ? 4.972 -10.455 -2.405 1.00 77.81 441 THR A N 1
ATOM 3369 C CA . THR A 1 441 ? 4.028 -9.366 -2.721 1.00 77.81 441 THR A CA 1
ATOM 3370 C C . THR A 1 441 ? 2.582 -9.869 -2.660 1.00 77.81 441 THR A C 1
ATOM 3372 O O . THR A 1 441 ? 1.907 -10.046 -3.673 1.00 77.81 441 THR A O 1
ATOM 3375 N N . ALA A 1 442 ? 2.133 -10.202 -1.453 1.00 83.44 442 ALA A N 1
ATOM 3376 C CA . ALA A 1 442 ? 0.792 -10.705 -1.216 1.00 83.44 442 ALA A CA 1
ATOM 3377 C C . ALA A 1 442 ? -0.253 -9.582 -1.272 1.00 83.44 442 ALA A C 1
ATOM 3379 O O . ALA A 1 442 ? 0.050 -8.407 -1.069 1.00 83.44 442 ALA A O 1
ATOM 3380 N N . THR A 1 443 ? -1.500 -9.974 -1.519 1.00 89.81 443 THR A N 1
ATOM 3381 C CA . THR A 1 443 ? -2.669 -9.093 -1.482 1.00 89.81 443 THR A CA 1
ATOM 3382 C C . THR A 1 443 ? -3.596 -9.470 -0.324 1.00 89.81 443 THR A C 1
ATOM 3384 O O . THR A 1 443 ? -3.409 -10.485 0.360 1.00 89.81 443 THR A O 1
ATOM 3387 N N . LEU A 1 444 ? -4.610 -8.638 -0.111 1.00 91.50 444 LEU A N 1
ATOM 3388 C CA . LEU A 1 444 ? -5.606 -8.725 0.955 1.00 91.50 444 LEU A CA 1
ATOM 3389 C C . LEU A 1 444 ? -7.017 -8.787 0.355 1.00 91.50 444 LEU A C 1
ATOM 3391 O O . LEU A 1 444 ? -7.285 -8.069 -0.608 1.00 91.50 444 LEU A O 1
ATOM 3395 N N . THR A 1 445 ? -7.909 -9.605 0.919 1.00 92.62 445 THR A N 1
ATOM 3396 C CA . THR A 1 445 ? -9.339 -9.602 0.548 1.00 92.62 445 THR A CA 1
ATOM 3397 C C . THR A 1 445 ? -10.149 -8.634 1.422 1.00 92.62 445 THR A C 1
ATOM 3399 O O . THR A 1 445 ? -9.709 -8.286 2.523 1.00 92.62 445 THR A O 1
ATOM 3402 N N . PRO A 1 446 ? -11.352 -8.203 0.994 1.00 92.06 446 PRO A N 1
ATOM 3403 C CA . PRO A 1 446 ? -12.220 -7.376 1.828 1.00 92.06 446 PRO A CA 1
ATOM 3404 C C . PRO A 1 446 ? -12.536 -8.028 3.179 1.00 92.06 446 PRO A C 1
ATOM 3406 O O . PRO A 1 446 ? -12.503 -7.359 4.201 1.00 92.06 446 PRO A O 1
ATOM 3409 N N . GLU A 1 447 ? -12.769 -9.338 3.220 1.00 86.69 447 GLU A N 1
ATOM 3410 C CA . GLU A 1 447 ? -13.082 -10.058 4.460 1.00 86.69 447 GLU A CA 1
ATOM 3411 C C . GLU A 1 447 ? -11.904 -10.053 5.438 1.00 86.69 447 GLU A C 1
ATOM 3413 O O . GLU A 1 447 ? -12.092 -9.885 6.641 1.00 86.69 447 GLU A O 1
ATOM 3418 N N . GLU A 1 448 ? -10.682 -10.217 4.926 1.00 85.75 448 GLU A N 1
ATOM 3419 C CA . GLU A 1 448 ? -9.473 -10.132 5.742 1.00 85.75 448 GLU A CA 1
ATOM 3420 C C . GLU A 1 448 ? -9.267 -8.716 6.296 1.00 85.75 448 GLU A C 1
ATOM 3422 O O . GLU A 1 448 ? -8.825 -8.579 7.436 1.00 85.75 448 GLU A O 1
ATOM 3427 N N . LEU A 1 449 ? -9.593 -7.674 5.519 1.00 87.38 449 LEU A N 1
ATOM 3428 C CA . LEU A 1 449 ? -9.525 -6.289 5.985 1.00 87.38 449 LEU A CA 1
ATOM 3429 C C . LEU A 1 449 ? -10.592 -6.014 7.048 1.00 87.38 449 LEU A C 1
ATOM 3431 O O . LEU A 1 449 ? -10.259 -5.516 8.116 1.00 87.38 449 LEU A O 1
ATOM 3435 N N . ASP A 1 450 ? -11.849 -6.375 6.788 1.00 83.25 450 ASP A N 1
ATOM 3436 C CA . ASP A 1 450 ? -12.973 -6.155 7.706 1.00 83.25 450 ASP A CA 1
ATOM 3437 C C . ASP A 1 450 ? -12.762 -6.846 9.061 1.00 83.25 450 ASP A C 1
ATOM 3439 O O . ASP A 1 450 ? -13.099 -6.291 10.105 1.00 83.25 450 ASP A O 1
ATOM 3443 N N . ALA A 1 451 ? -12.127 -8.024 9.060 1.00 75.25 451 ALA A N 1
ATOM 3444 C CA . ALA A 1 451 ? -11.783 -8.759 10.275 1.00 75.25 451 ALA A CA 1
ATOM 3445 C C . ALA A 1 451 ? -10.774 -8.027 11.176 1.00 75.25 451 ALA A C 1
ATOM 3447 O O . ALA A 1 451 ? -10.723 -8.300 12.379 1.00 75.25 451 ALA A O 1
ATOM 3448 N N . VAL A 1 452 ? -9.963 -7.133 10.601 1.00 74.44 452 VAL A N 1
ATOM 3449 C CA . VAL A 1 452 ? -8.940 -6.367 11.321 1.00 74.44 452 VAL A CA 1
ATOM 3450 C C . VAL A 1 452 ? -9.275 -4.890 11.468 1.00 74.44 452 VAL A C 1
ATOM 3452 O O . VAL A 1 452 ? -8.412 -4.167 11.960 1.00 74.44 452 VAL A O 1
ATOM 3455 N N . LEU A 1 453 ? -10.464 -4.428 11.065 1.00 73.31 453 LEU A N 1
ATOM 3456 C CA . LEU A 1 453 ? -11.006 -3.116 11.450 1.00 73.31 453 LEU A CA 1
ATOM 3457 C C . LEU A 1 453 ? -11.497 -3.187 12.903 1.00 73.31 453 LEU A C 1
ATOM 3459 O O . LEU A 1 453 ? -11.073 -2.307 13.693 1.00 73.31 453 LEU A O 1
#

Sequence (453 aa):
MTKGLFVQKGSKAGFFSASDTHKEPKVWGEEHWIVNKEYCGKKLLVKKNRRCSVHLHKEKDEVFYLQSGKVLLEIEHESYTMMPGDYAHIPPGTKHRFTGLEDSEIMEFSTEHREEDSFRHELSGHAEPERYARQSALLQNFSQQNILVIGDIMLDAYTEGSVERISPEAPVPVLSSCTRRFVPGGAGNVAANICALGGSVRVLSVCGGDSAAQQLRDLCAAHHIAVHFVTDQSRRTTVKERIVDTRARQQIVRIDTEDTQPICEEIERQLLALLSAQQTVSSSGAILLSDYAKGVLTPRLFEHIYTLAERHEIPVLVDPKPHGSDYLSHLKRAAIVTPNTSEAQQLAGAGVDTPFLGQVVSQQVSGSVLWTRGAKGVDVCRQGETRFHADSVACDVVDVSGAGDTVVSVSALCLAAGASIEDTADMANRAAGVVVGKHGTATLTPEELDAVL

=== Feature glossary ===
A reading guide for the features in this record.

Start from the sequence.

  · Sequence gives the chain of amino acids in standard one-letter code (A=alanine, C=cysteine, …, Y=tyrosine), read N→C. It is the only feature that is directly encoded by the gene; all structural features are derived from the folded form of this sequence.

Fold it, and you get atomic coordinates and the backbone conformation that goes with them.

  · The mmCIF table is the protein's shape written out atom by atom. For each backbone N, Cα, C, and carbonyl O, it records an (x, y, z) coordinate triple in Å plus the residue type, chain letter, and residue number.

  · Backbone dihedral angles. Every residue except chain termini has a φ (preceding-C → N → Cα → C) and a ψ (N → Cα → C → next-N). They are reported in degrees following the IUPAC sign convention. Secondary structure is essentially a statement about which (φ, ψ) basin each residue occupies.

  · DSSP 8-state secondary structure assigns each residue one of H (α-helix), G (3₁₀-helix), I (π-helix), E (extended β-strand), B (isolated β-bridge), T (hydrogen-bonded turn), S (bend), or '-' (coil). The assignment is computed from backbone hydrogen-bond geometry via the Kabsch–Sander algorithm.

  · P-SEA three-state annotation labels each residue as helix, strand, or coil based purely on the geometry of the Cα trace. It serves as a fallback when the full backbone (and thus DSSP) is unavailable.

Summarize the fold with a handful of shape descriptors and a per-residue structural alphabet.

  · Radius of gyration (Rg) is the root-mean-square distance of Cα atoms from their centroid — a single number for overall size and compactness. A globular domain of N residues has Rg ≈ 2.2·N^0.38 Å; an extended or disordered chain has a much larger Rg. The Cα contact count is the number of residue pairs whose Cα atoms are within 8 Å and are more than four positions apart in sequence — a standard proxy for tertiary packing density. The bounding box is the smallest axis-aligned box enclosing all Cα atoms.

  · Foldseek's 3Di representation compresses backbone geometry into a per-residue letter drawn from a learned twenty-state alphabet. It captures the tertiary interaction pattern around each residue — which residues are packed against it in space, regardless of where they are in sequence.

  · Accessible surface area quantifies burial. A residue with SASA near zero is packed into the hydrophobic core; one with SASA >100 Å² sits on the surface. Computed here via the Shrake–Rupley numerical algorithm with a 1.4 Å probe.

Ask how reliable the model is.

  · For AlphaFold models, the B-factor field carries pLDDT — the model's own estimate of local accuracy on a 0–100 scale. Regions with pLDDT<50 should be treated as essentially unmodeled; they often correspond to intrinsically disordered segments.

  · For experimental (PDB) structures, the B-factor (temperature factor) quantifies the positional spread of each atom in the crystal — a combination of thermal vibration and static disorder — in units of Å². High B-factors mark flexible loops or poorly resolved regions; low B-factors mark the rigid, well-ordered core.

  · PAE(i, j) answers: if I align the predicted and true structures on residue i, how far off (in Å) do I expect residue j to be? A block-diagonal PAE matrix with low values on the blocks and high values off-diagonal is the signature of a multi-domain protein with confidently predicted domains but uncertain inter-domain orientation.

Place it in context: what it resembles, what it is annotated as, and how it looks.

  · Structural nearest neighbors (via Foldseek easy-search vs the PDB). Reported per hit: target PDB id, E-value, and alignment TM-score. A TM-score above ~0.5 is the conventional threshold for 'same fold'.

  · Functional annotations link the protein to curated databases. InterPro entries identify conserved domains and families by matching the sequence against member-database signatures (Pfam, PROSITE, CDD, …). Gene Ontology (GO) terms describe molecular function, biological process, and cellular component in a controlled vocabulary. CATH places the structure in a hierarchical fold classification (Class/Architecture/Topology/Homologous-superfamily). The organism is the source species.

  · Plot images: a contact map (which residues are close in 3D, as an N×N binary image), a Ramachandran scatter (backbone torsion angles, revealing secondary-structure composition at a glance), and — for AlphaFold structures — a PAE heatmap (pairwise prediction confidence).

  · Structure images are PyMOL renders from six orthogonal camera directions. Cartoon representation draws helices as coils and strands as arrows; sticks shows the backbone as bonds; surface shows the solvent-excluded envelope. Rainbow coloring maps sequence position to hue (blue→red, N→C); chain coloring assigns a distinct color per polypeptide.